Protein 2A65 (pdb70)

Secondary structure (DSSP, 8-state):
----S-HHHHHHHHHHHHSSHIIIIIHHHHHHHTTTHHHHHHHHHHIIIIIHHHHHHHHHHHHHHHTTT--SHHHHHHHHS-SHHHHHHHTHHHHHHHHHHHHHHHHHHHHHHHHHHHHHT---------HHHHHHHHHHHHHHHHT--SSSS-B----HHHHHHHHHHHHHHHHHHTT-IIIIIIHHHHHHHHHHHHHHHHHHHHHTT-EETTEEHHHHHHHHHS--TTSTT-HHHHHHHHHHHHHHHTTTSSHHHHHHTTS-TTS--HHHHHHHHHHHHIIIIIIIHHHHHHHHHHHH-HHHHHHHHHH-SSIIIIIIHHHHHTTSTTHHHHHHHHHHHHHHHHHHHHHHHHHHHHHHHHHTS---HHHHHHHHHHHHHHHHHHHHHBTTHHHHHHHIIIIIIHHHHHHHHHIIIIIIS-HHHHHHHHHTT-SSPPPTHHHHIIIIIHHHHHHHHHHHHHHHTHHHHHHSS-TTHHHHHHHHHHHHHHHHHHHHHHHHHHHHHHHT-

InterPro domains:
  IPR000175 Sodium:neurotransmitter symporter [PF00209] (5-121)
  IPR000175 Sodium:neurotransmitter symporter [PF00209] (173-489)
  IPR000175 Sodium:neurotransmitter symporter [PR00176] (13-34)
  IPR000175 Sodium:neurotransmitter symporter [PR00176] (42-61)
  IPR000175 Sodium:neurotransmitter symporter [PR00176] (334-353)
  IPR000175 Sodium:neurotransmitter symporter [PR00176] (409-429)
  IPR000175 Sodium:neurotransmitter symporter [PS50267] (4-503)
  IPR000175 Sodium:neurotransmitter symporter [PTHR42948] (2-469)
  IPR037272 Sodium:neurotransmitter symporter superfamily [SSF161070] (5-502)

Sequence (509 aa):
REHWATRLGLILAMAGNAVGLGNFLRFPVQAAENGGGAFMIPYIIAFLLVGIPLMWIEWAMGRYGGAQGHGTTPAIFYLLWRNRFAKILGVFGLWIPLVVAIYYVYIESWTLGFAIKFLVGLVPEPPPTDPDSILRPFKEFLYSYIGVPKGDEPILKPSLFAYIVFLITMFINVSILIRGISKGIERFAKIAMPTLFILAVFLVIRVFLLETPNGTAADGLNFLWTPDFEKLKDPGVWIAAVGQIFFTLSLGFGAIITYASYVRKDQDIVLSGLTAATLNEKAEVILGGSISIPAAVAFFGVANAVAIAKAGAFNLGFITLPAIFSQTAGGTFLGFLWFFLLFFAGLTSSIAIMQPMIAFLEDELKLSRKHAVLWTAAIVFFSAHLVMFLNKSLDEMDFWAGTIGVVFFGLTELIIFFWIFGADKAWEEINRGGIIKVPRIYYYVMRYITPAFLAVLLVVWAREYIPKIMEETHWTVWITRFYIIGLFLFLTFLVFLAERRRNHESAGT

Organism: Aquifex aeolicus (strain VF5) (NCBI:txid224324)

Solvent-accessible surface area: 19704 Å² total

B-factor: mean 29.21, std 12.94, range [12.27, 79.64]

Structure (mmCIF, N/CA/C/O backbone):
data_2A65
#
_entry.id   2A65
#
_cell.length_a   87.860
_cell.length_b   86.310
_cell.length_c   81.020
_cell.angle_alpha   90.00
_cell.angle_beta   95.73
_cell.angle_gamma   90.00
#
_symmetry.space_group_name_H-M   'C 1 2 1'
#
loop_
_entity.id
_entity.type
_entity.pdbx_description
1 polymer 'Na(+):neurotransmitter symporter (Snf family)'
2 non-polymer 'octyl beta-D-glucopyranoside'
3 non-polymer 'SODIUM ION'
4 non-polymer 'CHLORIDE ION'
5 non-polymer LEUCINE
6 water water
#
loop_
_atom_site.group_PDB
_atom_site.id
_atom_site.type_symbol
_atom_site.label_atom_id
_atom_site.label_alt_id
_atom_site.label_comp_id
_atom_site.label_asym_id
_atom_site.label_entity_id
_atom_site.label_seq_id
_atom_site.pdbx_PDB_ins_code
_atom_site.Cartn_x
_atom_site.Cartn_y
_atom_site.Cartn_z
_atom_site.occupancy
_atom_site.B_iso_or_equiv
_atom_site.auth_seq_id
_atom_site.auth_comp_id
_atom_site.auth_asym_id
_atom_site.auth_atom_id
_atom_site.pdbx_PDB_model_num
ATOM 1 N N . ARG A 1 5 ? 31.803 57.476 22.631 1.00 33.98 5 ARG A N 1
ATOM 2 C CA . ARG A 1 5 ? 31.636 55.994 22.539 1.00 32.05 5 ARG A CA 1
ATOM 3 C C . ARG A 1 5 ? 31.718 55.534 21.088 1.00 31.40 5 ARG A C 1
ATOM 4 O O . ARG A 1 5 ? 31.312 56.259 20.180 1.00 31.98 5 ARG A O 1
ATOM 12 N N . GLU A 1 6 ? 32.253 54.336 20.865 1.00 29.37 6 GLU A N 1
ATOM 13 C CA . GLU A 1 6 ? 32.333 53.805 19.510 1.00 29.05 6 GLU A CA 1
ATOM 14 C C . GLU A 1 6 ? 30.919 53.554 19.003 1.00 27.44 6 GLU A C 1
ATOM 15 O O . GLU A 1 6 ? 29.992 53.358 19.786 1.00 26.22 6 GLU A O 1
ATOM 21 N N . HIS A 1 7 ? 30.760 53.560 17.686 1.00 27.69 7 HIS A N 1
ATOM 22 C CA . HIS A 1 7 ? 29.466 53.307 17.075 1.00 27.01 7 HIS A CA 1
ATOM 23 C C . HIS A 1 7 ? 29.665 52.529 15.790 1.00 25.63 7 HIS A C 1
ATOM 24 O O . HIS A 1 7 ? 30.720 52.611 15.168 1.00 26.30 7 HIS A O 1
ATOM 31 N N . TRP A 1 8 ? 28.659 51.749 15.409 1.00 24.65 8 TRP A N 1
ATOM 32 C CA . TRP A 1 8 ? 28.733 50.999 14.168 1.00 24.99 8 TRP A CA 1
ATOM 33 C C . TRP A 1 8 ? 28.740 52.049 13.068 1.00 27.07 8 TRP A C 1
ATOM 34 O O . TRP A 1 8 ? 27.948 52.990 13.104 1.00 28.45 8 TRP A O 1
ATOM 45 N N . ALA A 1 9 ? 29.631 51.887 12.099 1.00 27.68 9 ALA A N 1
ATOM 46 C CA . ALA A 1 9 ? 29.754 52.842 11.006 1.00 30.26 9 ALA A CA 1
ATOM 47 C C . ALA A 1 9 ? 28.583 52.800 10.035 1.00 30.83 9 ALA A C 1
ATOM 48 O O . ALA A 1 9 ? 28.024 53.840 9.680 1.00 32.37 9 ALA A O 1
ATOM 50 N N . THR A 1 10 ? 28.209 51.601 9.607 1.00 30.90 10 THR A N 1
ATOM 51 C CA . THR A 1 10 ? 27.122 51.454 8.653 1.00 30.58 10 THR A CA 1
ATOM 52 C C . THR A 1 10 ? 25.990 50.556 9.124 1.00 30.55 10 THR A C 1
ATOM 53 O O . THR A 1 10 ? 26.145 49.751 10.045 1.00 28.32 10 THR A O 1
ATOM 57 N N . ARG A 1 11 ? 24.851 50.695 8.460 1.00 29.22 11 ARG A N 1
ATOM 58 C CA . ARG A 1 11 ? 23.671 49.910 8.768 1.00 28.90 11 ARG A CA 1
ATOM 59 C C . ARG A 1 11 ? 23.913 48.446 8.419 1.00 27.74 11 ARG A C 1
ATOM 60 O O . ARG A 1 11 ? 23.561 47.546 9.185 1.00 26.53 11 ARG A O 1
ATOM 68 N N . LEU A 1 12 ? 24.505 48.218 7.249 1.00 26.89 12 LEU A N 1
ATOM 69 C CA . LEU A 1 12 ? 24.794 46.865 6.794 1.00 26.96 12 LEU A CA 1
ATOM 70 C C . LEU A 1 12 ? 25.802 46.224 7.738 1.00 25.13 12 LEU A C 1
ATOM 71 O O . LEU A 1 12 ? 25.674 45.055 8.090 1.00 25.38 12 LEU A O 1
ATOM 76 N N . GLY A 1 13 ? 26.804 47.002 8.138 1.00 24.09 13 GLY A N 1
ATOM 77 C CA . GLY A 1 13 ? 27.819 46.499 9.046 1.00 23.33 13 GLY A CA 1
ATOM 78 C C . GLY A 1 13 ? 27.207 46.054 10.358 1.00 22.79 13 GLY A C 1
ATOM 79 O O . GLY A 1 13 ? 27.568 45.008 10.896 1.00 23.09 13 GLY A O 1
ATOM 80 N N . LEU A 1 14 ? 26.284 46.858 10.880 1.00 22.31 14 LEU A N 1
ATOM 81 C CA . LEU A 1 14 ? 25.603 46.542 12.127 1.00 21.81 14 LEU A CA 1
ATOM 82 C C . LEU A 1 14 ? 24.833 45.238 11.993 1.00 22.35 14 LEU A C 1
ATOM 83 O O . LEU A 1 14 ? 24.939 44.355 12.842 1.00 21.05 14 LEU A O 1
ATOM 88 N N . ILE A 1 15 ? 24.053 45.127 10.922 1.00 20.98 15 ILE A N 1
ATOM 89 C CA . ILE A 1 15 ? 23.254 43.933 10.691 1.00 21.76 15 ILE A CA 1
ATOM 90 C C . ILE A 1 15 ? 24.109 42.681 10.540 1.00 20.59 15 ILE A C 1
ATOM 91 O O . ILE A 1 15 ? 23.801 41.645 11.129 1.00 21.24 15 ILE A O 1
ATOM 96 N N . LEU A 1 16 ? 25.175 42.775 9.753 1.00 19.08 16 LEU A N 1
ATOM 97 C CA . LEU A 1 16 ? 26.047 41.623 9.554 1.00 19.86 16 LEU A CA 1
ATOM 98 C C . LEU A 1 16 ? 26.828 41.264 10.821 1.00 19.25 16 LEU A C 1
ATOM 99 O O . LEU A 1 16 ? 27.109 40.088 11.059 1.00 19.48 16 LEU A O 1
ATOM 104 N N . ALA A 1 17 ? 27.177 42.264 11.631 1.00 19.02 17 ALA A N 1
ATOM 105 C CA . ALA A 1 17 ? 27.905 41.985 12.875 1.00 18.67 17 ALA A CA 1
ATOM 106 C C . ALA A 1 17 ? 26.967 41.279 13.847 1.00 18.30 17 ALA A C 1
ATOM 107 O O . ALA A 1 17 ? 27.358 40.336 14.534 1.00 19.22 17 ALA A O 1
ATOM 109 N N . MET A 1 18 ? 25.723 41.742 13.904 1.00 17.97 18 MET A N 1
ATOM 110 C CA . MET A 1 18 ? 24.728 41.133 14.777 1.00 18.12 18 MET A CA 1
ATOM 111 C C . MET A 1 18 ? 24.384 39.748 14.255 1.00 20.19 18 MET A C 1
ATOM 112 O O . MET A 1 18 ? 24.174 38.819 15.038 1.00 18.76 18 MET A O 1
ATOM 117 N N . ALA A 1 19 ? 24.321 39.613 12.930 1.00 17.96 19 ALA A N 1
ATOM 118 C CA . ALA A 1 19 ? 24.030 38.325 12.313 1.00 20.51 19 ALA A CA 1
ATOM 119 C C . ALA A 1 19 ? 25.181 37.362 12.601 1.00 19.41 19 ALA A C 1
ATOM 120 O O . ALA A 1 19 ? 24.956 36.176 12.797 1.00 21.12 19 ALA A O 1
ATOM 122 N N . GLY A 1 20 ? 26.406 37.890 12.630 1.00 20.30 20 GLY A N 1
ATOM 123 C CA . GLY A 1 20 ? 27.579 37.067 12.904 1.00 21.03 20 GLY A CA 1
ATOM 124 C C . GLY A 1 20 ? 27.628 36.679 14.368 1.00 19.65 20 GLY A C 1
ATOM 125 O O . GLY A 1 20 ? 28.164 35.634 14.739 1.00 20.39 20 GLY A O 1
ATOM 126 N N . ASN A 1 21 ? 27.073 37.546 15.208 1.00 18.86 21 ASN A N 1
ATOM 127 C CA . ASN A 1 21 ? 26.994 37.306 16.644 1.00 18.17 21 ASN A CA 1
ATOM 128 C C . ASN A 1 21 ? 26.127 36.052 16.792 1.00 18.09 21 ASN A C 1
ATOM 129 O O . ASN A 1 21 ? 26.499 35.084 17.461 1.00 17.92 21 ASN A O 1
ATOM 134 N N . ALA A 1 22 ? 24.979 36.066 16.120 1.00 16.41 22 ALA A N 1
ATOM 135 C CA . ALA A 1 22 ? 24.036 34.956 16.185 1.00 15.67 22 ALA A CA 1
ATOM 136 C C . ALA A 1 22 ? 24.421 33.695 15.415 1.00 16.51 22 ALA A C 1
ATOM 137 O O . ALA A 1 22 ? 24.397 32.595 15.974 1.00 15.32 22 ALA A O 1
ATOM 139 N N . VAL A 1 23 ? 24.759 33.841 14.137 1.00 16.67 23 VAL A N 1
ATOM 140 C CA . VAL A 1 23 ? 25.106 32.686 13.319 1.00 16.81 23 VAL A CA 1
ATOM 141 C C . VAL A 1 23 ? 26.466 32.121 13.698 1.00 16.63 23 VAL A C 1
ATOM 142 O O . VAL A 1 23 ? 27.505 32.705 13.397 1.00 17.80 23 VAL A O 1
ATOM 146 N N . GLY A 1 24 ? 26.452 30.972 14.357 1.00 16.43 24 GLY A N 1
ATOM 147 C CA . GLY A 1 24 ? 27.701 30.363 14.771 1.00 16.86 24 GLY A CA 1
ATOM 148 C C . GLY A 1 24 ? 27.616 28.855 14.849 1.00 15.43 24 GLY A C 1
ATOM 149 O O . GLY A 1 24 ? 26.876 28.217 14.099 1.00 15.53 24 GLY A O 1
ATOM 150 N N . LEU A 1 25 ? 28.382 28.279 15.769 1.00 16.20 25 LEU A N 1
ATOM 151 C CA . LEU A 1 25 ? 28.400 26.842 15.961 1.00 16.41 25 LEU A CA 1
ATOM 152 C C . LEU A 1 25 ? 27.019 26.329 16.367 1.00 18.36 25 LEU A C 1
ATOM 153 O O . LEU A 1 25 ? 26.705 25.155 16.184 1.00 19.36 25 LEU A O 1
ATOM 158 N N . GLY A 1 26 ? 26.196 27.209 16.925 1.00 18.57 26 GLY A N 1
ATOM 159 C CA . GLY A 1 26 ? 24.864 26.796 17.320 1.00 17.32 26 GLY A CA 1
ATOM 160 C C . GLY A 1 26 ? 24.009 26.391 16.129 1.00 17.73 26 GLY A C 1
ATOM 161 O O . GLY A 1 26 ? 23.193 25.479 16.225 1.00 17.63 26 GLY A O 1
ATOM 162 N N . ASN A 1 27 ? 24.209 27.064 15.001 1.00 17.62 27 ASN A N 1
ATOM 163 C CA . ASN A 1 27 ? 23.443 26.788 13.788 1.00 17.72 27 ASN A CA 1
ATOM 164 C C . ASN A 1 27 ? 23.849 25.509 13.069 1.00 18.41 27 ASN A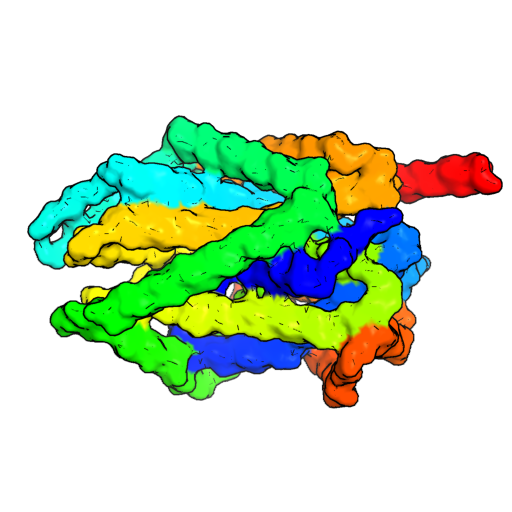 C 1
ATOM 165 O O . ASN A 1 27 ? 23.000 24.762 12.569 1.00 18.85 27 ASN A O 1
ATOM 170 N N . PHE A 1 28 ? 25.155 25.268 13.014 1.00 17.73 28 PHE A N 1
ATOM 171 C CA . PHE A 1 28 ? 25.692 24.133 12.282 1.00 17.10 28 PHE A CA 1
ATOM 172 C C . PHE A 1 28 ? 26.013 22.867 13.055 1.00 18.60 28 PHE A C 1
ATOM 173 O O . PHE A 1 28 ? 26.033 21.777 12.474 1.00 18.82 28 PHE A O 1
ATOM 181 N N . LEU A 1 29 ? 26.243 23.001 14.358 1.00 17.81 29 LEU A N 1
ATOM 182 C CA . LEU A 1 29 ? 26.558 21.850 15.195 1.00 18.68 29 LEU A CA 1
ATOM 183 C C . LEU A 1 29 ? 25.462 21.529 16.199 1.00 19.36 29 LEU A C 1
ATOM 184 O O . LEU A 1 29 ? 25.035 20.380 16.313 1.00 20.47 29 LEU A O 1
ATOM 189 N N . ARG A 1 30 ? 25.006 22.547 16.924 1.00 19.75 30 ARG A N 1
ATOM 190 C CA . ARG A 1 30 ? 23.990 22.346 17.956 1.00 18.72 30 ARG A CA 1
ATOM 191 C C . ARG A 1 30 ? 22.597 22.037 17.421 1.00 18.17 30 ARG A C 1
ATOM 192 O O . ARG A 1 30 ? 21.978 21.061 17.840 1.00 19.46 30 ARG A O 1
ATOM 200 N N . PHE A 1 31 ? 22.103 22.860 16.500 1.00 16.82 31 PHE A N 1
ATOM 201 C CA . PHE A 1 31 ? 20.766 22.656 15.957 1.00 17.83 31 PHE A CA 1
ATOM 202 C C . PHE A 1 31 ? 20.507 21.257 15.393 1.00 18.79 31 PHE A C 1
ATOM 203 O O . PHE A 1 31 ? 19.502 20.632 15.725 1.00 19.82 31 PHE A O 1
ATOM 211 N N . PRO A 1 32 ? 21.409 20.745 14.534 1.00 19.76 32 PRO A N 1
ATOM 212 C CA . PRO A 1 32 ? 21.199 19.407 13.963 1.00 21.90 32 PRO A CA 1
ATOM 213 C C . PRO A 1 32 ? 21.048 18.321 15.025 1.00 21.66 32 PRO A C 1
ATOM 214 O O . PRO A 1 32 ? 20.173 17.460 14.925 1.00 22.88 32 PRO A O 1
ATOM 218 N N . VAL A 1 33 ? 21.906 18.361 16.037 1.00 22.05 33 VAL A N 1
ATOM 219 C CA . VAL A 1 33 ? 21.852 17.369 17.103 1.00 23.26 33 VAL A CA 1
ATOM 220 C C . VAL A 1 33 ? 20.563 17.505 17.908 1.00 24.55 33 VAL A C 1
ATOM 221 O O . VAL A 1 33 ? 19.899 16.511 18.193 1.00 24.09 33 VAL A O 1
ATOM 225 N N . GLN A 1 34 ? 20.210 18.736 18.266 1.00 23.78 34 GLN A N 1
ATOM 226 C CA . GLN A 1 34 ? 18.991 18.977 19.034 1.00 24.85 34 GLN A CA 1
ATOM 227 C C . GLN A 1 34 ? 17.753 18.516 18.272 1.00 25.04 34 GLN A C 1
ATOM 228 O O . GLN A 1 34 ? 16.861 17.878 18.840 1.00 25.77 34 GLN A O 1
ATOM 234 N N . ALA A 1 35 ? 17.697 18.841 16.986 1.00 23.72 35 ALA A N 1
ATOM 235 C CA . ALA A 1 35 ? 16.561 18.452 16.162 1.00 26.60 35 ALA A CA 1
ATOM 236 C C . ALA A 1 35 ? 16.503 16.938 15.981 1.00 28.46 35 ALA A C 1
ATOM 237 O O . ALA A 1 35 ? 15.434 16.339 16.083 1.00 30.97 35 ALA A O 1
ATOM 239 N N . ALA A 1 36 ? 17.651 16.320 15.723 1.00 29.21 36 ALA A N 1
ATOM 240 C CA . ALA A 1 36 ? 17.703 14.870 15.522 1.00 31.87 36 ALA A CA 1
ATOM 241 C C . ALA A 1 36 ? 17.347 14.071 16.775 1.00 33.69 36 ALA A C 1
ATOM 242 O O . ALA A 1 36 ? 16.635 13.068 16.693 1.00 34.79 36 ALA A O 1
ATOM 244 N N . GLU A 1 37 ? 17.844 14.509 17.927 1.00 33.79 37 GLU A N 1
ATOM 245 C CA . GLU A 1 37 ? 17.575 13.826 19.191 1.00 36.90 37 GLU A CA 1
ATOM 246 C C . GLU A 1 37 ? 16.123 13.950 19.625 1.00 37.18 37 GLU A C 1
ATOM 247 O O . GLU A 1 37 ? 15.634 13.139 20.411 1.00 38.15 37 GLU A O 1
ATOM 253 N N . ASN A 1 38 ? 15.441 14.976 19.130 1.00 36.94 38 ASN A N 1
ATOM 254 C CA . ASN A 1 38 ? 14.059 15.219 19.521 1.00 37.42 38 ASN A CA 1
ATOM 255 C C . ASN A 1 38 ? 13.007 14.951 18.450 1.00 38.24 38 ASN A C 1
ATOM 256 O O . ASN A 1 38 ? 12.004 15.659 18.369 1.00 39.23 38 ASN A O 1
ATOM 261 N N . GLY A 1 39 ? 13.244 13.928 17.634 1.00 38.94 39 GLY A N 1
ATOM 262 C CA . GLY A 1 39 ? 12.294 13.558 16.597 1.00 39.09 39 GLY A CA 1
ATOM 263 C C . GLY A 1 39 ? 12.232 14.429 15.359 1.00 39.29 39 GLY A C 1
ATOM 264 O O . GLY A 1 39 ? 11.230 14.413 14.639 1.00 40.89 39 GLY A O 1
ATOM 265 N N . GLY A 1 40 ? 13.293 15.185 15.099 1.00 38.31 40 GLY A N 1
ATOM 266 C CA . GLY A 1 40 ? 13.317 16.043 13.928 1.00 37.55 40 GLY A CA 1
ATOM 267 C C . GLY A 1 40 ? 12.109 16.953 13.812 1.00 37.64 40 GLY A C 1
ATOM 268 O O . GLY A 1 40 ? 12.050 18.003 14.451 1.00 37.55 40 GLY A O 1
ATOM 269 N N . GLY A 1 41 ? 11.144 16.548 12.990 1.00 37.45 41 GLY A N 1
ATOM 270 C CA . GLY A 1 41 ? 9.942 17.340 12.798 1.00 36.74 41 GLY A CA 1
ATOM 271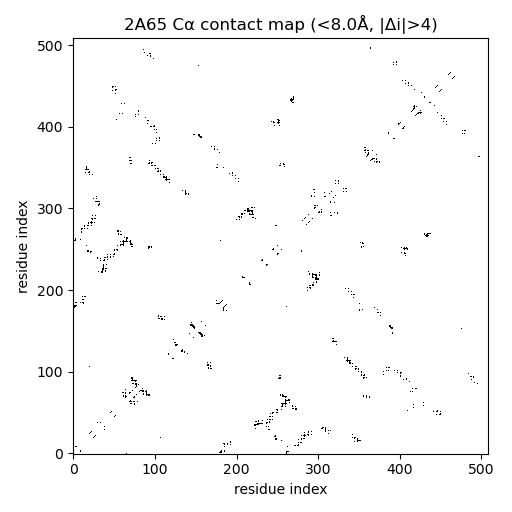 C C . GLY A 1 41 ? 9.176 17.648 14.071 1.00 36.01 41 GLY A C 1
ATOM 272 O O . GLY A 1 41 ? 8.525 18.690 14.166 1.00 37.31 41 GLY A O 1
ATOM 273 N N . ALA A 1 42 ? 9.243 16.746 15.046 1.00 34.91 42 ALA A N 1
ATOM 274 C CA . ALA A 1 42 ? 8.549 16.939 16.320 1.00 34.72 42 ALA A CA 1
ATOM 275 C C . ALA A 1 42 ? 9.198 18.056 17.132 1.00 34.19 42 ALA A C 1
ATOM 276 O O . ALA A 1 42 ? 8.594 18.609 18.050 1.00 34.48 42 ALA A O 1
ATOM 278 N N . PHE A 1 43 ? 10.436 18.380 16.782 1.00 32.21 43 PHE A N 1
ATOM 279 C CA . PHE A 1 43 ? 11.187 19.424 17.469 1.00 30.31 43 PHE A CA 1
ATOM 280 C C . PHE A 1 43 ? 10.869 20.790 16.878 1.00 30.08 43 PHE A C 1
ATOM 281 O O . PHE A 1 43 ? 10.845 21.797 17.583 1.00 29.06 43 PHE A O 1
ATOM 289 N N . MET A 1 44 ? 10.614 20.812 15.576 1.00 29.05 44 MET A N 1
ATOM 290 C CA . MET A 1 44 ? 10.352 22.054 14.870 1.00 29.96 44 MET A CA 1
ATOM 291 C C . MET A 1 44 ? 9.128 22.858 15.295 1.00 29.90 44 MET A C 1
ATOM 292 O O . MET A 1 44 ? 9.162 24.086 15.265 1.00 28.55 44 MET A O 1
ATOM 297 N N . ILE A 1 45 ? 8.047 22.193 15.690 1.00 30.09 45 ILE A N 1
ATOM 298 C CA . ILE A 1 45 ? 6.867 22.944 16.109 1.00 31.07 45 ILE A CA 1
ATOM 299 C C . ILE A 1 45 ? 7.203 23.769 17.350 1.00 28.72 45 ILE A C 1
ATOM 300 O O . ILE A 1 45 ? 7.020 24.987 17.360 1.00 29.82 45 ILE A O 1
ATOM 305 N N . PRO A 1 46 ? 7.696 23.118 18.416 1.00 27.28 46 PRO A N 1
ATOM 306 C CA . PRO A 1 46 ? 8.037 23.876 19.621 1.00 26.63 46 PRO A CA 1
ATOM 307 C C . PRO A 1 46 ? 9.110 24.924 19.305 1.00 26.13 46 PRO A C 1
ATOM 308 O O . PRO A 1 46 ? 9.100 26.025 19.853 1.00 24.87 46 PRO A O 1
ATOM 312 N N . TYR A 1 47 ? 10.031 24.566 18.413 1.00 24.09 47 TYR A N 1
ATOM 313 C CA . TYR A 1 47 ? 11.112 25.465 18.015 1.00 23.10 47 TYR A CA 1
ATOM 314 C C . TYR A 1 47 ? 10.558 26.749 17.401 1.00 22.69 47 TYR A C 1
ATOM 315 O O . TYR A 1 47 ? 10.964 27.854 17.764 1.00 21.97 47 TYR A O 1
ATOM 324 N N . ILE A 1 48 ? 9.633 26.597 16.458 1.00 23.35 48 ILE A N 1
ATOM 325 C CA . ILE A 1 48 ? 9.031 27.746 15.791 1.00 24.97 48 ILE A CA 1
ATOM 326 C C . ILE A 1 48 ? 8.223 28.584 16.773 1.00 23.54 48 ILE A C 1
ATOM 327 O O . ILE A 1 48 ? 8.261 29.812 16.723 1.00 23.52 48 ILE A O 1
ATOM 332 N N . ILE A 1 49 ? 7.493 27.921 17.664 1.00 24.23 49 ILE A N 1
ATOM 333 C CA . ILE A 1 49 ? 6.700 28.634 18.659 1.00 24.33 49 ILE A CA 1
ATOM 334 C C . ILE A 1 49 ? 7.613 29.398 19.618 1.00 23.72 49 ILE A C 1
ATOM 335 O O . ILE A 1 49 ? 7.319 30.533 19.997 1.00 23.63 49 ILE A O 1
ATOM 340 N N . ALA A 1 50 ? 8.722 28.779 20.011 1.00 22.98 50 ALA A N 1
ATOM 341 C CA . ALA A 1 50 ? 9.662 29.431 20.917 1.00 22.03 50 ALA A CA 1
ATOM 342 C C . ALA A 1 50 ? 10.271 30.649 20.228 1.00 21.35 50 ALA A C 1
ATOM 343 O O . ALA A 1 50 ? 10.520 31.680 20.860 1.00 21.49 50 ALA A O 1
ATOM 345 N N . PHE A 1 51 ? 10.510 30.535 18.927 1.00 20.98 51 PHE A N 1
ATOM 346 C CA . PHE A 1 51 ? 11.076 31.654 18.185 1.00 20.28 51 PHE A CA 1
ATOM 347 C C . PHE A 1 51 ? 10.120 32.849 18.239 1.00 21.72 51 PHE A C 1
ATOM 348 O O . PHE A 1 51 ? 10.538 33.983 18.477 1.00 20.62 51 PHE A O 1
ATOM 356 N N . LEU A 1 52 ? 8.834 32.581 18.029 1.00 22.57 52 LEU A N 1
ATOM 357 C CA . LEU A 1 52 ? 7.814 33.628 18.034 1.00 23.81 52 LEU A CA 1
ATOM 358 C C . LEU A 1 52 ? 7.474 34.189 19.413 1.00 24.61 52 LEU A C 1
ATOM 359 O O . LEU A 1 52 ? 7.260 35.392 19.559 1.00 25.22 52 LEU A O 1
ATOM 364 N N . LEU A 1 53 ? 7.420 33.326 20.421 1.00 24.33 53 LEU A N 1
ATOM 365 C CA . LEU A 1 53 ? 7.059 33.768 21.765 1.00 26.23 53 LEU A CA 1
ATOM 366 C C . LEU A 1 53 ? 8.214 34.133 22.688 1.00 26.31 53 LEU A C 1
ATOM 367 O O . LEU A 1 53 ? 8.005 34.782 23.716 1.00 27.41 53 LEU A O 1
ATOM 372 N N . VAL A 1 54 ? 9.429 33.722 22.335 1.00 25.05 54 VAL A N 1
ATOM 373 C CA . VAL A 1 54 ? 10.587 34.021 23.170 1.00 23.55 54 VAL A CA 1
ATOM 374 C C . VAL A 1 54 ? 11.718 34.695 22.409 1.00 22.29 54 VAL A C 1
ATOM 375 O O . VAL A 1 54 ? 12.196 35.754 22.806 1.00 22.51 54 VAL A O 1
ATOM 379 N N . GLY A 1 55 ? 12.144 34.070 21.316 1.00 20.45 55 GLY A N 1
ATOM 380 C CA . GLY A 1 55 ? 13.242 34.601 20.527 1.00 21.29 55 GLY A CA 1
ATOM 381 C C . GLY A 1 55 ? 13.083 36.030 20.050 1.00 21.67 55 GLY A C 1
ATOM 382 O O . GLY A 1 55 ? 13.892 36.899 20.380 1.00 20.64 55 GLY A O 1
ATOM 383 N N . ILE A 1 56 ? 12.039 36.273 19.267 1.00 21.51 56 ILE A N 1
ATOM 384 C CA . ILE A 1 56 ? 11.787 37.602 18.728 1.00 22.59 56 ILE A CA 1
ATOM 385 C C . ILE A 1 56 ? 11.606 38.663 19.816 1.00 21.86 56 ILE A C 1
ATOM 386 O O . ILE A 1 56 ? 12.296 39.681 19.809 1.00 22.56 56 ILE A O 1
ATOM 391 N N . PRO A 1 57 ? 10.690 38.438 20.773 1.00 23.04 57 PRO A N 1
ATOM 392 C CA . PRO A 1 57 ? 10.503 39.444 21.825 1.00 23.41 57 PRO A CA 1
ATOM 393 C C . PRO A 1 57 ? 11.761 39.758 22.637 1.00 22.78 57 PRO A C 1
ATOM 394 O O . PRO A 1 57 ? 12.062 40.926 22.891 1.00 22.73 57 PRO A O 1
ATOM 398 N N . LEU A 1 58 ? 12.509 38.732 23.033 1.00 21.10 58 LEU A N 1
ATOM 399 C CA . LEU A 1 58 ? 13.727 38.979 23.797 1.00 20.71 58 LEU A CA 1
ATOM 400 C C . LEU A 1 58 ? 14.795 39.672 22.961 1.00 19.23 58 LEU A C 1
ATOM 401 O O . LEU A 1 58 ? 15.573 40.459 23.487 1.00 20.89 58 LEU A O 1
ATOM 406 N N . MET A 1 59 ? 14.848 39.381 21.663 1.00 19.51 59 MET A N 1
ATOM 407 C CA . MET A 1 59 ? 15.835 40.038 20.811 1.00 19.42 59 MET A CA 1
ATOM 408 C C . MET A 1 59 ? 15.578 41.546 20.838 1.00 19.08 59 MET A C 1
ATOM 409 O O . MET A 1 59 ? 16.500 42.338 21.036 1.00 18.57 59 MET A O 1
ATOM 414 N N . TRP A 1 60 ? 14.322 41.947 20.651 1.00 19.43 60 TRP A N 1
ATOM 415 C CA . TRP A 1 60 ? 14.005 43.371 20.676 1.00 18.38 60 TRP A CA 1
ATOM 416 C C . TRP A 1 60 ? 14.323 43.989 22.029 1.00 18.53 60 TRP A C 1
ATOM 417 O O . TRP A 1 60 ? 14.868 45.088 22.105 1.00 18.94 60 TRP A O 1
ATOM 428 N N . ILE A 1 61 ? 13.983 43.282 23.099 1.00 17.88 61 ILE A N 1
ATOM 429 C CA . ILE A 1 61 ? 14.256 43.780 24.437 1.00 18.86 61 ILE A CA 1
ATOM 430 C C . ILE A 1 61 ? 15.755 43.979 24.653 1.00 18.83 61 ILE A C 1
ATOM 431 O O . ILE A 1 61 ? 16.175 44.991 25.207 1.00 18.17 61 ILE A O 1
ATOM 436 N N . GLU A 1 62 ? 16.573 43.032 24.200 1.00 18.48 62 GLU A N 1
ATOM 437 C CA . GLU A 1 62 ? 18.013 43.180 24.393 1.00 17.96 62 GLU A CA 1
ATOM 438 C C . GLU A 1 62 ? 18.599 44.314 23.563 1.00 17.04 62 GLU A C 1
ATOM 439 O O . GLU A 1 62 ? 19.490 45.031 24.024 1.00 17.06 62 GLU A O 1
ATOM 445 N N . TRP A 1 63 ? 18.098 44.488 22.344 1.00 16.37 63 TRP A N 1
ATOM 446 C CA . TRP A 1 63 ? 18.584 45.575 21.503 1.00 17.97 63 TRP A CA 1
ATOM 447 C C . TRP A 1 63 ? 18.220 46.899 22.167 1.00 18.05 63 TRP A C 1
ATOM 448 O O . TRP A 1 63 ? 19.016 47.842 22.191 1.00 17.25 63 TRP A O 1
ATOM 459 N N . ALA A 1 64 ? 17.000 46.966 22.693 1.00 18.65 64 ALA A N 1
ATOM 460 C CA . ALA A 1 64 ? 16.521 48.178 23.353 1.00 20.49 64 ALA A CA 1
ATOM 461 C C . ALA A 1 64 ? 17.337 48.506 24.598 1.00 20.92 64 ALA A C 1
ATOM 462 O O . ALA A 1 64 ? 17.737 49.653 24.807 1.00 22.58 64 ALA A O 1
ATOM 464 N N . MET A 1 65 ? 17.581 47.499 25.426 1.00 20.39 65 MET A N 1
ATOM 465 C CA . MET A 1 65 ? 18.354 47.709 26.640 1.00 21.01 65 MET A CA 1
ATOM 466 C C . MET A 1 65 ? 19.771 48.165 26.313 1.00 20.28 65 MET A C 1
ATOM 467 O O . MET A 1 65 ? 20.309 49.051 26.968 1.00 19.97 65 MET A O 1
ATOM 472 N N . GLY A 1 66 ? 20.371 47.564 25.288 1.00 18.99 66 GLY A N 1
ATOM 473 C CA . GLY A 1 66 ? 21.720 47.941 24.910 1.00 19.03 66 GLY A CA 1
ATOM 474 C C . GLY A 1 66 ? 21.826 49.359 24.379 1.00 19.40 66 GLY A C 1
ATOM 475 O O . GLY A 1 66 ? 22.718 50.118 24.772 1.00 19.05 66 GLY A O 1
ATOM 476 N N . ARG A 1 67 ? 20.920 49.727 23.482 1.00 18.49 67 ARG A N 1
ATOM 477 C CA . ARG A 1 67 ? 20.948 51.066 22.912 1.00 21.15 67 ARG A CA 1
ATOM 478 C C . ARG A 1 67 ? 20.707 52.104 24.007 1.00 20.88 67 ARG A C 1
ATOM 479 O O . ARG A 1 67 ? 21.336 53.163 24.020 1.00 22.22 67 ARG A O 1
ATOM 487 N N . TYR A 1 68 ? 19.800 51.785 24.924 1.00 22.21 68 TYR A N 1
ATOM 488 C CA . TYR A 1 68 ? 19.470 52.663 26.044 1.00 23.65 68 TYR A CA 1
ATOM 489 C C . TYR A 1 68 ? 20.700 52.889 26.928 1.00 24.19 68 TYR A C 1
ATOM 490 O O . TYR A 1 68 ? 21.020 54.021 27.293 1.00 25.39 68 TYR A O 1
ATOM 499 N N . GLY A 1 69 ? 21.387 51.806 27.275 1.00 21.55 69 GLY A N 1
ATOM 500 C CA . GLY A 1 69 ? 22.571 51.931 28.103 1.00 22.07 69 GLY A CA 1
ATOM 501 C C . GLY A 1 69 ? 23.703 52.646 27.389 1.00 20.93 69 GLY A C 1
ATOM 502 O O . GLY A 1 69 ? 24.391 53.481 27.978 1.00 21.50 69 GLY A O 1
ATOM 503 N N . GLY A 1 70 ? 23.895 52.321 26.113 1.00 21.54 70 GLY A N 1
ATOM 504 C CA . GLY A 1 70 ? 24.957 52.933 25.333 1.00 22.68 70 GLY A CA 1
ATOM 505 C C . GLY A 1 70 ? 24.862 54.443 25.266 1.00 25.35 70 GLY A C 1
ATOM 506 O O . GLY A 1 70 ? 25.877 55.142 25.282 1.00 24.26 70 GLY A O 1
ATOM 507 N N . ALA A 1 71 ? 23.635 54.948 25.187 1.00 26.19 71 ALA A N 1
ATOM 508 C CA . ALA A 1 71 ? 23.404 56.384 25.118 1.00 28.73 71 ALA A CA 1
ATOM 509 C C . ALA A 1 71 ? 23.936 57.053 26.386 1.00 30.25 71 ALA A C 1
ATOM 510 O O . ALA A 1 71 ? 24.211 58.254 26.394 1.00 30.61 71 ALA A O 1
ATOM 512 N N . GLN A 1 72 ? 24.082 56.273 27.454 1.00 29.57 72 GLN A N 1
ATOM 513 C CA . GLN A 1 72 ? 24.603 56.799 28.710 1.00 30.43 72 GLN A CA 1
ATOM 514 C C . GLN A 1 72 ? 26.029 56.331 28.981 1.00 29.84 72 GLN A C 1
ATOM 515 O O . GLN A 1 72 ? 26.552 56.527 30.076 1.00 30.41 72 GLN A O 1
ATOM 521 N N . GLY A 1 73 ? 26.652 55.713 27.982 1.00 28.05 73 GLY A N 1
ATOM 522 C CA . GLY A 1 73 ? 28.021 55.243 28.132 1.00 27.87 73 GLY A CA 1
ATOM 523 C C . GLY A 1 73 ? 28.191 53.892 28.805 1.00 26.66 73 GLY A C 1
ATOM 524 O O . GLY A 1 73 ? 29.266 53.588 29.323 1.00 27.57 73 GLY A O 1
ATOM 525 N N . HIS A 1 74 ? 27.148 53.069 28.790 1.00 26.10 74 HIS A N 1
ATOM 526 C CA . HIS A 1 74 ? 27.214 51.754 29.421 1.00 27.53 74 HIS A CA 1
ATOM 527 C C . HIS A 1 74 ? 26.732 50.655 28.482 1.00 27.74 74 HIS A C 1
ATOM 528 O O . HIS A 1 74 ? 25.635 50.736 27.934 1.00 29.25 74 HIS A O 1
ATOM 535 N N . GLY A 1 75 ? 27.554 49.625 28.302 1.00 25.21 75 GLY A N 1
ATOM 536 C CA . GLY A 1 75 ? 27.173 48.543 27.415 1.00 23.25 75 GLY A CA 1
ATOM 537 C C . GLY A 1 75 ? 26.956 47.190 28.067 1.00 21.38 75 GLY A C 1
ATOM 538 O O . GLY A 1 75 ? 26.578 46.237 27.393 1.00 21.35 75 GLY A O 1
ATOM 539 N N . THR A 1 76 ? 27.181 47.090 29.373 1.00 20.36 76 THR A N 1
ATOM 540 C CA . THR A 1 76 ? 26.994 45.816 30.050 1.00 20.68 76 THR A CA 1
ATOM 541 C C . THR A 1 76 ? 25.935 45.883 31.141 1.00 20.35 76 THR A C 1
ATOM 542 O O . THR A 1 76 ? 25.664 46.949 31.699 1.00 19.84 76 THR A O 1
ATOM 546 N N . THR A 1 77 ? 25.353 44.731 31.452 1.00 19.86 77 THR A N 1
ATOM 547 C CA . THR A 1 77 ? 24.269 44.649 32.423 1.00 20.47 77 THR A CA 1
ATOM 548 C C . THR A 1 77 ? 24.474 45.110 33.873 1.00 21.10 77 THR A C 1
ATOM 549 O O . THR A 1 77 ? 23.514 45.554 34.503 1.00 23.23 77 THR A O 1
ATOM 553 N N . PRO A 1 78 ? 25.694 45.009 34.435 1.00 21.43 78 PRO A N 1
ATOM 554 C CA . PRO A 1 78 ? 25.763 45.491 35.823 1.00 22.32 78 PRO A CA 1
ATOM 555 C C . PRO A 1 78 ? 25.312 46.955 35.899 1.00 23.90 78 PRO A C 1
ATOM 556 O O . PRO A 1 78 ? 24.591 47.354 36.819 1.00 25.62 78 PRO A O 1
ATOM 560 N N . ALA A 1 79 ? 25.732 47.746 34.920 1.00 22.66 79 ALA A N 1
ATOM 561 C CA . ALA A 1 79 ? 25.365 49.157 34.877 1.00 23.62 79 ALA A CA 1
ATOM 562 C C . ALA A 1 79 ? 23.977 49.374 34.275 1.00 24.14 79 ALA A C 1
ATOM 563 O O . ALA A 1 79 ? 23.195 50.188 34.776 1.00 23.56 79 ALA A O 1
ATOM 565 N N . ILE A 1 80 ? 23.658 48.647 33.209 1.00 21.70 80 ILE A N 1
ATOM 566 C CA . ILE A 1 80 ? 22.358 48.819 32.572 1.00 22.49 80 ILE A CA 1
ATOM 567 C C . ILE A 1 80 ? 21.188 48.412 33.470 1.00 22.10 80 ILE A C 1
ATOM 568 O O . ILE A 1 80 ? 20.163 49.097 33.500 1.00 22.60 80 ILE A O 1
ATOM 573 N N . PHE A 1 81 ? 21.331 47.313 34.207 1.00 21.92 81 PHE A N 1
ATOM 574 C CA . PHE A 1 81 ? 20.262 46.886 35.102 1.00 22.66 81 PHE A CA 1
ATOM 575 C C . PHE A 1 81 ? 20.049 47.961 36.167 1.00 25.26 81 PHE A C 1
ATOM 576 O O . PHE A 1 81 ? 18.919 48.226 36.579 1.00 25.98 81 PHE A O 1
ATOM 584 N N . TYR A 1 82 ? 21.143 48.580 36.599 1.00 24.64 82 TYR A N 1
ATOM 585 C CA . TYR A 1 82 ? 21.078 49.618 37.620 1.00 27.33 82 TYR A CA 1
ATOM 586 C C . TYR A 1 82 ? 20.381 50.869 37.094 1.00 28.25 82 TYR A C 1
ATOM 587 O O . TYR A 1 82 ? 19.702 51.572 37.847 1.00 29.67 82 TYR A O 1
ATOM 596 N N . LEU A 1 83 ? 20.560 51.153 35.807 1.00 27.11 83 LEU A N 1
ATOM 597 C CA . LEU A 1 83 ? 19.930 52.316 35.192 1.00 28.63 83 LEU A CA 1
ATOM 598 C C . LEU A 1 83 ? 18.426 52.085 35.112 1.00 29.11 83 LEU A C 1
ATOM 599 O O . LEU A 1 83 ? 17.631 53.021 35.235 1.00 30.70 83 LEU A O 1
ATOM 604 N N . LEU A 1 84 ? 18.043 50.828 34.911 1.00 27.93 84 LEU A N 1
ATOM 605 C CA . LEU A 1 84 ? 16.639 50.447 34.798 1.00 28.71 84 LEU A CA 1
ATOM 606 C C . LEU A 1 84 ? 15.986 50.254 36.158 1.00 30.31 84 LEU A C 1
ATOM 607 O O . LEU A 1 84 ? 14.779 50.447 36.313 1.00 31.45 84 LEU A O 1
ATOM 612 N N . TRP A 1 85 ? 16.793 49.872 37.140 1.00 30.60 85 TRP A N 1
ATOM 613 C CA . TRP A 1 85 ? 16.306 49.633 38.490 1.00 31.74 85 TRP A CA 1
ATOM 614 C C . TRP A 1 85 ? 17.386 50.043 39.485 1.00 33.69 85 TRP A C 1
ATOM 615 O O . TRP A 1 85 ? 18.335 49.297 39.742 1.00 31.42 85 TRP A O 1
ATOM 626 N N . ARG A 1 86 ? 17.231 51.248 40.029 1.00 34.91 86 ARG A N 1
ATOM 627 C CA . ARG A 1 86 ? 18.179 51.816 40.981 1.00 37.72 86 ARG A CA 1
ATOM 628 C C . ARG A 1 86 ? 18.179 51.076 42.309 1.00 38.47 86 ARG A C 1
ATOM 629 O O . ARG A 1 86 ? 17.735 51.605 43.329 1.00 38.89 86 ARG A O 1
ATOM 637 N N . ASN A 1 87 ? 18.685 49.851 42.284 1.00 37.03 87 ASN A N 1
ATOM 638 C CA . ASN A 1 87 ? 18.760 49.017 43.472 1.00 36.54 87 ASN A CA 1
ATOM 639 C C . ASN A 1 87 ? 20.073 48.250 43.392 1.00 37.00 87 ASN A C 1
ATOM 640 O O . ASN A 1 87 ? 20.429 47.730 42.338 1.00 34.64 87 ASN A O 1
ATOM 645 N N . ARG A 1 88 ? 20.797 48.192 44.503 1.00 37.46 88 ARG A N 1
ATOM 646 C CA . ARG A 1 88 ? 22.078 47.498 44.535 1.00 37.40 88 ARG A CA 1
ATOM 647 C C . ARG A 1 88 ? 21.953 46.060 44.036 1.00 36.62 88 ARG A C 1
ATOM 648 O O . ARG A 1 88 ? 22.901 45.502 43.477 1.00 35.54 88 ARG A O 1
ATOM 656 N N . PHE A 1 89 ? 20.781 45.466 44.232 1.00 33.67 89 PHE A N 1
ATOM 657 C CA . PHE A 1 89 ? 20.552 44.096 43.801 1.00 34.11 89 PHE A CA 1
ATOM 658 C C . PHE A 1 89 ? 20.582 44.006 42.276 1.00 32.02 89 PHE A C 1
ATOM 659 O O . PHE A 1 89 ? 20.873 42.950 41.713 1.00 30.58 89 PHE A O 1
ATOM 667 N N . ALA A 1 90 ? 20.287 45.117 41.608 1.00 29.54 90 ALA A N 1
ATOM 668 C CA . ALA A 1 90 ? 20.294 45.141 40.149 1.00 29.03 90 ALA A CA 1
ATOM 669 C C . ALA A 1 90 ? 21.715 44.933 39.633 1.00 28.32 90 ALA A C 1
ATOM 670 O O . ALA A 1 90 ? 21.926 44.247 38.631 1.00 26.72 90 ALA A O 1
ATOM 672 N N . LYS A 1 91 ? 22.685 45.525 40.324 1.00 27.70 91 LYS A N 1
ATOM 673 C CA . LYS A 1 91 ? 24.084 45.406 39.932 1.00 29.11 91 LYS A CA 1
ATOM 674 C C . LYS A 1 91 ? 24.568 43.971 40.067 1.00 28.25 91 LYS A C 1
ATOM 675 O O . LYS A 1 91 ? 25.323 43.485 39.227 1.00 27.53 91 LYS A O 1
ATOM 681 N N . ILE A 1 92 ? 24.132 43.295 41.126 1.00 27.47 92 ILE A N 1
ATOM 682 C CA . ILE A 1 92 ? 24.535 41.913 41.354 1.00 27.53 92 ILE A CA 1
ATOM 683 C C . ILE A 1 92 ? 23.925 40.994 40.302 1.00 26.00 92 ILE A C 1
ATOM 684 O O . ILE A 1 92 ? 24.617 40.146 39.741 1.00 24.98 92 ILE A O 1
ATOM 689 N N . LEU A 1 93 ? 22.632 41.156 40.032 1.00 24.4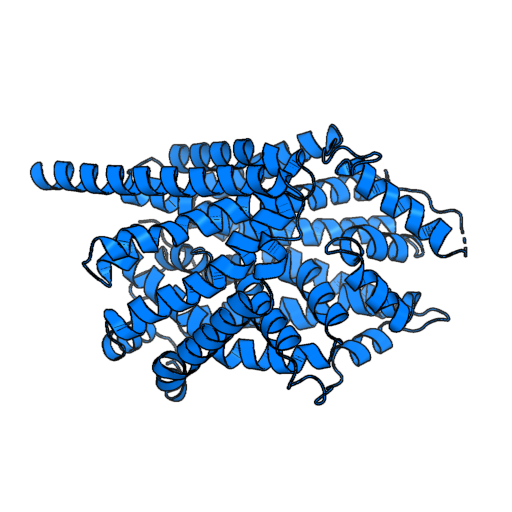4 93 LEU A N 1
ATOM 690 C CA . LEU A 1 93 ? 21.980 40.332 39.017 1.00 23.98 93 LEU A CA 1
ATOM 691 C C . LEU A 1 93 ? 22.652 40.621 37.684 1.00 22.80 93 LEU A C 1
ATOM 692 O O . LEU A 1 93 ? 22.786 39.737 36.835 1.00 21.90 93 LEU A O 1
ATOM 697 N N . GLY A 1 94 ? 23.075 41.872 37.517 1.00 21.41 94 GLY A N 1
ATOM 698 C CA . GLY A 1 94 ? 23.733 42.289 36.293 1.00 21.33 94 GLY A CA 1
ATOM 699 C C . GLY A 1 94 ? 25.043 41.569 36.035 1.00 20.60 94 GLY A C 1
ATOM 700 O O . GLY A 1 94 ? 25.485 41.481 34.893 1.00 19.93 94 GLY A O 1
ATOM 701 N N . VAL A 1 95 ? 25.674 41.065 37.092 1.00 20.60 95 VAL A N 1
ATOM 702 C CA . VAL A 1 95 ? 26.942 40.349 36.947 1.00 20.40 95 VAL A CA 1
ATOM 703 C C . VAL A 1 95 ? 26.809 39.138 36.022 1.00 20.26 95 VAL A C 1
ATOM 704 O O . VAL A 1 95 ? 27.770 38.738 35.364 1.00 19.90 95 VAL A O 1
ATOM 708 N N . PHE A 1 96 ? 25.619 38.553 35.963 1.00 21.62 96 PHE A N 1
ATOM 709 C CA . PHE A 1 96 ? 25.404 37.402 35.096 1.00 22.50 96 PHE A CA 1
ATOM 710 C C . PHE A 1 96 ? 25.606 37.771 33.628 1.00 22.55 96 PHE A C 1
ATOM 711 O O . PHE A 1 96 ? 25.913 36.912 32.803 1.00 21.20 96 PHE A O 1
ATOM 719 N N . GLY A 1 97 ? 25.454 39.058 33.321 1.00 21.51 97 GLY A N 1
ATOM 720 C CA . GLY A 1 97 ? 25.629 39.542 31.962 1.00 21.86 97 GLY A CA 1
ATOM 721 C C . GLY A 1 97 ? 27.088 39.621 31.560 1.00 20.68 97 GLY A C 1
ATOM 722 O O . GLY A 1 97 ? 27.414 39.933 30.411 1.00 22.21 97 GLY A O 1
ATOM 723 N N . LEU A 1 98 ? 27.968 39.371 32.525 1.00 19.68 98 LEU A N 1
ATOM 724 C CA . LEU A 1 98 ? 29.405 39.349 32.286 1.00 20.46 98 LEU A CA 1
ATOM 725 C C . LEU A 1 98 ? 29.868 37.910 32.487 1.00 18.90 98 LEU A C 1
ATOM 726 O O . LEU A 1 98 ? 30.708 37.404 31.744 1.00 18.98 98 LEU A O 1
ATOM 731 N N . TRP A 1 99 ? 29.301 37.257 33.498 1.00 17.84 99 TRP A N 1
ATOM 732 C CA . TRP A 1 99 ? 29.660 35.881 33.836 1.00 16.90 99 TRP A CA 1
ATOM 733 C C . TRP A 1 99 ? 29.257 34.872 32.763 1.00 16.74 99 TRP A C 1
ATOM 734 O O . TRP A 1 99 ? 30.069 34.042 32.350 1.00 16.00 99 TRP A O 1
ATOM 745 N N . ILE A 1 100 ? 28.013 34.941 32.301 1.00 16.38 100 ILE A N 1
ATOM 746 C CA . ILE A 1 100 ? 27.562 33.999 31.283 1.00 16.90 100 ILE A CA 1
ATOM 747 C C . ILE A 1 100 ? 28.420 34.064 30.019 1.00 15.91 100 ILE A C 1
ATOM 748 O O . ILE A 1 100 ? 28.942 33.042 29.579 1.00 15.79 100 ILE A O 1
ATOM 753 N N . PRO A 1 101 ? 28.592 35.260 29.422 1.00 16.76 101 PRO A N 1
ATOM 754 C CA . PRO A 1 101 ? 29.421 35.308 28.212 1.00 17.48 101 PRO A CA 1
ATOM 755 C C . PRO A 1 101 ? 30.871 34.876 28.443 1.00 17.52 101 PRO A C 1
ATOM 756 O O . PRO A 1 101 ? 31.466 34.235 27.582 1.00 18.45 101 PRO A O 1
ATOM 760 N N . LEU A 1 102 ? 31.432 35.208 29.604 1.00 18.22 102 LEU A N 1
ATOM 761 C CA . LEU A 1 102 ? 32.806 34.816 29.904 1.00 19.81 102 LEU A CA 1
ATOM 762 C C . LEU A 1 102 ? 32.917 33.296 30.006 1.00 18.42 102 LEU A C 1
ATOM 763 O O . LEU A 1 102 ? 33.815 32.691 29.419 1.00 17.26 102 LEU A O 1
ATOM 768 N N . VAL A 1 103 ? 32.009 32.672 30.755 1.00 16.47 103 VAL A N 1
ATOM 769 C CA . VAL A 1 103 ? 32.047 31.222 30.904 1.00 16.17 103 VAL A CA 1
ATOM 770 C C . VAL A 1 103 ? 31.811 30.531 29.565 1.00 15.74 103 VAL A C 1
ATOM 771 O O . VAL A 1 103 ? 32.482 29.552 29.235 1.00 15.96 103 VAL A O 1
ATOM 775 N N . VAL A 1 104 ? 30.867 31.036 28.783 1.00 14.91 104 VAL A N 1
ATOM 776 C CA . VAL A 1 104 ? 30.616 30.413 27.496 1.00 14.60 104 VAL A CA 1
ATOM 777 C C . VAL A 1 104 ? 31.827 30.605 26.593 1.00 14.56 104 VAL A C 1
ATOM 778 O O . VAL A 1 104 ? 32.212 29.686 25.870 1.00 15.08 104 VAL A O 1
ATOM 782 N N . ALA A 1 105 ? 32.452 31.778 26.651 1.00 15.50 105 ALA A N 1
ATOM 783 C CA . ALA A 1 105 ? 33.627 32.022 25.820 1.00 16.88 105 ALA A CA 1
ATOM 784 C C . ALA A 1 105 ? 34.725 31.005 26.125 1.00 17.84 105 ALA A C 1
ATOM 785 O O . ALA A 1 105 ? 35.419 30.524 25.222 1.00 18.57 105 ALA A O 1
ATOM 787 N N . ILE A 1 106 ? 34.875 30.675 27.403 1.00 16.03 106 ILE A N 1
ATOM 788 C CA . ILE A 1 106 ? 35.908 29.739 27.830 1.00 18.74 106 ILE A CA 1
ATOM 789 C C . ILE A 1 106 ? 35.870 28.386 27.114 1.00 21.50 106 ILE A C 1
ATOM 790 O O . ILE A 1 106 ? 36.926 27.818 26.817 1.00 26.35 106 ILE A O 1
ATOM 795 N N . TYR A 1 107 ? 34.683 27.859 26.824 1.00 17.42 107 TYR A N 1
ATOM 796 C CA . TYR A 1 107 ? 34.624 26.587 26.118 1.00 16.78 107 TYR A CA 1
ATOM 797 C C . TYR A 1 107 ? 34.308 26.768 24.641 1.00 15.95 107 TYR A C 1
ATOM 798 O O . TYR A 1 107 ? 34.732 25.966 23.818 1.00 17.34 107 TYR A O 1
ATOM 807 N N . TYR A 1 108 ? 33.579 27.832 24.302 1.00 15.41 108 TYR A N 1
ATOM 808 C CA . TYR A 1 108 ? 33.213 28.079 22.910 1.00 14.29 108 TYR A CA 1
ATOM 809 C C . TYR A 1 108 ? 34.452 28.369 22.055 1.00 14.82 108 TYR A C 1
ATOM 810 O O . TYR A 1 108 ? 34.565 27.884 20.926 1.00 15.01 108 TYR A O 1
ATOM 819 N N . VAL A 1 109 ? 35.386 29.153 22.583 1.00 14.32 109 VAL A N 1
ATOM 820 C CA . VAL A 1 109 ? 36.589 29.446 21.812 1.00 15.49 109 VAL A CA 1
ATOM 821 C C . VAL A 1 109 ? 37.415 28.176 21.631 1.00 14.78 109 VAL A C 1
ATOM 822 O O . VAL A 1 109 ? 38.062 27.996 20.598 1.00 14.31 109 VAL A O 1
ATOM 826 N N . TYR A 1 110 ? 37.406 27.290 22.621 1.00 14.48 110 TYR A N 1
ATOM 827 C CA . TYR A 1 110 ? 38.170 26.051 22.462 1.00 12.38 110 TYR A CA 1
ATOM 828 C C . TYR A 1 110 ? 37.546 25.189 21.362 1.00 14.40 110 TYR A C 1
ATOM 829 O O . TYR A 1 110 ? 38.260 24.653 20.512 1.00 14.70 110 TYR A O 1
ATOM 838 N N . ILE A 1 111 ? 36.221 25.051 21.356 1.00 12.27 111 ILE A N 1
ATOM 839 C CA . ILE A 1 111 ? 35.587 24.255 20.310 1.00 13.62 111 ILE A CA 1
ATOM 840 C C . ILE A 1 111 ? 35.856 24.927 18.959 1.00 15.22 111 ILE A C 1
ATOM 841 O O . ILE A 1 111 ? 36.123 24.257 17.965 1.00 15.11 111 ILE A O 1
ATOM 846 N N . GLU A 1 112 ? 35.803 26.256 18.931 1.00 13.74 112 GLU A N 1
ATOM 847 C CA . GLU A 1 112 ? 36.094 26.992 17.705 1.00 15.01 112 GLU A CA 1
ATOM 848 C C . GLU A 1 112 ? 37.517 26.644 17.234 1.00 16.07 112 GLU A C 1
ATOM 849 O O . GLU A 1 112 ? 37.756 26.455 16.031 1.00 16.84 112 GLU A O 1
ATOM 855 N N . SER A 1 113 ? 38.461 26.548 18.170 1.00 15.18 113 SER A N 1
ATOM 856 C CA . SER A 1 113 ? 39.833 26.215 17.781 1.00 16.04 113 SER A CA 1
ATOM 857 C C . SER A 1 113 ? 39.903 24.827 17.141 1.00 15.42 113 SER A C 1
ATOM 858 O O . SER A 1 113 ? 40.719 24.611 16.249 1.00 16.31 113 SER A O 1
ATOM 861 N N . TRP A 1 114 ? 39.044 23.895 17.559 1.00 13.91 114 TRP A N 1
ATOM 862 C CA . TRP A 1 114 ? 39.059 22.563 16.949 1.00 14.10 114 TRP A CA 1
ATOM 863 C C . TRP A 1 114 ? 38.711 22.674 15.466 1.00 14.44 114 TRP A C 1
ATOM 864 O O . TRP A 1 114 ? 39.286 21.973 14.632 1.00 14.77 114 TRP A O 1
ATOM 875 N N . THR A 1 115 ? 37.750 23.533 15.132 1.00 13.52 115 THR A N 1
ATOM 876 C CA . THR A 1 115 ? 37.362 23.668 13.733 1.00 15.57 115 THR A CA 1
ATOM 877 C C . THR A 1 115 ? 38.516 24.230 12.909 1.00 14.65 115 THR A C 1
ATOM 878 O O . THR A 1 115 ? 38.682 23.859 11.747 1.00 16.50 115 THR A O 1
ATOM 882 N N . LEU A 1 116 ? 39.325 25.105 13.502 1.00 14.99 116 LEU A N 1
ATOM 883 C CA . LEU A 1 116 ? 40.469 25.646 12.770 1.00 15.68 116 LEU A CA 1
ATOM 884 C C . LEU A 1 116 ? 41.507 24.538 12.605 1.00 15.62 116 LEU A C 1
ATOM 885 O O . LEU A 1 116 ? 42.081 24.367 11.528 1.00 15.97 116 LEU A O 1
ATOM 890 N N . GLY A 1 117 ? 41.739 23.781 13.675 1.00 15.09 117 GLY A N 1
ATOM 891 C CA . GLY A 1 117 ? 42.701 22.692 13.612 1.00 15.76 117 GLY A CA 1
ATOM 892 C C . GLY A 1 117 ? 42.307 21.659 12.569 1.00 17.40 117 GLY A C 1
ATOM 893 O O . GLY A 1 117 ? 43.148 21.187 11.791 1.00 17.34 117 GLY A O 1
ATOM 894 N N . PHE A 1 118 ? 41.029 21.293 12.553 1.00 14.18 118 PHE A N 1
ATOM 895 C CA . PHE A 1 118 ? 40.536 20.329 11.575 1.00 14.95 118 PHE A CA 1
ATOM 896 C C . PHE A 1 118 ? 40.619 20.907 10.162 1.00 14.65 118 PHE A C 1
ATOM 897 O O . PHE A 1 118 ? 40.989 20.205 9.219 1.00 15.01 118 PHE A O 1
ATOM 905 N N . ALA A 1 119 ? 40.266 22.180 10.009 1.00 15.90 119 ALA A N 1
ATOM 906 C CA . ALA A 1 119 ? 40.322 22.810 8.696 1.00 17.29 119 ALA A CA 1
ATOM 907 C C . ALA A 1 119 ? 41.753 22.704 8.166 1.00 18.68 119 ALA A C 1
ATOM 908 O O . ALA A 1 119 ? 41.972 22.325 7.011 1.00 18.07 119 ALA A O 1
ATOM 910 N N . ILE A 1 120 ? 42.725 23.036 9.011 1.00 18.27 120 ILE A N 1
ATOM 911 C CA . ILE A 1 120 ? 44.127 22.960 8.607 1.00 17.99 120 ILE A CA 1
ATOM 912 C C . ILE A 1 120 ? 44.519 21.537 8.202 1.00 18.42 120 ILE A C 1
ATOM 913 O O . ILE A 1 120 ? 45.068 21.324 7.123 1.00 19.07 120 ILE A O 1
ATOM 918 N N . LYS A 1 121 ? 44.231 20.557 9.056 1.00 16.79 121 LYS A N 1
ATOM 919 C CA . LYS A 1 121 ? 44.591 19.179 8.736 1.00 18.77 121 LYS A CA 1
ATOM 920 C C . LYS A 1 121 ? 43.889 18.653 7.489 1.00 18.19 121 LYS A C 1
ATOM 921 O O . LYS A 1 121 ? 44.489 17.917 6.700 1.00 18.09 121 LYS A O 1
ATOM 927 N N . PHE A 1 122 ? 42.624 19.021 7.298 1.00 17.32 122 PHE A N 1
ATOM 928 C CA . PHE A 1 122 ? 41.912 18.544 6.1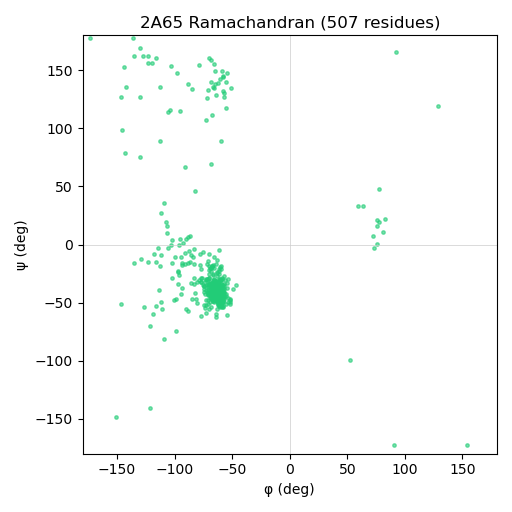17 1.00 19.01 122 PHE A CA 1
ATOM 929 C C . PHE A 1 122 ? 42.429 19.216 4.856 1.00 19.10 122 PHE A C 1
ATOM 930 O O . PHE A 1 122 ? 42.517 18.583 3.803 1.00 20.58 122 PHE A O 1
ATOM 938 N N . LEU A 1 123 ? 42.774 20.493 4.965 1.00 19.27 123 LEU A N 1
ATOM 939 C CA . LEU A 1 123 ? 43.303 21.226 3.823 1.00 20.08 123 LEU A CA 1
ATOM 940 C C . LEU A 1 123 ? 44.587 20.564 3.327 1.00 21.53 123 LEU A C 1
ATOM 941 O O . LEU A 1 123 ? 44.763 20.347 2.124 1.00 21.81 123 LEU A O 1
ATOM 946 N N . VAL A 1 124 ? 45.473 20.237 4.262 1.00 21.33 124 VAL A N 1
ATOM 947 C CA . VAL A 1 124 ? 46.760 19.627 3.936 1.00 23.01 124 VAL A CA 1
ATOM 948 C C . VAL A 1 124 ? 46.702 18.115 3.730 1.00 23.99 124 VAL A C 1
ATOM 949 O O . VAL A 1 124 ? 47.709 17.484 3.390 1.00 24.50 124 VAL A O 1
ATOM 953 N N . GLY A 1 125 ? 45.526 17.529 3.939 1.00 22.35 125 GLY A N 1
ATOM 954 C CA . GLY A 1 125 ? 45.366 16.101 3.732 1.00 23.87 125 GLY A CA 1
ATOM 955 C C . GLY A 1 125 ? 45.907 15.190 4.818 1.00 24.84 125 GLY A C 1
ATOM 956 O O . GLY A 1 125 ? 46.141 14.004 4.576 1.00 25.54 125 GLY A O 1
ATOM 957 N N . LEU A 1 126 ? 46.112 15.734 6.012 1.00 24.73 126 LEU A N 1
ATOM 958 C CA . LEU A 1 126 ? 46.606 14.941 7.128 1.00 25.36 126 LEU A CA 1
ATOM 959 C C . LEU A 1 126 ? 45.370 14.417 7.849 1.00 27.49 126 LEU A C 1
ATOM 960 O O . LEU A 1 126 ? 45.081 14.798 8.984 1.00 29.12 126 LEU A O 1
ATOM 965 N N . VAL A 1 127 ? 44.640 13.549 7.162 1.00 28.86 127 VAL A N 1
ATOM 966 C CA . VAL A 1 127 ? 43.413 12.983 7.696 1.00 32.84 127 VAL A CA 1
ATOM 967 C C . VAL A 1 127 ? 43.431 11.464 7.630 1.00 35.57 127 VAL A C 1
ATOM 968 O O . VAL A 1 127 ? 44.218 10.874 6.888 1.00 33.76 127 VAL A O 1
ATOM 972 N N . PRO A 1 128 ? 42.553 10.809 8.404 1.00 39.14 128 PRO A N 1
ATOM 973 C CA . PRO A 1 128 ? 42.495 9.347 8.411 1.00 42.80 128 PRO A CA 1
ATOM 974 C C . PRO A 1 128 ? 42.202 8.764 7.037 1.00 46.38 128 PRO A C 1
ATOM 975 O O . PRO A 1 128 ? 41.522 9.382 6.215 1.00 46.00 128 PRO A O 1
ATOM 979 N N . GLU A 1 129 ? 42.734 7.573 6.793 1.00 50.90 129 GLU A N 1
ATOM 980 C CA . GLU A 1 129 ? 42.540 6.895 5.524 1.00 55.55 129 GLU A CA 1
ATOM 981 C C . GLU A 1 129 ? 41.690 5.651 5.746 1.00 57.80 129 GLU A C 1
ATOM 982 O O . GLU A 1 129 ? 42.214 4.567 6.002 1.00 58.82 129 GLU A O 1
ATOM 988 N N . PRO A 1 130 ? 40.359 5.796 5.669 1.00 59.91 130 PRO A N 1
ATOM 989 C CA . PRO A 1 130 ? 39.448 4.666 5.864 1.00 61.74 130 PRO A CA 1
ATOM 990 C C . PRO A 1 130 ? 39.671 3.591 4.806 1.00 63.46 130 PRO A C 1
ATOM 991 O O . PRO A 1 130 ? 39.883 3.899 3.634 1.00 63.72 130 PRO A O 1
ATOM 995 N N . PRO A 1 131 ? 39.634 2.312 5.208 1.00 65.15 131 PRO A N 1
ATOM 996 C CA . PRO A 1 131 ? 39.836 1.217 4.256 1.00 66.46 131 PRO A CA 1
ATOM 997 C C . PRO A 1 131 ? 38.673 1.131 3.271 1.00 67.41 131 PRO A C 1
ATOM 998 O O . PRO A 1 131 ? 37.553 0.790 3.648 1.00 67.97 131 PRO A O 1
ATOM 1002 N N . PRO A 1 132 ? 38.927 1.458 1.993 1.00 68.41 132 PRO A N 1
ATOM 1003 C CA . PRO A 1 132 ? 37.914 1.426 0.932 1.00 69.10 132 PRO A CA 1
ATOM 1004 C C . PRO A 1 132 ? 37.289 0.047 0.727 1.00 69.35 132 PRO A C 1
ATOM 1005 O O . PRO A 1 132 ? 37.017 -0.677 1.683 1.00 69.72 132 PRO A O 1
ATOM 1009 N N . THR A 1 135 ? 33.540 -1.470 2.986 1.00 62.04 135 THR A N 1
ATOM 1010 C CA . THR A 1 135 ? 32.161 -1.005 3.056 1.00 62.37 135 THR A CA 1
ATOM 1011 C C . THR A 1 135 ? 31.654 -1.000 4.494 1.00 61.62 135 THR A C 1
ATOM 1012 O O . THR A 1 135 ? 30.639 -0.375 4.801 1.00 62.14 135 THR A O 1
ATOM 1016 N N . ASP A 1 136 ? 32.367 -1.702 5.370 1.00 60.97 136 ASP A N 1
ATOM 1017 C CA . ASP A 1 136 ? 32.002 -1.778 6.781 1.00 59.66 136 ASP A CA 1
ATOM 1018 C C . ASP A 1 136 ? 31.886 -0.370 7.360 1.00 58.47 136 ASP A C 1
ATOM 1019 O O . ASP A 1 136 ? 32.862 0.377 7.394 1.00 58.28 136 ASP A O 1
ATOM 1024 N N . PRO A 1 137 ? 30.682 0.008 7.824 1.00 56.89 137 PRO A N 1
ATOM 1025 C CA . PRO A 1 137 ? 30.436 1.333 8.402 1.00 55.40 137 PRO A CA 1
ATOM 1026 C C . PRO A 1 137 ? 31.366 1.716 9.553 1.00 54.12 137 PRO A C 1
ATOM 1027 O O . PRO A 1 137 ? 31.699 2.890 9.723 1.00 54.11 137 PRO A O 1
ATOM 1031 N N . ASP A 1 138 ? 31.783 0.731 10.342 1.00 52.25 138 ASP A N 1
ATOM 1032 C CA . ASP A 1 138 ? 32.677 0.995 11.464 1.00 50.27 138 ASP A CA 1
ATOM 1033 C C . ASP A 1 138 ? 34.128 1.174 11.027 1.00 48.08 138 ASP A C 1
ATOM 1034 O O . ASP A 1 138 ? 34.885 1.908 11.662 1.00 46.29 138 ASP A O 1
ATOM 1039 N N . SER A 1 139 ? 34.513 0.505 9.945 1.00 45.35 139 SER A N 1
ATOM 1040 C CA . SER A 1 139 ? 35.877 0.607 9.437 1.00 43.95 139 SER A CA 1
ATOM 1041 C C . SER A 1 139 ? 36.120 1.995 8.854 1.00 41.43 139 SER A C 1
ATOM 1042 O O . SER A 1 139 ? 37.264 2.434 8.721 1.00 40.86 139 SER A O 1
ATOM 1045 N N . ILE A 1 140 ? 35.034 2.682 8.512 1.00 38.89 140 ILE A N 1
ATOM 1046 C CA . ILE A 1 140 ? 35.120 4.023 7.944 1.00 37.27 140 ILE A CA 1
ATOM 1047 C C . ILE A 1 140 ? 34.994 5.100 9.019 1.00 34.92 140 ILE A C 1
ATOM 1048 O O . ILE A 1 140 ? 35.725 6.088 9.004 1.00 34.97 140 ILE A O 1
ATOM 1053 N N . LEU A 1 141 ? 34.065 4.899 9.949 1.00 31.99 141 LEU A N 1
ATOM 1054 C CA . LEU A 1 141 ? 33.835 5.852 11.032 1.00 31.65 141 LEU A CA 1
ATOM 1055 C C . LEU A 1 141 ? 34.907 5.816 12.113 1.00 29.40 141 LEU A C 1
ATOM 1056 O O . LEU A 1 141 ? 35.293 6.856 12.645 1.00 26.97 141 LEU A O 1
ATOM 1061 N N . ARG A 1 142 ? 35.387 4.620 12.436 1.00 28.34 142 ARG A N 1
ATOM 1062 C CA . ARG A 1 142 ? 36.392 4.473 13.482 1.00 28.60 142 ARG A CA 1
ATOM 1063 C C . ARG A 1 142 ? 37.612 5.371 13.306 1.00 26.01 142 ARG A C 1
ATOM 1064 O O . ARG A 1 142 ? 38.051 6.005 14.261 1.00 23.47 142 ARG A O 1
ATOM 1072 N N . PRO A 1 143 ? 38.183 5.434 12.088 1.00 26.06 143 PRO A N 1
ATOM 1073 C CA . PRO A 1 143 ? 39.357 6.287 11.875 1.00 25.31 143 PRO A CA 1
ATOM 1074 C C . PRO A 1 143 ? 39.082 7.757 12.193 1.00 22.52 143 PRO A C 1
ATOM 1075 O O . PRO A 1 143 ? 39.956 8.471 12.678 1.00 22.07 143 PRO A O 1
ATOM 1079 N N . PHE A 1 144 ? 37.867 8.209 11.905 1.00 21.87 144 PHE A N 1
ATOM 1080 C CA . PHE A 1 144 ? 37.511 9.594 12.173 1.00 20.56 144 PHE A CA 1
ATOM 1081 C C . PHE A 1 144 ? 37.242 9.821 13.651 1.00 19.57 144 PHE A C 1
ATOM 1082 O O . PHE A 1 144 ? 37.521 10.895 14.182 1.00 18.68 144 PHE A O 1
ATOM 1090 N N . LYS A 1 145 ? 36.712 8.807 14.324 1.00 19.90 145 LYS A N 1
ATOM 1091 C CA . LYS A 1 145 ? 36.477 8.941 15.753 1.00 21.41 145 LYS A CA 1
ATOM 1092 C C . LYS A 1 145 ? 37.842 9.022 16.432 1.00 21.32 145 LYS A C 1
ATOM 1093 O O . LYS A 1 145 ? 38.064 9.857 17.305 1.00 19.97 145 LYS A O 1
ATOM 1099 N N . GLU A 1 146 ? 38.768 8.161 16.016 1.00 20.96 146 GLU A N 1
ATOM 1100 C CA . GLU A 1 146 ? 40.105 8.169 16.605 1.00 22.40 146 GLU A CA 1
ATOM 1101 C C . GLU A 1 146 ? 40.789 9.509 16.351 1.00 19.52 146 GLU A C 1
ATOM 1102 O O . GLU A 1 146 ? 41.528 10.012 17.198 1.00 19.43 146 GLU A O 1
ATOM 1108 N N . PHE A 1 147 ? 40.534 10.084 15.180 1.00 18.52 147 PHE A N 1
ATOM 1109 C CA . PHE A 1 147 ? 41.118 11.368 14.802 1.00 18.22 147 PHE A CA 1
ATOM 1110 C C . PHE A 1 147 ? 40.680 12.451 15.794 1.00 17.78 147 PHE A C 1
ATOM 1111 O O . PHE A 1 147 ? 41.503 13.207 16.315 1.00 16.70 147 PHE A O 1
ATOM 1119 N N . LEU A 1 148 ? 39.378 12.533 16.045 1.00 16.64 148 LEU A N 1
ATOM 1120 C CA . LEU A 1 148 ? 38.869 13.526 16.989 1.00 18.91 148 LEU A CA 1
ATOM 1121 C C . LEU A 1 148 ? 39.380 13.245 18.403 1.00 18.33 148 LEU A C 1
ATOM 1122 O O . LEU A 1 148 ? 39.843 14.155 19.099 1.00 18.08 148 LEU A O 1
ATOM 1127 N N . TYR A 1 149 ? 39.294 11.986 18.823 1.00 18.70 149 TYR A N 1
ATOM 1128 C CA . TYR A 1 149 ? 39.722 11.598 20.167 1.00 19.98 149 TYR A CA 1
ATOM 1129 C C . TYR A 1 149 ? 41.194 11.883 20.450 1.00 21.14 149 TYR A C 1
ATOM 1130 O O . TYR A 1 149 ? 41.552 12.236 21.575 1.00 21.06 149 TYR A O 1
ATOM 1139 N N . SER A 1 150 ? 42.046 11.735 19.438 1.00 20.99 150 SER A N 1
ATOM 1140 C CA . SER A 1 150 ? 43.471 12.007 19.614 1.00 21.65 150 SER A CA 1
ATOM 1141 C C . SER A 1 150 ? 43.731 13.508 19.621 1.00 21.29 150 SER A C 1
ATOM 1142 O O . SER A 1 150 ? 44.684 13.980 20.243 1.00 21.02 150 SER A O 1
ATOM 1145 N N . TYR A 1 151 ? 42.881 14.260 18.930 1.00 17.53 151 TYR A N 1
ATOM 1146 C CA . TYR A 1 151 ? 43.044 15.704 18.859 1.00 17.31 151 TYR A CA 1
ATOM 1147 C C . TYR A 1 151 ? 42.771 16.338 20.218 1.00 17.08 151 TYR A C 1
ATOM 1148 O O . TYR A 1 151 ? 43.600 17.084 20.738 1.00 17.24 151 TYR A O 1
ATOM 1157 N N . ILE A 1 152 ? 41.605 16.044 20.788 1.00 17.83 152 ILE A N 1
ATOM 1158 C CA . ILE A 1 152 ? 41.247 16.621 22.080 1.00 18.85 152 ILE A CA 1
ATOM 1159 C C . ILE A 1 152 ? 41.772 15.801 23.252 1.00 19.58 152 ILE A C 1
ATOM 1160 O O . ILE A 1 152 ? 41.809 16.278 24.388 1.00 19.64 152 ILE A O 1
ATOM 1165 N N . GLY A 1 153 ? 42.191 14.570 22.975 1.00 19.38 153 GLY A N 1
ATOM 1166 C CA . GLY A 1 153 ? 42.731 13.721 24.024 1.00 20.06 153 GLY A CA 1
ATOM 1167 C C . GLY A 1 153 ? 41.731 13.074 24.966 1.00 20.55 153 GLY A C 1
ATOM 1168 O O . GLY A 1 153 ? 41.907 13.115 26.184 1.00 21.34 153 GLY A O 1
ATOM 1169 N N . VAL A 1 154 ? 40.686 12.470 24.413 1.00 18.98 154 VAL A N 1
ATOM 1170 C CA . VAL A 1 154 ? 39.673 11.788 25.218 1.00 19.96 154 VAL A CA 1
ATOM 1171 C C . VAL A 1 154 ? 40.340 10.734 26.112 1.00 21.84 154 VAL A C 1
ATOM 1172 O O . VAL A 1 154 ? 41.261 10.034 25.680 1.00 20.92 154 VAL A O 1
ATOM 1176 N N . PRO A 1 155 ? 39.881 10.608 27.370 1.00 22.63 155 PRO A N 1
ATOM 1177 C CA . PRO A 1 155 ? 40.446 9.636 28.314 1.00 24.38 155 PRO A CA 1
ATOM 1178 C C . PRO A 1 155 ? 40.376 8.198 27.822 1.00 26.69 155 PRO A C 1
ATOM 1179 O O . PRO A 1 155 ? 39.330 7.734 27.366 1.00 24.79 155 PRO A O 1
ATOM 1183 N N . LYS A 1 156 ? 41.495 7.492 27.933 1.00 28.73 156 LYS A N 1
ATOM 1184 C CA . LYS A 1 156 ? 41.557 6.101 27.512 1.00 32.89 156 LYS A CA 1
ATOM 1185 C C . LYS A 1 156 ? 41.424 5.186 28.728 1.00 34.81 156 LYS A C 1
ATOM 1186 O O . LYS A 1 156 ? 41.244 3.976 28.588 1.00 35.15 156 LYS A O 1
ATOM 1192 N N . GLY A 1 157 ? 41.496 5.776 29.919 1.00 36.47 157 GLY A N 1
ATOM 1193 C CA . GLY A 1 157 ? 41.388 4.998 31.142 1.00 39.17 157 GLY A CA 1
ATOM 1194 C C . GLY A 1 157 ? 40.251 5.411 32.063 1.00 40.87 157 GLY A C 1
ATOM 1195 O O . GLY A 1 157 ? 39.156 5.744 31.607 1.00 42.30 157 GLY A O 1
ATOM 1196 N N . ASP A 1 158 ? 40.516 5.392 33.367 1.00 41.87 158 ASP A N 1
ATOM 1197 C CA . ASP A 1 158 ? 39.513 5.750 34.366 1.00 42.90 158 ASP A CA 1
ATOM 1198 C C . ASP A 1 158 ? 39.611 7.199 34.825 1.00 41.36 158 ASP A C 1
ATOM 1199 O O . ASP A 1 158 ? 38.618 7.784 35.264 1.00 43.05 158 ASP A O 1
ATOM 1204 N N . GLU A 1 159 ? 40.808 7.770 34.738 1.00 38.24 159 GLU A N 1
ATOM 1205 C CA . GLU A 1 159 ? 41.021 9.151 35.151 1.00 35.51 159 GLU A CA 1
ATOM 1206 C C . GLU A 1 159 ? 40.258 10.095 34.221 1.00 32.14 159 GLU A C 1
ATOM 1207 O O . GLU A 1 159 ? 40.268 9.928 33.002 1.00 30.67 159 GLU A O 1
ATOM 1213 N N . PRO A 1 160 ? 39.579 11.097 34.793 1.00 28.89 160 PRO A N 1
ATOM 1214 C CA . PRO A 1 160 ? 38.802 12.071 34.018 1.00 26.34 160 PRO A CA 1
ATOM 1215 C C . PRO A 1 160 ? 39.689 13.173 33.457 1.00 25.23 160 PRO A C 1
ATOM 1216 O O . PRO A 1 160 ? 39.352 14.353 33.539 1.00 26.23 160 PRO A O 1
ATOM 1220 N N . ILE A 1 161 ? 40.818 12.779 32.881 1.00 23.43 161 ILE A N 1
ATOM 1221 C CA . ILE A 1 161 ? 41.778 13.728 32.342 1.00 25.02 161 ILE A CA 1
ATOM 1222 C C . ILE A 1 161 ? 41.921 13.689 30.827 1.00 24.68 161 ILE A C 1
ATOM 1223 O O . ILE A 1 161 ? 42.016 12.619 30.232 1.00 25.86 161 ILE A O 1
ATOM 1228 N N . LEU A 1 162 ? 41.951 14.871 30.218 1.00 22.19 162 LEU A N 1
ATOM 1229 C CA . LEU A 1 162 ? 42.110 14.996 28.775 1.00 22.19 162 LEU A CA 1
ATOM 1230 C C . LEU A 1 162 ? 43.576 15.274 28.463 1.00 22.85 162 LEU A C 1
ATOM 1231 O O . LEU A 1 162 ? 44.279 15.916 29.247 1.00 20.86 162 LEU A O 1
ATOM 1236 N N . LYS A 1 163 ? 44.034 14.786 27.315 1.00 25.62 163 LYS A N 1
ATOM 1237 C CA . LYS A 1 163 ? 45.417 14.975 26.896 1.00 27.13 163 LYS A CA 1
ATOM 1238 C C . LYS A 1 163 ? 45.411 15.499 25.461 1.00 27.29 163 LYS A C 1
ATOM 1239 O O . LYS A 1 163 ? 45.694 14.757 24.524 1.00 26.92 163 LYS A O 1
ATOM 1245 N N . PRO A 1 164 ? 45.080 16.787 25.276 1.00 27.67 164 PRO A N 1
ATOM 1246 C CA . PRO A 1 164 ? 45.035 17.408 23.948 1.00 26.92 164 PRO A CA 1
ATOM 1247 C C . PRO A 1 164 ? 46.379 17.302 23.241 1.00 24.77 164 PRO A C 1
ATOM 1248 O O . PRO A 1 164 ? 47.432 17.378 23.879 1.00 22.75 164 PRO A O 1
ATOM 1252 N N . SER A 1 165 ? 46.340 17.141 21.924 1.00 22.61 165 SER A N 1
ATOM 1253 C CA . SER A 1 165 ? 47.567 17.051 21.149 1.00 21.72 165 SER A CA 1
ATOM 1254 C C . SER A 1 165 ? 48.264 18.407 21.175 1.00 20.88 165 SER A C 1
ATOM 1255 O O . SER A 1 165 ? 47.636 19.441 21.439 1.00 18.33 165 SER A O 1
ATOM 1258 N N . LEU A 1 166 ? 49.565 18.404 20.908 1.00 20.53 166 LEU A N 1
ATOM 1259 C CA . LEU A 1 166 ? 50.327 19.644 20.885 1.00 20.17 166 LEU A CA 1
ATOM 1260 C C . LEU A 1 166 ? 49.752 20.556 19.805 1.00 18.92 166 LEU A C 1
ATOM 1261 O O . LEU A 1 166 ? 49.644 21.767 19.989 1.00 18.93 166 LEU A O 1
ATOM 1266 N N . PHE A 1 167 ? 49.388 19.962 18.675 1.00 18.90 167 PHE A N 1
ATOM 1267 C CA . PHE A 1 167 ? 48.812 20.721 17.580 1.00 19.10 167 PHE A CA 1
ATOM 1268 C C . PHE A 1 167 ? 47.536 21.428 18.056 1.00 18.36 167 PHE A C 1
ATOM 1269 O O . PHE A 1 167 ? 47.347 22.610 17.795 1.00 19.80 167 PHE A O 1
ATOM 1277 N N . ALA A 1 168 ? 46.667 20.701 18.751 1.00 17.51 168 ALA A N 1
ATOM 1278 C CA . ALA A 1 168 ? 45.422 21.290 19.256 1.00 17.26 168 ALA A CA 1
ATOM 1279 C C . ALA A 1 168 ? 45.693 22.478 20.173 1.00 18.21 168 ALA A C 1
ATOM 1280 O O . ALA A 1 168 ? 45.002 23.497 20.110 1.00 15.93 168 ALA A O 1
ATOM 1282 N N . TYR A 1 169 ? 46.700 22.343 21.031 1.00 17.16 169 TYR A N 1
ATOM 1283 C CA . TYR A 1 169 ? 47.043 23.407 21.967 1.00 18.31 169 TYR A CA 1
ATOM 1284 C C . TYR A 1 169 ? 47.542 24.644 21.233 1.00 19.10 169 TYR A C 1
ATOM 1285 O O . TYR A 1 169 ? 47.124 25.764 21.527 1.00 19.62 169 TYR A O 1
ATOM 1294 N N . ILE A 1 170 ? 48.440 24.437 20.277 1.00 18.14 170 ILE A N 1
ATOM 1295 C CA . ILE A 1 170 ? 48.977 25.537 19.489 1.00 19.87 170 ILE A CA 1
ATOM 1296 C C . ILE A 1 170 ? 47.855 26.207 18.690 1.00 18.89 170 ILE A C 1
ATOM 1297 O O . ILE A 1 170 ? 47.810 27.429 18.582 1.00 19.69 170 ILE A O 1
ATOM 1302 N N . VAL A 1 171 ? 46.943 25.408 18.139 1.00 17.21 171 VAL A N 1
ATOM 1303 C CA . VAL A 1 171 ? 45.841 25.974 17.372 1.00 17.52 171 VAL A CA 1
ATOM 1304 C C . VAL A 1 171 ? 44.916 26.811 18.265 1.00 16.60 171 VAL A C 1
ATOM 1305 O O . VAL A 1 171 ? 44.326 27.790 17.809 1.00 16.38 171 VAL A O 1
ATOM 1309 N N . PHE A 1 172 ? 44.794 26.440 19.534 1.00 17.15 172 PHE A N 1
ATOM 1310 C CA . PHE A 1 172 ? 43.960 27.225 20.448 1.00 17.10 172 PHE A CA 1
ATOM 1311 C C . PHE A 1 172 ? 44.630 28.587 20.636 1.00 18.72 172 PHE A C 1
ATOM 1312 O O . PHE A 1 172 ? 43.963 29.625 20.646 1.00 16.50 172 PHE A O 1
ATOM 1320 N N . LEU A 1 173 ? 45.954 28.579 20.776 1.00 19.07 173 LEU A N 1
ATOM 1321 C CA . LEU A 1 173 ? 46.715 29.818 20.917 1.00 20.82 173 LEU A CA 1
ATOM 1322 C C . LEU A 1 173 ? 46.483 30.695 19.685 1.00 19.75 173 LEU A C 1
ATOM 1323 O O . LEU A 1 173 ? 46.200 31.886 19.799 1.00 18.95 173 LEU A O 1
ATOM 1328 N N . ILE A 1 174 ? 46.605 30.100 18.503 1.00 18.27 174 ILE A N 1
ATOM 1329 C CA . ILE A 1 174 ? 46.389 30.846 17.268 1.00 18.15 174 ILE A CA 1
ATOM 1330 C C . ILE A 1 174 ? 44.964 31.398 17.221 1.00 17.66 174 ILE A C 1
ATOM 1331 O O . ILE A 1 174 ? 44.744 32.535 16.822 1.00 17.06 174 ILE A O 1
ATOM 1336 N N . THR A 1 175 ? 43.998 30.588 17.638 1.00 17.69 175 THR A N 1
ATOM 1337 C CA . THR A 1 175 ? 42.606 31.012 17.637 1.00 16.82 175 THR A CA 1
ATOM 1338 C C . THR A 1 175 ? 42.405 32.216 18.555 1.00 16.48 175 THR A C 1
ATOM 1339 O O . THR A 1 175 ? 41.696 33.161 18.203 1.00 16.28 175 THR A O 1
ATOM 1343 N N . MET A 1 176 ? 43.021 32.190 19.732 1.00 16.91 176 MET A N 1
ATOM 1344 C CA . MET A 1 176 ? 42.895 33.320 20.647 1.00 18.50 176 MET A CA 1
ATOM 1345 C C . MET A 1 176 ? 43.527 34.556 20.003 1.00 18.53 176 MET A C 1
ATOM 1346 O O . MET A 1 176 ? 42.986 35.659 20.088 1.00 19.45 176 MET A O 1
ATOM 1351 N N . PHE A 1 177 ? 44.666 34.368 19.346 1.00 17.72 177 PHE A N 1
ATOM 1352 C CA . PHE A 1 177 ? 45.338 35.481 18.686 1.00 19.76 177 PHE A CA 1
ATOM 1353 C C . PHE A 1 177 ? 44.458 36.106 17.602 1.00 18.48 177 PHE A C 1
ATOM 1354 O O . PHE A 1 177 ? 44.416 37.330 17.451 1.00 18.75 177 PHE A O 1
ATOM 1362 N N . ILE A 1 178 ? 43.765 35.267 16.837 1.00 17.03 178 ILE A N 1
ATOM 1363 C CA . ILE A 1 178 ? 42.895 35.767 15.779 1.00 17.16 178 ILE A CA 1
ATOM 1364 C C . ILE A 1 178 ? 41.733 36.550 16.385 1.00 17.82 178 ILE A C 1
ATOM 1365 O O . ILE A 1 178 ? 41.380 37.622 15.892 1.00 17.65 178 ILE A O 1
ATOM 1370 N N . ASN A 1 179 ? 41.140 36.023 17.455 1.00 16.75 179 ASN A N 1
ATOM 1371 C CA . ASN A 1 179 ? 40.042 36.731 18.114 1.00 16.27 179 ASN A CA 1
ATOM 1372 C C . ASN A 1 179 ? 40.549 38.090 18.608 1.00 17.36 179 ASN A C 1
ATOM 1373 O O . ASN A 1 179 ? 39.886 39.117 18.443 1.00 16.00 179 ASN A O 1
ATOM 1378 N N . VAL A 1 180 ? 41.734 38.095 19.209 1.00 16.17 180 VAL A N 1
ATOM 1379 C CA . VAL A 1 180 ? 42.312 39.331 19.712 1.00 18.63 180 VAL A CA 1
ATOM 1380 C C . VAL A 1 180 ? 42.577 40.329 18.583 1.00 19.71 180 VAL A C 1
ATOM 1381 O O . VAL A 1 180 ? 42.276 41.516 18.716 1.00 20.44 180 VAL A O 1
ATOM 1385 N N . SER A 1 181 ? 43.116 39.841 17.469 1.00 20.50 181 SER A N 1
ATOM 1386 C CA . SER A 1 181 ? 43.442 40.711 16.342 1.00 21.13 181 SER A CA 1
ATOM 1387 C C . SER A 1 181 ? 42.227 41.485 15.834 1.00 20.99 181 SER A C 1
ATOM 1388 O O . SER A 1 181 ? 42.352 42.624 15.384 1.00 21.47 181 SER A O 1
ATOM 1391 N N . ILE A 1 182 ? 41.053 40.869 15.905 1.00 19.05 182 ILE A N 1
ATOM 1392 C CA . ILE A 1 182 ? 39.832 41.533 15.464 1.00 18.54 182 ILE A CA 1
ATOM 1393 C C . ILE A 1 182 ? 39.324 42.485 16.547 1.00 19.73 182 ILE A C 1
ATOM 1394 O O . ILE A 1 182 ? 39.058 43.655 16.288 1.00 19.64 182 ILE A O 1
ATOM 1399 N N . LEU A 1 183 ? 39.209 41.980 17.771 1.00 17.70 183 LEU A N 1
ATOM 1400 C CA . LEU A 1 183 ? 38.708 42.783 18.881 1.00 17.54 183 LEU A CA 1
ATOM 1401 C C . LEU A 1 183 ? 39.532 44.019 19.223 1.00 18.44 183 LEU A C 1
ATOM 1402 O O . LEU A 1 183 ? 38.983 45.060 19.596 1.00 17.94 183 LEU A O 1
ATOM 1407 N N . ILE A 1 184 ? 40.845 43.903 19.103 1.00 19.31 184 ILE A N 1
ATOM 1408 C CA . ILE A 1 184 ? 41.730 45.006 19.443 1.00 21.26 184 ILE A CA 1
ATOM 1409 C C . ILE A 1 184 ? 41.567 46.192 18.490 1.00 23.72 184 ILE A C 1
ATOM 1410 O O . ILE A 1 184 ? 41.966 47.315 18.812 1.00 23.46 184 ILE A O 1
ATOM 1415 N N . ARG A 1 185 ? 40.969 45.947 17.326 1.00 22.96 185 ARG A N 1
ATOM 1416 C CA . ARG A 1 185 ? 40.738 47.014 16.354 1.00 24.11 185 ARG A CA 1
ATOM 1417 C C . ARG A 1 185 ? 39.426 47.735 16.666 1.00 22.94 185 ARG A C 1
ATOM 1418 O O . ARG A 1 185 ? 39.109 48.756 16.054 1.00 24.31 185 ARG A O 1
ATOM 1426 N N . GLY A 1 186 ? 38.654 47.190 17.603 1.00 21.10 186 GLY A N 1
ATOM 1427 C CA . GLY A 1 186 ? 37.409 47.830 17.989 1.00 20.78 186 GLY A CA 1
ATOM 1428 C C . GLY A 1 186 ? 36.152 47.440 17.237 1.00 21.29 186 GLY A C 1
ATOM 1429 O O . GLY A 1 186 ? 36.152 46.532 16.411 1.00 22.29 186 GLY A O 1
ATOM 1430 N N . ILE A 1 187 ? 35.075 48.160 17.523 1.00 21.91 187 ILE A N 1
ATOM 1431 C CA . ILE A 1 187 ? 33.776 47.905 16.917 1.00 23.17 187 ILE A CA 1
ATOM 1432 C C . ILE A 1 187 ? 33.689 48.113 15.403 1.00 24.95 187 ILE A C 1
ATOM 1433 O O . ILE A 1 187 ? 33.426 47.164 14.663 1.00 25.62 187 ILE A O 1
ATOM 1438 N N . SER A 1 188 ? 33.909 49.339 14.937 1.00 27.08 188 SER A N 1
ATOM 1439 C CA . SER A 1 188 ? 33.796 49.620 13.506 1.00 29.17 188 SER A CA 1
ATOM 1440 C C . SER A 1 188 ? 34.919 49.070 12.638 1.00 29.05 188 SER A C 1
ATOM 1441 O O . SER A 1 188 ? 34.657 48.447 11.611 1.00 30.82 188 SER A O 1
ATOM 1444 N N . LYS A 1 189 ? 36.166 49.290 13.043 1.00 28.64 189 LYS A N 1
ATOM 1445 C CA . LYS A 1 189 ? 37.304 48.815 12.261 1.00 27.91 189 LYS A CA 1
ATOM 1446 C C . LYS A 1 189 ? 37.677 47.363 12.538 1.00 26.37 189 LYS A C 1
ATOM 1447 O O . LYS A 1 189 ? 38.485 46.773 11.817 1.00 26.88 189 LYS A O 1
ATOM 1453 N N . GLY A 1 190 ? 37.086 46.786 13.578 1.00 24.04 190 GLY A N 1
ATOM 1454 C CA . GLY A 1 190 ? 37.393 45.408 13.913 1.00 22.24 190 GLY A CA 1
ATOM 1455 C C . GLY A 1 190 ? 36.248 44.457 13.628 1.00 20.55 190 GLY A C 1
ATOM 1456 O O . GLY A 1 190 ? 36.221 43.796 12.589 1.00 21.17 190 GLY A O 1
ATOM 1457 N N . ILE A 1 191 ? 35.292 44.403 14.551 1.00 20.55 191 ILE A N 1
ATOM 1458 C CA . ILE A 1 191 ? 34.139 43.518 14.421 1.00 19.26 191 ILE A CA 1
ATOM 1459 C C . ILE A 1 191 ? 33.319 43.775 13.157 1.00 20.79 191 ILE A C 1
ATOM 1460 O O . ILE A 1 191 ? 33.014 42.846 12.404 1.00 19.64 191 ILE A O 1
ATOM 1465 N N . GLU A 1 192 ? 32.967 45.033 12.922 1.00 20.47 192 GLU A N 1
ATOM 1466 C CA . GLU A 1 192 ? 32.160 45.382 11.755 1.00 22.35 192 GLU A CA 1
ATOM 1467 C C . GLU A 1 192 ? 32.863 45.043 10.441 1.00 21.97 192 GLU A C 1
ATOM 1468 O O . GLU A 1 192 ? 32.294 44.372 9.579 1.00 22.41 192 GLU A O 1
ATOM 1474 N N . ARG A 1 193 ? 34.097 45.505 10.285 1.00 24.05 193 ARG A N 1
ATOM 1475 C CA . ARG A 1 193 ? 34.849 45.229 9.069 1.00 25.40 193 ARG A CA 1
ATOM 1476 C C . ARG A 1 193 ? 34.980 43.732 8.817 1.00 24.48 193 ARG A C 1
ATOM 1477 O O . ARG A 1 193 ? 34.836 43.273 7.686 1.00 23.98 193 ARG A O 1
ATOM 1485 N N . PHE A 1 194 ? 35.245 42.966 9.870 1.00 22.96 194 PHE A N 1
ATOM 1486 C CA . PHE A 1 194 ? 35.381 41.527 9.709 1.00 22.17 194 PHE A CA 1
ATOM 1487 C C . PHE A 1 194 ? 34.059 40.873 9.316 1.00 20.78 194 PHE A C 1
ATOM 1488 O O . PHE A 1 194 ? 34.036 39.977 8.477 1.00 20.42 194 PHE A O 1
ATOM 1496 N N . ALA A 1 195 ? 32.959 41.317 9.922 1.00 20.94 195 ALA A N 1
ATOM 1497 C CA . ALA A 1 195 ? 31.649 40.748 9.616 1.00 21.96 195 ALA A CA 1
ATOM 1498 C C . ALA A 1 195 ? 31.273 40.930 8.144 1.00 23.06 195 ALA A C 1
ATOM 1499 O O . ALA A 1 195 ? 30.627 40.068 7.552 1.00 21.56 195 ALA A O 1
ATOM 1501 N N . LYS A 1 196 ? 31.675 42.049 7.552 1.00 25.44 196 LYS A N 1
ATOM 1502 C CA . LYS A 1 196 ? 31.354 42.302 6.153 1.00 27.99 196 LYS A CA 1
ATOM 1503 C C . LYS A 1 196 ? 32.081 41.333 5.229 1.00 29.01 196 LYS A C 1
ATOM 1504 O O . LYS A 1 196 ? 31.694 41.150 4.074 1.00 30.68 196 LYS A O 1
ATOM 1510 N N . ILE A 1 197 ? 33.130 40.706 5.748 1.00 28.90 197 ILE A N 1
ATOM 1511 C CA . ILE A 1 197 ? 33.914 39.748 4.979 1.00 29.55 197 ILE A CA 1
ATOM 1512 C C . ILE A 1 197 ? 33.501 38.314 5.307 1.00 28.10 197 ILE A C 1
ATOM 1513 O O . ILE A 1 197 ? 33.291 37.487 4.416 1.00 26.87 197 ILE A O 1
ATOM 1518 N N . ALA A 1 198 ? 33.379 38.030 6.598 1.00 25.20 198 ALA A N 1
ATOM 1519 C CA . ALA A 1 198 ? 33.033 36.694 7.061 1.00 25.24 198 ALA A CA 1
ATOM 1520 C C . ALA A 1 198 ? 31.627 36.210 6.736 1.00 24.10 198 ALA A C 1
ATOM 1521 O O . ALA A 1 198 ? 31.446 35.052 6.364 1.00 24.96 198 ALA A O 1
ATOM 1523 N N . MET A 1 199 ? 30.628 37.073 6.874 1.00 24.61 199 MET A N 1
ATOM 1524 C CA . MET A 1 199 ? 29.263 36.636 6.614 1.00 24.74 199 MET A CA 1
ATOM 1525 C C . MET A 1 199 ? 29.008 36.220 5.170 1.00 24.79 199 MET A C 1
ATOM 1526 O O . MET A 1 199 ? 28.379 35.194 4.927 1.00 24.43 199 MET A O 1
ATOM 1531 N N . PRO A 1 200 ? 29.479 37.012 4.191 1.00 25.08 200 PRO A N 1
ATOM 1532 C CA . PRO A 1 200 ? 29.253 36.616 2.796 1.00 26.75 200 PRO A CA 1
ATOM 1533 C C . PRO A 1 200 ? 29.994 35.311 2.513 1.00 26.79 200 PRO A C 1
ATOM 1534 O O . PRO A 1 200 ? 29.503 34.442 1.794 1.00 26.20 200 PRO A O 1
ATOM 1538 N N . THR A 1 201 ? 31.183 35.180 3.094 1.00 26.02 201 THR A N 1
ATOM 1539 C CA . THR A 1 201 ? 31.994 33.976 2.923 1.00 26.79 201 THR A CA 1
ATOM 1540 C C . THR A 1 201 ? 31.254 32.769 3.496 1.00 26.67 201 THR A C 1
ATOM 1541 O O . THR A 1 201 ? 31.137 31.729 2.846 1.00 26.05 201 THR A O 1
ATOM 1545 N N . LEU A 1 202 ? 30.755 32.923 4.718 1.00 25.74 202 LEU A N 1
ATOM 1546 C CA . LEU A 1 202 ? 30.022 31.864 5.403 1.00 25.44 202 LEU A CA 1
ATOM 1547 C C . LEU A 1 202 ? 28.797 31.441 4.588 1.00 25.11 202 LEU A C 1
ATOM 1548 O O . LEU A 1 202 ? 28.524 30.251 4.431 1.00 23.12 202 LEU A O 1
ATOM 1553 N N . PHE A 1 203 ? 28.063 32.420 4.067 1.00 23.10 203 PHE A N 1
ATOM 1554 C CA . PHE A 1 203 ? 26.873 32.137 3.271 1.00 25.48 203 PHE A CA 1
ATOM 1555 C C . PHE A 1 203 ? 27.225 31.297 2.044 1.00 25.60 203 PHE A C 1
ATOM 1556 O O . PHE A 1 203 ? 26.590 30.275 1.773 1.00 23.78 203 PHE A O 1
ATOM 1564 N N . ILE A 1 204 ? 28.245 31.728 1.311 1.00 24.44 204 ILE A N 1
ATOM 1565 C CA . ILE A 1 204 ? 28.675 31.021 0.108 1.00 26.52 204 ILE A CA 1
ATOM 1566 C C . ILE A 1 204 ? 29.143 29.600 0.398 1.00 25.93 204 ILE A C 1
ATOM 1567 O O . ILE A 1 204 ? 28.800 28.665 -0.332 1.00 25.86 204 ILE A O 1
ATOM 1572 N N . LEU A 1 205 ? 29.928 29.435 1.457 1.00 23.81 205 LEU A N 1
ATOM 1573 C CA . LEU A 1 205 ? 30.418 28.113 1.831 1.00 23.40 205 LEU A CA 1
ATOM 1574 C C . LEU A 1 205 ? 29.246 27.212 2.215 1.00 21.35 205 LEU A C 1
ATOM 1575 O O . LEU A 1 205 ? 29.178 26.055 1.801 1.00 20.81 205 LEU A O 1
ATOM 1580 N N . ALA A 1 206 ? 28.320 27.752 3.002 1.00 19.56 206 ALA A N 1
ATOM 1581 C CA . ALA A 1 206 ? 27.159 26.987 3.443 1.00 19.85 206 ALA A CA 1
ATOM 1582 C C . ALA A 1 206 ? 26.277 26.561 2.271 1.00 19.55 206 ALA A C 1
ATOM 1583 O O . ALA A 1 206 ? 25.828 25.419 2.207 1.00 20.37 206 ALA A O 1
ATOM 1585 N N . VAL A 1 207 ? 26.023 27.478 1.346 1.00 20.64 207 VAL A N 1
ATOM 1586 C CA . VAL A 1 207 ? 25.188 27.147 0.196 1.00 21.65 207 VAL A CA 1
ATOM 1587 C C . VAL A 1 207 ? 25.858 26.050 -0.631 1.00 21.59 207 VAL A C 1
ATOM 1588 O O . VAL A 1 207 ? 25.215 25.076 -1.022 1.00 21.96 207 VAL A O 1
ATOM 1592 N N . PHE A 1 208 ? 27.155 26.196 -0.874 1.00 21.26 208 PHE A N 1
ATOM 1593 C CA . PHE A 1 208 ? 27.894 25.199 -1.640 1.00 22.72 208 PHE A CA 1
ATOM 1594 C C . PHE A 1 208 ? 27.796 23.820 -0.988 1.00 21.52 208 PHE A C 1
ATOM 1595 O O . PHE A 1 208 ? 27.577 22.814 -1.662 1.00 21.14 208 PHE A O 1
ATOM 1603 N N . LEU A 1 209 ? 27.964 23.775 0.330 1.00 21.34 209 LEU A N 1
ATOM 1604 C CA . LEU A 1 209 ? 27.889 22.511 1.047 1.00 20.56 209 LEU A CA 1
ATOM 1605 C C . LEU A 1 209 ? 26.499 21.895 0.964 1.00 20.43 209 LEU A C 1
ATOM 1606 O O . LEU A 1 209 ? 26.362 20.685 0.823 1.00 20.75 209 LEU A O 1
ATOM 1611 N N . VAL A 1 210 ? 25.463 22.721 1.059 1.00 20.90 210 VAL A N 1
ATOM 1612 C CA . VAL A 1 210 ? 24.106 22.199 0.964 1.00 21.34 210 VAL A CA 1
ATOM 1613 C C . VAL A 1 210 ? 23.910 21.550 -0.404 1.00 22.74 210 VAL A C 1
ATOM 1614 O O . VAL A 1 210 ? 23.348 20.461 -0.509 1.00 23.40 210 VAL A O 1
ATOM 1618 N N . ILE A 1 211 ? 24.389 22.220 -1.444 1.00 22.81 211 ILE A N 1
ATOM 1619 C CA . ILE A 1 211 ? 24.270 21.709 -2.809 1.00 25.10 211 ILE A CA 1
ATOM 1620 C C . ILE A 1 211 ? 24.987 20.365 -2.953 1.00 24.52 211 ILE A C 1
ATOM 1621 O O . ILE A 1 211 ? 24.434 19.413 -3.509 1.00 24.95 211 ILE A O 1
ATOM 1626 N N . ARG A 1 212 ? 26.208 20.278 -2.439 1.00 23.07 212 ARG A N 1
ATOM 1627 C CA . ARG A 1 212 ? 26.954 19.029 -2.528 1.00 23.29 212 ARG A CA 1
ATOM 1628 C C . ARG A 1 212 ? 26.236 17.917 -1.768 1.00 22.36 212 ARG A C 1
ATOM 1629 O O . ARG A 1 212 ? 26.139 16.789 -2.247 1.00 23.47 212 ARG A O 1
ATOM 1637 N N . VAL A 1 213 ? 25.736 18.234 -0.578 1.00 21.46 213 VAL A N 1
ATOM 1638 C CA . VAL A 1 213 ? 25.031 17.245 0.232 1.00 20.65 213 VAL A CA 1
ATOM 1639 C C . VAL A 1 213 ? 23.772 16.743 -0.469 1.00 23.08 213 VAL A C 1
ATOM 1640 O O . VAL A 1 213 ? 23.441 15.557 -0.397 1.00 23.53 213 VAL A O 1
ATOM 1644 N N . PHE A 1 214 ? 23.077 17.649 -1.146 1.00 23.36 214 PHE A N 1
ATOM 1645 C CA . PHE A 1 214 ? 21.848 17.302 -1.853 1.00 27.95 214 PHE A CA 1
ATOM 1646 C C . PHE A 1 214 ? 22.074 16.343 -3.017 1.00 28.70 214 PHE A C 1
ATOM 1647 O O . PHE A 1 214 ? 21.119 15.801 -3.571 1.00 30.00 214 PHE A O 1
ATOM 1655 N N . LEU A 1 215 ? 23.334 16.129 -3.384 1.00 28.78 215 LEU A N 1
ATOM 1656 C CA . LEU A 1 215 ? 23.662 15.214 -4.474 1.00 29.85 215 LEU A CA 1
ATOM 1657 C C . LEU A 1 215 ? 23.898 13.801 -3.951 1.00 30.56 215 LEU A C 1
ATOM 1658 O O . LEU A 1 215 ? 24.049 12.858 -4.729 1.00 30.94 215 LEU A O 1
ATOM 1663 N N . LEU A 1 216 ? 23.925 13.657 -2.629 1.00 30.05 216 LEU A N 1
ATOM 1664 C CA . LEU A 1 216 ? 24.162 12.364 -2.001 1.00 29.76 216 LEU A CA 1
ATOM 1665 C C . LEU A 1 216 ? 23.012 11.371 -2.111 1.00 30.24 216 LEU A C 1
ATOM 1666 O O . LEU A 1 216 ? 21.874 11.663 -1.750 1.00 30.10 216 LEU A O 1
ATOM 1671 N N . GLU A 1 217 ? 23.334 10.186 -2.616 1.00 30.50 217 GLU A N 1
ATOM 1672 C CA . GLU A 1 217 ? 22.367 9.107 -2.766 1.00 31.79 217 GLU A CA 1
ATOM 1673 C C . GLU A 1 217 ? 23.111 7.800 -2.548 1.00 31.51 217 GLU A C 1
ATOM 1674 O O . GLU A 1 217 ? 24.137 7.547 -3.175 1.00 31.53 217 GLU A O 1
ATOM 1680 N N . THR A 1 218 ? 22.596 6.981 -1.640 1.00 30.49 218 THR A N 1
ATOM 1681 C CA . THR A 1 218 ? 23.216 5.704 -1.326 1.00 30.53 218 THR A CA 1
ATOM 1682 C C . THR A 1 218 ? 22.122 4.650 -1.243 1.00 29.93 218 THR A C 1
ATOM 1683 O O . THR A 1 218 ? 20.938 4.960 -1.388 1.00 29.23 218 THR A O 1
ATOM 1687 N N . PRO A 1 219 ? 22.504 3.385 -1.013 1.00 30.87 219 PRO A N 1
ATOM 1688 C CA . PRO A 1 219 ? 21.497 2.325 -0.914 1.00 31.30 219 PRO A CA 1
ATOM 1689 C C . PRO A 1 219 ? 20.578 2.532 0.289 1.00 31.98 219 PRO A C 1
ATOM 1690 O O . PRO A 1 219 ? 19.502 1.941 0.366 1.00 32.85 219 PRO A O 1
ATOM 1694 N N . ASN A 1 220 ? 21.007 3.373 1.226 1.00 31.01 220 ASN A N 1
ATOM 1695 C CA . ASN A 1 220 ? 20.227 3.633 2.431 1.00 31.99 220 ASN A CA 1
ATOM 1696 C C . ASN A 1 220 ? 19.330 4.859 2.348 1.00 30.05 220 ASN A C 1
ATOM 1697 O O . ASN A 1 220 ? 18.487 5.068 3.217 1.00 31.57 220 ASN A O 1
ATOM 1702 N N . GLY A 1 221 ? 19.509 5.674 1.317 1.00 29.48 221 GLY A N 1
ATOM 1703 C CA . GLY A 1 221 ? 18.672 6.851 1.194 1.00 29.15 221 GLY A CA 1
ATOM 1704 C C . GLY A 1 221 ? 19.277 8.004 0.422 1.00 27.78 221 GLY A C 1
ATOM 1705 O O . GLY A 1 221 ? 20.340 7.885 -0.183 1.00 27.11 221 GLY A O 1
ATOM 1706 N N . THR A 1 222 ? 18.573 9.130 0.444 1.00 26.94 222 THR A N 1
ATOM 1707 C CA . THR A 1 222 ? 19.007 10.334 -0.244 1.00 27.35 222 THR A CA 1
ATOM 1708 C C . THR A 1 222 ? 18.925 11.485 0.743 1.00 26.56 222 THR A C 1
ATOM 1709 O O . THR A 1 222 ? 18.349 11.345 1.819 1.00 25.86 222 THR A O 1
ATOM 1713 N N . ALA A 1 223 ? 19.498 12.623 0.372 1.00 26.93 223 ALA A N 1
ATOM 1714 C CA . ALA A 1 223 ? 19.465 13.796 1.230 1.00 27.57 223 ALA A CA 1
ATOM 1715 C C . ALA A 1 223 ? 18.013 14.209 1.470 1.00 28.79 223 ALA A C 1
ATOM 1716 O O . ALA A 1 223 ? 17.678 14.752 2.522 1.00 27.30 223 ALA A O 1
ATOM 1718 N N . ALA A 1 224 ? 17.151 13.938 0.493 1.00 30.21 224 ALA A N 1
ATOM 1719 C CA . ALA A 1 224 ? 15.737 14.286 0.608 1.00 31.30 224 ALA A CA 1
ATOM 1720 C C . ALA A 1 224 ? 15.084 13.604 1.805 1.00 31.10 224 ALA A C 1
ATOM 1721 O O . ALA A 1 224 ? 14.235 14.195 2.471 1.00 32.43 224 ALA A O 1
ATOM 1723 N N . ASP A 1 225 ? 15.471 12.359 2.076 1.00 30.95 225 ASP A N 1
ATOM 1724 C CA . ASP A 1 225 ? 14.916 11.630 3.212 1.00 30.89 225 ASP A CA 1
ATOM 1725 C C . ASP A 1 225 ? 15.245 12.367 4.505 1.00 30.73 225 ASP A C 1
ATOM 1726 O O . ASP A 1 225 ? 14.501 12.287 5.486 1.00 29.90 225 ASP A O 1
ATOM 1731 N N . GLY A 1 226 ? 16.372 13.076 4.501 1.00 29.49 226 GLY A N 1
ATOM 1732 C CA . GLY A 1 226 ? 16.779 13.833 5.671 1.00 28.38 226 GLY A CA 1
ATOM 1733 C C . GLY A 1 226 ? 15.875 15.032 5.886 1.00 28.95 226 GLY A C 1
ATOM 1734 O O . GLY A 1 226 ? 15.467 15.319 7.013 1.00 28.91 226 GLY A O 1
ATOM 1735 N N . LEU A 1 227 ? 15.560 15.736 4.805 1.00 30.61 227 LEU A N 1
ATOM 1736 C CA . LEU A 1 227 ? 14.688 16.902 4.886 1.00 33.04 227 LEU A CA 1
ATOM 1737 C C . LEU A 1 227 ? 13.290 16.496 5.339 1.00 34.16 227 LEU A C 1
ATOM 1738 O O . LEU A 1 227 ? 12.658 17.200 6.123 1.00 34.65 227 LEU A O 1
ATOM 1743 N N . ASN A 1 228 ? 12.804 15.361 4.846 1.00 35.13 228 ASN A N 1
ATOM 1744 C CA . ASN A 1 228 ? 11.477 14.898 5.238 1.00 35.76 228 ASN A CA 1
ATOM 1745 C C . ASN A 1 228 ? 11.453 14.589 6.728 1.00 34.92 228 ASN A C 1
ATOM 1746 O O . ASN A 1 228 ? 10.473 14.871 7.415 1.00 34.37 228 ASN A O 1
ATOM 1751 N N . PHE A 1 229 ? 12.540 14.011 7.227 1.00 33.22 229 PHE A N 1
ATOM 1752 C CA . PHE A 1 229 ? 12.639 13.679 8.642 1.00 32.88 229 PHE A CA 1
ATOM 1753 C C . PHE A 1 229 ? 12.588 14.944 9.496 1.00 33.07 229 PHE A C 1
ATOM 1754 O O . PHE A 1 229 ? 11.934 14.978 10.536 1.00 32.68 229 PHE A O 1
ATOM 1762 N N . LEU A 1 230 ? 13.276 15.985 9.044 1.00 32.83 230 LEU A N 1
ATOM 1763 C CA . LEU A 1 230 ? 13.338 17.240 9.781 1.00 33.62 230 LEU A CA 1
ATOM 1764 C C . LEU A 1 230 ? 12.093 18.115 9.676 1.00 34.78 230 LEU A C 1
ATOM 1765 O O . LEU A 1 230 ? 11.749 18.823 10.623 1.00 33.61 230 LEU A O 1
ATOM 1770 N N . TRP A 1 231 ? 11.410 18.064 8.536 1.00 36.42 231 TRP A N 1
ATOM 1771 C CA . TRP A 1 231 ? 10.240 18.909 8.342 1.00 37.84 231 TRP A CA 1
ATOM 1772 C C . TRP A 1 231 ? 8.870 18.244 8.364 1.00 39.11 231 TRP A C 1
ATOM 1773 O O . TRP A 1 231 ? 7.902 18.814 7.864 1.00 39.71 231 TRP A O 1
ATOM 1784 N N . THR A 1 232 ? 8.781 17.050 8.939 1.00 40.76 232 THR A N 1
ATOM 1785 C CA . THR A 1 232 ? 7.501 16.353 9.027 1.00 42.58 232 THR A CA 1
ATOM 1786 C C . THR A 1 232 ? 6.994 16.424 10.465 1.00 44.52 232 THR A C 1
ATOM 1787 O O . THR A 1 232 ? 7.603 15.867 11.377 1.00 44.74 232 THR A O 1
ATOM 1791 N N . PRO A 1 233 ? 5.869 17.122 10.682 1.00 46.98 233 PRO A N 1
ATOM 1792 C CA . PRO A 1 233 ? 5.247 17.295 12.000 1.00 49.11 233 PRO A CA 1
ATOM 1793 C C . PRO A 1 233 ? 4.936 16.000 12.751 1.00 51.28 233 PRO A C 1
ATOM 1794 O O . PRO A 1 233 ? 4.624 14.975 12.147 1.00 51.57 233 PRO A O 1
ATOM 1798 N N . ASP A 1 234 ? 5.026 16.068 14.076 1.00 53.92 234 ASP A N 1
ATOM 1799 C CA . ASP A 1 234 ? 4.740 14.933 14.950 1.00 56.55 234 ASP A CA 1
ATOM 1800 C C . ASP A 1 234 ? 4.057 15.507 16.189 1.00 57.89 234 ASP A C 1
ATOM 1801 O O . ASP A 1 234 ? 4.678 15.683 17.237 1.00 58.77 234 ASP A O 1
ATOM 1806 N N . PHE A 1 235 ? 2.768 15.796 16.050 1.00 59.06 235 PHE A N 1
ATOM 1807 C CA . PHE A 1 235 ? 1.971 16.387 17.117 1.00 60.35 235 PHE A CA 1
ATOM 1808 C C . PHE A 1 235 ? 1.843 15.562 18.394 1.00 61.22 235 PHE A C 1
ATOM 1809 O O . PHE A 1 235 ? 1.273 16.032 19.379 1.00 61.31 235 PHE A O 1
ATOM 1817 N N . GLU A 1 236 ? 2.374 14.343 18.390 1.00 61.90 236 GLU A N 1
ATOM 1818 C CA . GLU A 1 236 ? 2.287 13.490 19.570 1.00 62.38 236 GLU A CA 1
ATOM 1819 C C . GLU A 1 236 ? 3.420 13.735 20.563 1.00 62.34 236 GLU A C 1
ATOM 1820 O O . GLU A 1 236 ? 3.561 13.011 21.548 1.00 62.38 236 GLU A O 1
ATOM 1826 N N . LYS A 1 237 ? 4.223 14.763 20.304 1.00 61.94 237 LYS A N 1
ATOM 1827 C CA . LYS A 1 237 ? 5.335 15.100 21.185 1.00 61.39 237 LYS A CA 1
ATOM 1828 C C . LYS A 1 237 ? 5.157 16.492 21.782 1.00 60.50 237 LYS A C 1
ATOM 1829 O O . LYS A 1 237 ? 5.906 16.897 22.670 1.00 60.06 237 LYS A O 1
ATOM 1835 N N . LEU A 1 238 ? 4.156 17.218 21.293 1.00 59.89 238 LEU A N 1
ATOM 1836 C CA . LEU A 1 238 ? 3.875 18.566 21.774 1.00 59.52 238 LEU A CA 1
ATOM 1837 C C . LEU A 1 238 ? 3.574 18.587 23.269 1.00 59.03 238 LEU A C 1
ATOM 1838 O O . LEU A 1 238 ? 3.649 19.636 23.910 1.00 58.66 238 LEU A O 1
ATOM 1843 N N . LYS A 1 239 ? 3.232 17.428 23.820 1.00 58.41 239 LYS A N 1
ATOM 1844 C CA . LYS A 1 239 ? 2.919 17.324 25.240 1.00 58.03 239 LYS A CA 1
ATOM 1845 C C . LYS A 1 239 ? 4.131 16.896 26.058 1.00 56.89 239 LYS A C 1
ATOM 1846 O O . LYS A 1 239 ? 4.025 16.675 27.263 1.00 57.45 239 LYS A O 1
ATOM 1852 N N . ASP A 1 240 ? 5.282 16.786 25.402 1.00 55.23 240 ASP A N 1
ATOM 1853 C CA . ASP A 1 240 ? 6.510 16.377 26.077 1.00 53.14 240 ASP A CA 1
ATOM 1854 C C . ASP A 1 240 ? 7.336 17.589 26.499 1.00 51.17 240 ASP A C 1
ATOM 1855 O O . ASP A 1 240 ? 7.824 18.343 25.658 1.00 50.71 240 ASP A O 1
ATOM 1860 N N . PRO A 1 241 ? 7.503 17.789 27.816 1.00 49.07 241 PRO A N 1
ATOM 1861 C CA . PRO A 1 241 ? 8.274 18.912 28.360 1.00 46.33 241 PRO A CA 1
ATOM 1862 C C . PRO A 1 241 ? 9.713 18.938 27.849 1.00 44.21 241 PRO A C 1
ATOM 1863 O O . PRO A 1 241 ? 10.268 20.005 27.584 1.00 43.10 241 PRO A O 1
ATOM 1867 N N . GLY A 1 242 ? 10.307 17.755 27.718 1.00 41.27 242 GLY A N 1
ATOM 1868 C CA . GLY A 1 242 ? 11.677 17.650 27.249 1.00 39.61 242 GLY A CA 1
ATOM 1869 C C . GLY A 1 242 ? 11.917 18.315 25.909 1.00 37.53 242 GLY A C 1
ATOM 1870 O O . GLY A 1 242 ? 12.930 18.991 25.717 1.00 36.92 242 GLY A O 1
ATOM 1871 N N . VAL A 1 243 ? 10.992 18.125 24.973 1.00 36.59 243 VAL A N 1
ATOM 1872 C CA . VAL A 1 243 ? 11.131 18.723 23.653 1.00 35.09 243 VAL A CA 1
ATOM 1873 C C . VAL A 1 243 ? 11.040 20.244 23.755 1.00 34.28 243 VAL A C 1
ATOM 1874 O O . VAL A 1 243 ? 11.778 20.965 23.080 1.00 32.03 243 VAL A O 1
ATOM 1878 N N . TRP A 1 244 ? 10.135 20.730 24.600 1.00 32.90 244 TRP A N 1
ATOM 1879 C CA . TRP A 1 244 ? 9.973 22.166 24.786 1.00 31.49 244 TRP A CA 1
ATOM 1880 C C . TRP A 1 244 ? 11.200 22.787 25.427 1.00 29.90 244 TRP A C 1
ATOM 1881 O O . TRP A 1 244 ? 11.606 23.889 25.067 1.00 29.16 244 TRP A O 1
ATOM 1892 N N . ILE A 1 245 ? 11.788 22.082 26.385 1.00 28.95 245 ILE A N 1
ATOM 1893 C CA . ILE A 1 245 ? 12.978 22.580 27.053 1.00 29.17 245 ILE A CA 1
ATOM 1894 C C . ILE A 1 245 ? 14.122 22.645 26.042 1.00 27.99 245 ILE A C 1
ATOM 1895 O O . ILE A 1 245 ? 14.897 23.601 26.027 1.00 26.30 245 ILE A O 1
ATOM 1900 N N . ALA A 1 246 ? 14.211 21.627 25.190 1.00 26.95 246 ALA A N 1
ATOM 1901 C CA . ALA A 1 246 ? 15.253 21.574 24.170 1.00 26.36 246 ALA A CA 1
ATOM 1902 C C . ALA A 1 246 ? 15.071 22.692 23.144 1.00 24.97 246 ALA A C 1
ATOM 1903 O O . ALA A 1 246 ? 16.032 23.371 22.773 1.00 24.03 246 ALA A O 1
ATOM 1905 N N . ALA A 1 247 ? 13.836 22.877 22.692 1.00 24.52 247 ALA A N 1
ATOM 1906 C CA . ALA A 1 247 ? 13.514 23.905 21.704 1.00 24.74 247 ALA A CA 1
ATOM 1907 C C . ALA A 1 247 ? 13.832 25.308 22.216 1.00 24.44 247 ALA A C 1
ATOM 1908 O O . ALA A 1 247 ? 14.486 26.095 21.531 1.00 22.05 247 ALA A O 1
ATOM 1910 N N . VAL A 1 248 ? 13.369 25.620 23.422 1.00 23.99 248 VAL A N 1
ATOM 1911 C CA . VAL A 1 248 ? 13.621 26.931 24.006 1.00 23.29 248 VAL A CA 1
ATOM 1912 C C . VAL A 1 248 ? 15.115 27.135 24.236 1.00 22.46 248 VAL A C 1
ATOM 1913 O O . VAL A 1 248 ? 15.651 28.215 23.981 1.00 21.15 248 VAL A O 1
ATOM 1917 N N . GLY A 1 249 ? 15.788 26.092 24.714 1.00 21.59 249 GLY A N 1
ATOM 1918 C CA . GLY A 1 249 ? 17.214 26.193 24.955 1.00 20.30 249 GLY A CA 1
ATOM 1919 C C . GLY A 1 249 ? 17.965 26.516 23.678 1.00 18.76 249 GLY A C 1
ATOM 1920 O O . GLY A 1 249 ? 18.890 27.330 23.684 1.00 18.10 249 GLY A O 1
ATOM 1921 N N . GLN A 1 250 ? 17.566 25.882 22.581 1.00 18.57 250 GLN A N 1
ATOM 1922 C CA . GLN A 1 250 ? 18.216 26.114 21.295 1.00 18.10 250 GLN A CA 1
ATOM 1923 C C . GLN A 1 250 ? 17.952 27.531 20.805 1.00 17.73 250 GLN A C 1
ATOM 1924 O O . GLN A 1 250 ? 18.851 28.185 20.276 1.00 16.41 250 GLN A O 1
ATOM 1930 N N . ILE A 1 251 ? 16.724 28.012 20.983 1.00 16.57 251 ILE A N 1
ATOM 1931 C CA . ILE A 1 251 ? 16.391 29.368 20.561 1.00 18.22 251 ILE A CA 1
ATOM 1932 C C . ILE A 1 251 ? 17.260 30.391 21.296 1.00 16.25 251 ILE A C 1
ATOM 1933 O O . ILE A 1 251 ? 17.769 31.329 20.689 1.00 16.46 251 ILE A O 1
ATOM 1938 N N . PHE A 1 252 ? 17.444 30.214 22.603 1.00 15.65 252 PHE A N 1
ATOM 1939 C CA . PHE A 1 252 ? 18.287 31.132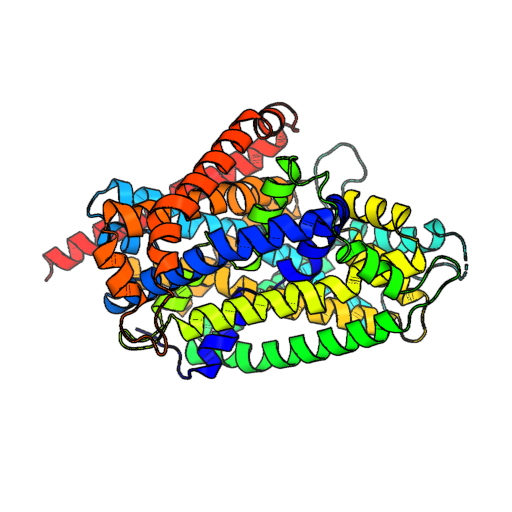 23.362 1.00 17.48 252 PHE A CA 1
ATOM 1940 C C . PHE A 1 252 ? 19.717 31.082 22.838 1.00 16.37 252 PHE A C 1
ATOM 1941 O O . PHE A 1 252 ? 20.329 32.105 22.518 1.00 16.19 252 PHE A O 1
ATOM 1949 N N . PHE A 1 253 ? 20.248 29.871 22.748 1.00 17.32 253 PHE A N 1
ATOM 1950 C CA . PHE A 1 253 ? 21.618 29.701 22.303 1.00 17.45 253 PHE A CA 1
ATOM 1951 C C . PHE A 1 253 ? 21.874 30.247 20.908 1.00 15.03 253 PHE A C 1
ATOM 1952 O O . PHE A 1 253 ? 22.805 31.017 20.700 1.00 15.99 253 PHE A O 1
ATOM 1960 N N . THR A 1 254 ? 21.039 29.858 19.953 1.00 16.18 254 THR A N 1
ATOM 1961 C CA . THR A 1 254 ? 21.263 30.288 18.580 1.00 17.20 254 THR A CA 1
ATOM 1962 C C . THR A 1 254 ? 21.086 31.781 18.330 1.00 17.18 254 THR A C 1
ATOM 1963 O O . THR A 1 254 ? 21.751 32.344 17.460 1.00 14.60 254 THR A O 1
ATOM 1967 N N . LEU A 1 255 ? 20.212 32.434 19.089 1.00 15.46 255 LEU A N 1
ATOM 1968 C CA . LEU A 1 255 ? 20.014 33.870 18.899 1.00 16.74 255 LEU A CA 1
ATOM 1969 C C . LEU A 1 255 ? 20.910 34.715 19.807 1.00 15.16 255 LEU A C 1
ATOM 1970 O O . LEU A 1 255 ? 20.852 35.946 19.775 1.00 16.97 255 LEU A O 1
ATOM 1975 N N . SER A 1 256 ? 21.748 34.047 20.601 1.00 17.12 256 SER A N 1
ATOM 1976 C CA . SER A 1 256 ? 22.664 34.714 21.526 1.00 17.60 256 SER A CA 1
ATOM 1977 C C . SER A 1 256 ? 21.892 35.485 22.590 1.00 18.47 256 SER A C 1
ATOM 1978 O O . SER A 1 256 ? 22.350 36.523 23.061 1.00 21.39 256 SER A O 1
ATOM 1981 N N . LEU A 1 257 ? 20.731 34.968 22.970 1.00 19.01 257 LEU A N 1
ATOM 1982 C CA . LEU A 1 257 ? 19.898 35.625 23.971 1.00 20.22 257 LEU A CA 1
ATOM 1983 C C . LEU A 1 257 ? 20.264 35.181 25.377 1.00 20.72 257 LEU A C 1
ATOM 1984 O O . LEU A 1 257 ? 20.505 33.995 25.625 1.00 19.58 257 LEU A O 1
ATOM 1989 N N . GLY A 1 258 ? 20.302 36.143 26.294 1.00 20.61 258 GLY A N 1
ATOM 1990 C CA . GLY A 1 258 ? 20.636 35.839 27.674 1.00 22.51 258 GLY A CA 1
ATOM 1991 C C . GLY A 1 258 ? 22.127 35.710 27.927 1.00 23.09 258 GLY A C 1
ATOM 1992 O O . GLY A 1 258 ? 22.532 35.269 29.001 1.00 22.48 258 GLY A O 1
ATOM 1993 N N . PHE A 1 259 ? 22.936 36.096 26.940 1.00 22.01 259 PHE A N 1
ATOM 1994 C CA . PHE A 1 259 ? 24.398 36.028 27.030 1.00 24.18 259 PHE A CA 1
ATOM 1995 C C . PHE A 1 259 ? 25.004 37.417 27.217 1.00 26.84 259 PHE A C 1
ATOM 1996 O O . PHE A 1 259 ? 26.222 37.556 27.348 1.00 27.70 259 PHE A O 1
ATOM 2004 N N . GLY A 1 260 ? 24.155 38.442 27.203 1.00 26.08 260 GLY A N 1
ATOM 2005 C CA . GLY A 1 260 ? 24.630 39.807 27.351 1.00 26.17 260 GLY A CA 1
ATOM 2006 C C . GLY A 1 260 ? 25.346 40.313 26.106 1.00 24.96 260 GLY A C 1
ATOM 2007 O O . GLY A 1 260 ? 25.748 41.472 26.046 1.00 24.10 260 GLY A O 1
ATOM 2008 N N . ALA A 1 261 ? 25.492 39.448 25.106 1.00 23.41 261 ALA A N 1
ATOM 2009 C CA . ALA A 1 261 ? 26.186 39.796 23.872 1.00 21.74 261 ALA A CA 1
ATOM 2010 C C . ALA A 1 261 ? 25.393 40.719 22.950 1.00 19.86 261 ALA A C 1
ATOM 2011 O O . ALA A 1 261 ? 25.955 41.647 22.370 1.00 18.77 261 ALA A O 1
ATOM 2013 N N . ILE A 1 262 ? 24.100 40.456 22.799 1.00 19.02 262 ILE A N 1
ATOM 2014 C CA . ILE A 1 262 ? 23.268 41.300 21.944 1.00 18.45 262 ILE A CA 1
ATOM 2015 C C . ILE A 1 262 ? 23.185 42.681 22.578 1.00 18.98 262 ILE A C 1
ATOM 2016 O O . ILE A 1 262 ? 23.261 43.703 21.890 1.00 18.25 262 ILE A O 1
ATOM 2021 N N . ILE A 1 263 ? 23.042 42.703 23.900 1.00 17.35 263 ILE A N 1
ATOM 2022 C CA . ILE A 1 263 ? 22.961 43.954 24.637 1.00 18.16 263 ILE A CA 1
ATOM 2023 C C . ILE A 1 263 ? 24.218 44.784 24.410 1.00 17.35 263 ILE A C 1
ATOM 2024 O O . ILE A 1 263 ? 24.135 45.960 24.067 1.00 17.71 263 ILE A O 1
ATOM 2029 N N . THR A 1 264 ? 25.390 44.179 24.573 1.00 15.58 264 THR A N 1
ATOM 2030 C CA . THR A 1 264 ? 26.618 44.945 24.379 1.00 16.23 264 THR A CA 1
ATOM 2031 C C . THR A 1 264 ? 26.775 45.461 22.950 1.00 16.73 264 THR A C 1
ATOM 2032 O O . THR A 1 264 ? 27.156 46.613 22.740 1.00 17.50 264 THR A O 1
ATOM 2036 N N . TYR A 1 265 ? 26.491 44.619 21.961 1.00 16.28 265 TYR A N 1
ATOM 2037 C CA . TYR A 1 265 ? 26.604 45.063 20.578 1.00 15.76 265 TYR A CA 1
ATOM 2038 C C . TYR A 1 265 ? 25.649 46.229 20.328 1.00 15.78 265 TYR A C 1
ATOM 2039 O O . TYR A 1 265 ? 25.997 47.198 19.659 1.00 16.91 265 TYR A O 1
ATOM 2048 N N . ALA A 1 266 ? 24.446 46.128 20.875 1.00 16.19 266 ALA A N 1
ATOM 2049 C CA . ALA A 1 266 ? 23.443 47.175 20.689 1.00 16.16 266 ALA A CA 1
ATOM 2050 C C . ALA A 1 266 ? 23.829 48.477 21.380 1.00 17.94 266 ALA A C 1
ATOM 2051 O O . ALA A 1 266 ? 23.298 49.546 21.048 1.00 18.73 266 ALA A O 1
ATOM 2053 N N . SER A 1 267 ? 24.747 48.401 22.344 1.00 17.57 267 SER A N 1
ATOM 2054 C CA . SER A 1 267 ? 25.165 49.603 23.061 1.00 18.76 267 SER A CA 1
ATOM 2055 C C . SER A 1 267 ? 25.988 50.524 22.162 1.00 19.40 267 SER A C 1
ATOM 2056 O O . SER A 1 267 ? 26.293 51.657 22.542 1.00 20.56 267 SER A O 1
ATOM 2059 N N . TYR A 1 268 ? 26.339 50.037 20.972 1.00 18.26 268 TYR A N 1
ATOM 2060 C CA . TYR A 1 268 ? 27.115 50.821 20.017 1.00 18.08 268 TYR A CA 1
ATOM 2061 C C . TYR A 1 268 ? 26.243 51.380 18.906 1.00 19.75 268 TYR A C 1
ATOM 2062 O O . TYR A 1 268 ? 26.738 52.005 17.971 1.00 21.11 268 TYR A O 1
ATOM 2071 N N . VAL A 1 269 ? 24.942 51.140 19.017 1.00 20.09 269 VAL A N 1
ATOM 2072 C CA . VAL A 1 269 ? 23.987 51.649 18.042 1.00 22.08 269 VAL A CA 1
ATOM 2073 C C . VAL A 1 269 ? 23.649 53.065 18.497 1.00 24.02 269 VAL A C 1
ATOM 2074 O O . VAL A 1 269 ? 23.388 53.286 19.675 1.00 23.86 269 VAL A O 1
ATOM 2078 N N . ARG A 1 270 ? 23.657 54.025 17.578 1.00 26.82 270 ARG A N 1
ATOM 2079 C CA . ARG A 1 270 ? 23.341 55.401 17.951 1.00 29.38 270 ARG A CA 1
ATOM 2080 C C . ARG A 1 270 ? 21.952 55.502 18.574 1.00 29.47 270 ARG A C 1
ATOM 2081 O O . ARG A 1 270 ? 21.023 54.800 18.178 1.00 28.49 270 ARG A O 1
ATOM 2089 N N . LYS A 1 271 ? 21.827 56.382 19.561 1.00 30.57 271 LYS A N 1
ATOM 2090 C CA . LYS A 1 271 ? 20.580 56.574 20.291 1.00 32.77 271 LYS A CA 1
ATOM 2091 C C . LYS A 1 271 ? 19.333 56.706 19.422 1.00 33.41 271 LYS A C 1
ATOM 2092 O O . LYS A 1 271 ? 18.261 56.241 19.798 1.00 34.04 271 LYS A O 1
ATOM 2098 N N . ASP A 1 272 ? 19.488 57.330 18.260 1.00 34.66 272 ASP A N 1
ATOM 2099 C CA . ASP A 1 272 ? 18.384 57.568 17.331 1.00 35.96 272 ASP A CA 1
ATOM 2100 C C . ASP A 1 272 ? 18.119 56.450 16.326 1.00 34.82 272 ASP A C 1
ATOM 2101 O O . ASP A 1 272 ? 17.053 56.401 15.707 1.00 33.74 272 ASP A O 1
ATOM 2106 N N . GLN A 1 273 ? 19.087 55.555 16.174 1.00 31.63 273 GLN A N 1
ATOM 2107 C CA . GLN A 1 273 ? 19.003 54.464 15.210 1.00 30.48 273 GLN A CA 1
ATOM 2108 C C . GLN A 1 273 ? 17.965 53.380 15.485 1.00 28.16 273 GLN A C 1
ATOM 2109 O O . GLN A 1 273 ? 17.782 52.944 16.620 1.00 28.40 273 GLN A O 1
ATOM 2115 N N . ASP A 1 274 ? 17.309 52.934 14.419 1.00 24.89 274 ASP A N 1
ATOM 2116 C CA . ASP A 1 274 ? 16.297 51.886 14.508 1.00 24.90 274 ASP A CA 1
ATOM 2117 C C . ASP A 1 274 ? 16.878 50.591 15.054 1.00 23.57 274 ASP A C 1
ATOM 2118 O O . ASP A 1 274 ? 18.011 50.230 14.736 1.00 22.86 274 ASP A O 1
ATOM 2123 N N . ILE A 1 275 ? 16.091 49.897 15.869 1.00 22.74 275 ILE A N 1
ATOM 2124 C CA . ILE A 1 275 ? 16.496 48.606 16.398 1.00 21.46 275 ILE A CA 1
ATOM 2125 C C . ILE A 1 275 ? 15.380 47.588 16.153 1.00 20.90 275 ILE A C 1
ATOM 2126 O O . ILE A 1 275 ? 15.591 46.388 16.295 1.00 21.89 275 ILE A O 1
ATOM 2131 N N . VAL A 1 276 ? 14.193 48.059 15.773 1.00 20.40 276 VAL A N 1
ATOM 2132 C CA . VAL A 1 276 ? 13.085 47.140 15.520 1.00 20.05 276 VAL A CA 1
ATOM 2133 C C . VAL A 1 276 ? 13.321 46.329 14.248 1.00 21.61 276 VAL A C 1
ATOM 2134 O O . VAL A 1 276 ? 13.311 45.099 14.279 1.00 20.83 276 VAL A O 1
ATOM 2138 N N . LEU A 1 277 ? 13.543 47.014 13.130 1.00 20.72 277 LEU A N 1
ATOM 2139 C CA . LEU A 1 277 ? 13.771 46.321 11.870 1.00 22.27 277 LEU A CA 1
ATOM 2140 C C . LEU A 1 277 ? 15.129 45.626 11.870 1.00 21.36 277 LEU A C 1
ATOM 2141 O O . LEU A 1 277 ? 15.255 44.498 11.399 1.00 21.98 277 LEU A O 1
ATOM 2146 N N . SER A 1 278 ? 16.137 46.305 12.405 1.00 22.10 278 SER A N 1
ATOM 2147 C CA . SER A 1 278 ? 17.480 45.746 12.469 1.00 23.40 278 SER A CA 1
ATOM 2148 C C . SER A 1 278 ? 17.514 44.477 13.306 1.00 21.97 278 SER A C 1
ATOM 2149 O O . SER A 1 278 ? 18.111 43.480 12.901 1.00 21.04 278 SER A O 1
ATOM 2152 N N . GLY A 1 279 ? 16.868 44.513 14.469 1.00 22.02 279 GLY A N 1
ATOM 2153 C CA . GLY A 1 279 ? 16.844 43.346 15.332 1.00 22.08 279 GLY A CA 1
ATOM 2154 C C . GLY A 1 279 ? 16.119 42.177 14.693 1.00 22.07 279 GLY A C 1
ATOM 2155 O O . GLY A 1 279 ? 16.580 41.036 14.745 1.00 20.27 279 GLY A O 1
ATOM 2156 N N . LEU A 1 280 ? 14.973 42.461 14.081 1.00 21.26 280 LEU A N 1
ATOM 2157 C CA . LEU A 1 280 ? 14.190 41.427 13.423 1.00 21.19 280 LEU A CA 1
ATOM 2158 C C . LEU A 1 280 ? 14.968 40.813 12.263 1.00 20.28 280 LEU A C 1
ATOM 2159 O O . LEU A 1 280 ? 14.901 39.606 12.030 1.00 22.36 280 LEU A O 1
ATOM 2164 N N . THR A 1 281 ? 15.714 41.646 11.542 1.00 20.78 281 THR A N 1
ATOM 2165 C CA . THR A 1 281 ? 16.488 41.175 10.401 1.00 21.49 281 THR A CA 1
ATOM 2166 C C . THR A 1 281 ? 17.614 40.252 10.855 1.00 21.11 281 THR A C 1
ATOM 2167 O O . THR A 1 281 ? 17.835 39.195 10.267 1.00 22.11 281 THR A O 1
ATOM 2171 N N . ALA A 1 282 ? 18.326 40.649 11.903 1.00 21.94 282 ALA A N 1
ATOM 2172 C CA . ALA A 1 282 ? 19.415 39.818 12.412 1.00 21.80 282 ALA A CA 1
ATOM 2173 C C . ALA A 1 282 ? 18.850 38.471 12.847 1.00 21.47 282 ALA A C 1
ATOM 2174 O O . ALA A 1 282 ? 19.425 37.422 12.559 1.00 21.15 282 ALA A O 1
ATOM 2176 N N . ALA A 1 283 ? 17.715 38.506 13.538 1.00 20.30 283 ALA A N 1
ATOM 2177 C CA . ALA A 1 283 ? 17.075 37.290 14.015 1.00 19.82 283 ALA A CA 1
ATOM 2178 C C . ALA A 1 283 ? 16.623 36.397 12.862 1.00 20.92 283 ALA A C 1
ATOM 2179 O O . ALA A 1 283 ? 16.781 35.178 12.914 1.00 18.79 283 ALA A O 1
ATOM 2181 N N . THR A 1 284 ? 16.053 37.008 11.828 1.00 20.73 284 THR A N 1
ATOM 2182 C CA . THR A 1 284 ? 15.579 36.257 10.670 1.00 22.68 284 THR A CA 1
ATOM 2183 C C . THR A 1 284 ? 16.736 35.652 9.896 1.00 20.36 284 THR A C 1
ATOM 2184 O O . THR A 1 284 ? 16.646 34.525 9.422 1.00 20.36 284 THR A O 1
ATOM 2188 N N . LEU A 1 285 ? 17.819 36.405 9.755 1.00 20.44 285 LEU A N 1
ATOM 2189 C CA . LEU A 1 285 ? 18.989 35.900 9.052 1.00 20.56 285 LEU A CA 1
ATOM 2190 C C . LEU A 1 285 ? 19.533 34.687 9.799 1.00 19.61 285 LEU A C 1
ATOM 2191 O O . LEU A 1 285 ? 19.941 33.701 9.189 1.00 19.88 285 LEU A O 1
ATOM 2196 N N . ASN A 1 286 ? 19.532 34.749 11.126 1.00 18.81 286 ASN A N 1
ATOM 2197 C CA . ASN A 1 286 ? 20.033 33.622 11.892 1.00 18.65 286 ASN A CA 1
ATOM 2198 C C . ASN A 1 286 ? 19.163 32.398 11.680 1.00 18.76 286 ASN A C 1
ATOM 2199 O O . ASN A 1 286 ? 19.667 31.292 11.497 1.00 17.99 286 ASN A O 1
ATOM 2204 N N . GLU A 1 287 ? 17.850 32.596 11.721 1.00 18.77 287 GLU A N 1
ATOM 2205 C CA . GLU A 1 287 ? 16.936 31.482 11.540 1.00 20.40 287 GLU A CA 1
ATOM 2206 C C . GLU A 1 287 ? 17.054 30.829 10.176 1.00 20.86 287 GLU A C 1
ATOM 2207 O O . GLU A 1 287 ? 16.951 29.606 10.063 1.00 22.58 287 GLU A O 1
ATOM 2213 N N . LYS A 1 288 ? 17.275 31.628 9.139 1.00 22.99 288 LYS A N 1
ATOM 2214 C CA . LYS A 1 288 ? 17.428 31.067 7.807 1.00 23.08 288 LYS A CA 1
ATOM 2215 C C . LYS A 1 288 ? 18.712 30.254 7.765 1.00 23.87 288 LYS A C 1
ATOM 2216 O O . LYS A 1 288 ? 18.745 29.160 7.205 1.00 24.00 288 LYS A O 1
ATOM 2222 N N . ALA A 1 289 ? 19.768 30.789 8.371 1.00 21.98 289 ALA A N 1
ATOM 2223 C CA . ALA A 1 289 ? 21.053 30.102 8.391 1.00 22.42 289 ALA A CA 1
ATOM 2224 C C . ALA A 1 289 ? 20.961 28.820 9.209 1.00 23.38 289 ALA A C 1
ATOM 2225 O O . ALA A 1 289 ? 21.639 27.835 8.922 1.00 24.84 289 ALA A O 1
ATOM 2227 N N . GLU A 1 290 ? 20.111 28.831 10.227 1.00 21.66 290 GLU A N 1
ATOM 2228 C CA . GLU A 1 290 ? 19.941 27.664 11.076 1.00 20.13 290 GLU A CA 1
ATOM 2229 C C . GLU A 1 290 ? 19.092 26.562 10.451 1.00 21.73 290 GLU A C 1
ATOM 2230 O O . GLU A 1 290 ? 19.568 25.454 10.231 1.00 20.20 290 GLU A O 1
ATOM 2236 N N . VAL A 1 291 ? 17.834 26.869 10.155 1.00 21.80 291 VAL A N 1
ATOM 2237 C CA . VAL A 1 291 ? 16.939 25.858 9.609 1.00 23.93 291 VAL A CA 1
ATOM 2238 C C . VAL A 1 291 ? 17.157 25.506 8.145 1.00 24.47 291 VAL A C 1
ATOM 2239 O O . VAL A 1 291 ? 16.995 24.352 7.759 1.00 26.60 291 VAL A O 1
ATOM 2243 N N . ILE A 1 292 ? 17.535 26.484 7.331 1.00 24.22 292 ILE A N 1
ATOM 2244 C CA . ILE A 1 292 ? 17.757 26.221 5.915 1.00 25.14 292 ILE A CA 1
ATOM 2245 C C . ILE A 1 292 ? 19.160 25.704 5.601 1.00 24.84 292 ILE A C 1
ATOM 2246 O O . ILE A 1 292 ? 19.317 24.729 4.865 1.00 26.33 292 ILE A O 1
ATOM 2251 N N . LEU A 1 293 ? 20.181 26.350 6.154 1.00 22.70 293 LEU A N 1
ATOM 2252 C CA . LEU A 1 293 ? 21.551 25.933 5.885 1.00 22.44 293 LEU A CA 1
ATOM 2253 C C . LEU A 1 293 ? 22.050 24.868 6.860 1.00 22.33 293 LEU A C 1
ATOM 2254 O O . LEU A 1 293 ? 22.455 23.781 6.443 1.00 23.46 293 LEU A O 1
ATOM 2259 N N . GLY A 1 294 ? 22.011 25.166 8.154 1.00 21.61 294 GLY A N 1
ATOM 2260 C CA . GLY A 1 294 ? 22.469 24.193 9.134 1.00 21.25 294 GLY A CA 1
ATOM 2261 C C . GLY A 1 294 ? 21.639 22.922 9.105 1.00 21.95 294 GLY A C 1
ATOM 2262 O O . GLY A 1 294 ? 22.166 21.812 9.207 1.00 20.86 294 GLY A O 1
ATOM 2263 N N . GLY A 1 295 ? 20.332 23.080 8.947 1.00 21.62 295 GLY A N 1
ATOM 2264 C CA . GLY A 1 295 ? 19.454 21.925 8.917 1.00 21.32 295 GLY A CA 1
ATOM 2265 C C . GLY A 1 295 ? 19.582 21.069 7.672 1.00 22.03 295 GLY A C 1
ATOM 2266 O O . GLY A 1 295 ? 19.233 19.888 7.698 1.00 23.90 295 GLY A O 1
ATOM 2267 N N . SER A 1 296 ? 20.100 21.645 6.591 1.00 22.25 296 SER A N 1
ATOM 2268 C CA . SER A 1 296 ? 20.229 20.913 5.330 1.00 22.45 296 SER A CA 1
ATOM 2269 C C . SER A 1 296 ? 21.587 20.269 5.053 1.00 22.61 296 SER A C 1
ATOM 2270 O O . SER A 1 296 ? 21.766 19.632 4.011 1.00 23.33 296 SER A O 1
ATOM 2273 N N . ILE A 1 297 ? 22.545 20.425 5.964 1.00 21.92 297 ILE A N 1
ATOM 2274 C CA . ILE A 1 297 ? 23.858 19.829 5.742 1.00 21.73 297 ILE A CA 1
ATOM 2275 C C . ILE A 1 297 ? 24.071 18.499 6.470 1.00 22.28 297 ILE A C 1
ATOM 2276 O O . ILE A 1 297 ? 24.039 17.435 5.854 1.00 22.77 297 ILE A O 1
ATOM 2281 N N . SER A 1 298 ? 24.262 18.562 7.782 1.00 22.01 298 SER A N 1
ATOM 2282 C CA . SER A 1 298 ? 24.530 17.379 8.596 1.00 23.01 298 SER A CA 1
ATOM 2283 C C . SER A 1 298 ? 23.471 16.282 8.611 1.00 22.91 298 SER A C 1
ATOM 2284 O O . SER A 1 298 ? 23.780 15.111 8.380 1.00 22.41 298 SER A O 1
ATOM 2287 N N . ILE A 1 299 ? 22.230 16.652 8.903 1.00 23.33 299 ILE A N 1
ATOM 2288 C CA . ILE A 1 299 ? 21.154 15.670 8.964 1.00 24.62 299 ILE A CA 1
ATOM 2289 C C . ILE A 1 299 ? 20.899 14.953 7.640 1.00 24.26 299 ILE A C 1
ATOM 2290 O O . ILE A 1 299 ? 20.851 13.724 7.603 1.00 25.03 299 ILE A O 1
ATOM 2295 N N . PRO A 1 300 ? 20.725 15.704 6.540 1.00 22.92 300 PRO A N 1
ATOM 2296 C CA . PRO A 1 300 ? 20.482 15.038 5.257 1.00 22.55 300 PRO A CA 1
ATOM 2297 C C . PRO A 1 300 ? 21.641 14.130 4.853 1.00 23.08 300 PRO A C 1
ATOM 2298 O O . PRO A 1 300 ? 21.429 13.054 4.299 1.00 21.95 300 PRO A O 1
ATOM 2302 N N . ALA A 1 301 ? 22.869 14.554 5.138 1.00 19.81 301 ALA A N 1
ATOM 2303 C CA . ALA A 1 301 ? 24.027 13.734 4.787 1.00 19.94 301 ALA A CA 1
ATOM 2304 C C . ALA A 1 301 ? 24.023 12.437 5.589 1.00 19.55 301 ALA A C 1
ATOM 2305 O O . ALA A 1 301 ? 24.223 11.352 5.038 1.00 19.33 301 ALA A O 1
ATOM 2307 N N . ALA A 1 302 ? 23.794 12.548 6.894 1.00 20.22 302 ALA A N 1
ATOM 2308 C CA . ALA A 1 302 ? 23.769 11.381 7.767 1.00 21.57 302 ALA A CA 1
ATOM 2309 C C . ALA A 1 302 ? 22.630 10.429 7.402 1.00 22.00 302 ALA A C 1
ATOM 2310 O O . ALA A 1 302 ? 22.815 9.214 7.346 1.00 22.91 302 ALA A O 1
ATOM 2312 N N . VAL A 1 303 ? 21.450 10.981 7.152 1.00 23.15 303 VAL A N 1
ATOM 2313 C CA . VAL A 1 303 ? 20.309 10.147 6.805 1.00 24.53 303 VAL A CA 1
ATOM 2314 C C . VAL A 1 303 ? 20.505 9.461 5.455 1.00 25.22 303 VAL A C 1
ATOM 2315 O O . VAL A 1 303 ? 20.129 8.299 5.283 1.00 25.75 303 VAL A O 1
ATOM 2319 N N . ALA A 1 304 ? 21.093 10.174 4.499 1.00 24.71 304 ALA A N 1
ATOM 2320 C CA . ALA A 1 304 ? 21.323 9.605 3.173 1.00 25.02 304 ALA A CA 1
ATOM 2321 C C . ALA A 1 304 ? 22.249 8.397 3.244 1.00 26.80 304 ALA A C 1
ATOM 2322 O O . ALA A 1 304 ? 22.006 7.379 2.594 1.00 26.86 304 ALA A O 1
ATOM 2324 N N . PHE A 1 305 ? 23.304 8.503 4.045 1.00 24.88 305 PHE A N 1
ATOM 2325 C CA . PHE A 1 305 ? 24.265 7.416 4.168 1.00 26.54 305 PHE A CA 1
ATOM 2326 C C . PHE A 1 305 ? 23.906 6.296 5.136 1.00 26.76 305 PHE A C 1
ATOM 2327 O O . PHE A 1 305 ? 24.237 5.137 4.886 1.00 26.85 305 PHE A O 1
ATOM 2335 N N . PHE A 1 306 ? 23.233 6.636 6.231 1.00 27.70 306 PHE A N 1
ATOM 2336 C CA . PHE A 1 306 ? 22.889 5.651 7.257 1.00 28.83 306 PHE A CA 1
ATOM 2337 C C . PHE A 1 306 ? 21.404 5.391 7.473 1.00 29.82 306 PHE A C 1
ATOM 2338 O O . PHE A 1 306 ? 21.036 4.407 8.114 1.00 31.15 306 PHE A O 1
ATOM 2346 N N . GLY A 1 307 ? 20.554 6.266 6.955 1.00 30.44 307 GLY A N 1
ATOM 2347 C CA . GLY A 1 307 ? 19.128 6.093 7.165 1.00 30.63 307 GLY A CA 1
ATOM 2348 C C . GLY A 1 307 ? 18.748 6.874 8.411 1.00 31.51 307 GLY A C 1
ATOM 2349 O O . GLY A 1 307 ? 19.623 7.257 9.188 1.00 29.79 307 GLY A O 1
ATOM 2350 N N . VAL A 1 308 ? 17.455 7.101 8.619 1.00 32.55 308 VAL A N 1
ATOM 2351 C CA . VAL A 1 308 ? 16.992 7.870 9.770 1.00 33.42 308 VAL A CA 1
ATOM 2352 C C . VAL A 1 308 ? 17.325 7.285 11.143 1.00 34.06 308 VAL A C 1
ATOM 2353 O O . VAL A 1 308 ? 17.896 7.975 11.992 1.00 33.82 308 VAL A O 1
ATOM 2357 N N . ALA A 1 309 ? 16.970 6.025 11.368 1.00 34.24 309 ALA A N 1
ATOM 2358 C CA . ALA A 1 309 ? 17.225 5.387 12.656 1.00 34.46 309 ALA A CA 1
ATOM 2359 C C . ALA A 1 309 ? 18.673 5.512 13.114 1.00 33.98 309 ALA A C 1
ATOM 2360 O O . ALA A 1 309 ? 18.935 5.861 14.267 1.00 32.90 309 ALA A O 1
ATOM 2362 N N . ASN A 1 310 ? 19.611 5.220 12.217 1.00 33.82 310 ASN A N 1
ATOM 2363 C CA . ASN A 1 310 ? 21.028 5.299 12.551 1.00 33.52 310 ASN A CA 1
ATOM 2364 C C . ASN A 1 310 ? 21.504 6.735 12.706 1.00 32.47 310 ASN A C 1
ATOM 2365 O O . ASN A 1 310 ? 22.376 7.017 13.526 1.00 31.48 310 ASN A O 1
ATOM 2370 N N . ALA A 1 311 ? 20.936 7.636 11.910 1.00 32.82 311 ALA A N 1
ATOM 2371 C CA . ALA A 1 311 ? 21.304 9.045 11.978 1.00 31.97 311 ALA A CA 1
ATOM 2372 C C . ALA A 1 311 ? 20.921 9.588 13.349 1.00 31.97 311 ALA A C 1
ATOM 2373 O O . ALA A 1 311 ? 21.702 10.291 13.992 1.00 32.34 311 ALA A O 1
ATOM 2375 N N . VAL A 1 312 ? 19.716 9.253 13.800 1.00 31.17 312 VAL A N 1
ATOM 2376 C CA . VAL A 1 312 ? 19.251 9.706 15.106 1.00 31.20 312 VAL A CA 1
ATOM 2377 C C . VAL A 1 312 ? 20.145 9.152 16.212 1.00 31.70 312 VAL A C 1
ATOM 2378 O O . VAL A 1 312 ? 20.483 9.861 17.162 1.00 31.48 312 VAL A O 1
ATOM 2382 N N . ALA A 1 313 ? 20.527 7.883 16.084 1.00 31.22 313 ALA A N 1
ATOM 2383 C CA . ALA A 1 313 ? 21.386 7.247 17.075 1.00 31.89 313 ALA A CA 1
ATOM 2384 C C . ALA A 1 313 ? 22.733 7.960 17.135 1.00 31.74 313 ALA A C 1
ATOM 2385 O O . ALA A 1 313 ? 23.337 8.081 18.200 1.00 31.03 313 ALA A O 1
ATOM 2387 N N . ILE A 1 314 ? 23.199 8.430 15.983 1.00 31.97 314 ILE A N 1
ATOM 2388 C CA . ILE A 1 314 ? 24.468 9.145 15.906 1.00 33.03 314 ILE A CA 1
ATOM 2389 C C . ILE A 1 314 ? 24.370 10.488 16.627 1.00 32.11 314 ILE A C 1
ATOM 2390 O O . ILE A 1 314 ? 25.282 10.880 17.352 1.00 34.80 314 ILE A O 1
ATOM 2395 N N . ALA A 1 315 ? 23.259 11.189 16.424 1.00 32.70 315 ALA A N 1
ATOM 2396 C CA . ALA A 1 315 ? 23.051 12.484 17.061 1.00 33.30 315 ALA A CA 1
ATOM 2397 C C . ALA A 1 315 ? 22.990 12.335 18.577 1.00 33.96 315 ALA A C 1
ATOM 2398 O O . ALA A 1 315 ? 23.520 13.168 19.313 1.00 34.01 315 ALA A O 1
ATOM 2400 N N . LYS A 1 316 ? 22.345 11.269 19.040 1.00 33.85 316 LYS A N 1
ATOM 2401 C CA . LYS A 1 316 ? 22.221 11.017 20.471 1.00 35.02 316 LYS A CA 1
ATOM 2402 C C . LYS A 1 316 ? 23.542 10.575 21.094 1.00 35.83 316 LYS A C 1
ATOM 2403 O O . LYS A 1 316 ? 23.706 10.616 22.314 1.00 36.36 316 LYS A O 1
ATOM 2409 N N . ALA A 1 317 ? 24.481 10.160 20.249 1.00 36.21 317 ALA A N 1
ATOM 2410 C CA . ALA A 1 317 ? 25.790 9.697 20.707 1.00 37.97 317 ALA A CA 1
ATOM 2411 C C . ALA A 1 317 ? 26.564 10.768 21.466 1.00 38.44 317 ALA A C 1
ATOM 2412 O O . ALA A 1 317 ? 27.168 10.494 22.504 1.00 40.66 317 ALA A O 1
ATOM 2414 N N . GLY A 1 318 ? 26.554 11.985 20.936 1.00 37.85 318 GLY A N 1
ATOM 2415 C CA . GLY A 1 318 ? 27.261 13.078 21.574 1.00 36.50 318 GLY A CA 1
ATOM 2416 C C . GLY A 1 318 ? 26.957 14.380 20.865 1.00 35.38 318 GLY A C 1
ATOM 2417 O O . GLY A 1 318 ? 26.243 14.397 19.866 1.00 36.63 318 GLY A O 1
ATOM 2418 N N . ALA A 1 319 ? 27.495 15.481 21.371 1.00 33.21 319 ALA A N 1
ATOM 2419 C CA . ALA A 1 319 ? 27.241 16.767 20.743 1.00 31.30 319 ALA A CA 1
ATOM 2420 C C . ALA A 1 319 ? 28.192 16.998 19.572 1.00 29.58 319 ALA A C 1
ATOM 2421 O O . ALA A 1 319 ? 27.934 17.843 18.717 1.00 29.84 319 ALA A O 1
ATOM 2423 N N . PHE A 1 320 ? 29.274 16.228 19.527 1.00 26.86 320 PHE A N 1
ATOM 2424 C CA . PHE A 1 320 ? 30.287 16.403 18.491 1.00 24.32 320 PHE A CA 1
ATOM 2425 C C . PHE A 1 320 ? 30.426 15.287 17.466 1.00 24.63 320 PHE A C 1
ATOM 2426 O O . PHE A 1 320 ? 31.135 15.447 16.471 1.00 24.08 320 PHE A O 1
ATOM 2434 N N . ASN A 1 321 ? 29.756 14.165 17.696 1.00 22.92 321 ASN A N 1
ATOM 2435 C CA . ASN A 1 321 ? 29.852 13.034 16.781 1.00 26.49 321 ASN A CA 1
ATOM 2436 C C . ASN A 1 321 ? 29.433 13.357 15.354 1.00 24.84 321 ASN A C 1
ATOM 2437 O O . ASN A 1 321 ? 30.139 13.031 14.400 1.00 25.22 321 ASN A O 1
ATOM 2442 N N . LEU A 1 322 ? 28.284 14.002 15.207 1.00 21.89 322 LEU A N 1
ATOM 2443 C CA . LEU A 1 322 ? 27.776 14.325 13.884 1.00 21.71 322 LEU A CA 1
ATOM 2444 C C . LEU A 1 322 ? 28.669 15.264 13.078 1.00 21.56 322 LEU A C 1
ATOM 2445 O O . LEU A 1 322 ? 28.990 14.986 11.920 1.00 22.02 322 LEU A O 1
ATOM 2450 N N . GLY A 1 323 ? 29.084 16.365 13.697 1.00 19.99 323 GLY A N 1
ATOM 2451 C CA . GLY A 1 323 ? 29.896 17.343 12.996 1.00 18.03 323 GLY A CA 1
ATOM 2452 C C . GLY A 1 323 ? 31.385 17.101 12.844 1.00 18.41 323 GLY A C 1
ATOM 2453 O O . GLY A 1 323 ? 31.971 17.513 11.847 1.00 18.70 323 GLY A O 1
ATOM 2454 N N . PHE A 1 324 ? 32.007 16.439 13.812 1.00 17.52 324 PHE A N 1
ATOM 2455 C CA . PHE A 1 324 ? 33.445 16.208 13.752 1.00 18.48 324 PHE A CA 1
ATOM 2456 C C . PHE A 1 324 ? 33.857 14.807 13.334 1.00 18.40 324 PHE A C 1
ATOM 2457 O O . PHE A 1 324 ? 35.011 14.582 12.972 1.00 20.77 324 PHE A O 1
ATOM 2465 N N . ILE A 1 325 ? 32.927 13.863 13.384 1.00 18.03 325 ILE A N 1
ATOM 2466 C CA . ILE A 1 325 ? 33.254 12.492 13.031 1.00 19.05 325 ILE A CA 1
ATOM 2467 C C . ILE A 1 325 ? 32.452 11.984 11.848 1.00 19.82 325 ILE A C 1
ATOM 2468 O O . ILE A 1 325 ? 33.012 11.618 10.813 1.00 19.26 325 ILE A O 1
ATOM 2473 N N . THR A 1 326 ? 31.135 11.976 12.002 1.00 19.17 326 THR A N 1
ATOM 2474 C CA . THR A 1 326 ? 30.260 11.459 10.963 1.00 19.59 326 THR A CA 1
ATOM 2475 C C . THR A 1 326 ? 30.297 12.193 9.630 1.00 19.74 326 THR A C 1
ATOM 2476 O O . THR A 1 326 ? 30.471 11.558 8.586 1.00 21.06 326 THR A O 1
ATOM 2480 N N . LEU A 1 327 ? 30.139 13.513 9.642 1.00 19.17 327 LEU A N 1
ATOM 2481 C CA . LEU A 1 327 ? 30.139 14.245 8.381 1.00 19.96 327 LEU A CA 1
ATOM 2482 C C . LEU A 1 327 ? 31.449 14.091 7.604 1.00 21.41 327 LEU A C 1
ATOM 2483 O O . LEU A 1 327 ? 31.426 13.805 6.406 1.00 20.03 327 LEU A O 1
ATOM 2488 N N . PRO A 1 328 ? 32.608 14.285 8.262 1.00 21.41 328 PRO A N 1
ATOM 2489 C CA . PRO A 1 328 ? 33.832 14.114 7.468 1.00 20.55 328 PRO A CA 1
ATOM 2490 C C . PRO A 1 328 ? 34.005 12.673 6.974 1.00 19.98 328 PRO A C 1
ATOM 2491 O O . PRO A 1 328 ? 34.565 12.445 5.902 1.00 19.29 328 PRO A O 1
ATOM 2495 N N . ALA A 1 329 ? 33.517 11.705 7.748 1.00 18.63 329 ALA A N 1
ATOM 2496 C CA . ALA A 1 329 ? 33.606 10.300 7.354 1.00 18.81 329 ALA A CA 1
ATOM 2497 C C . ALA A 1 329 ? 32.778 10.097 6.092 1.00 19.97 329 ALA A C 1
ATOM 2498 O O . ALA A 1 329 ? 33.217 9.437 5.148 1.00 20.03 329 ALA A O 1
ATOM 2500 N N . ILE A 1 330 ? 31.576 10.667 6.077 1.00 17.34 330 ILE A N 1
ATOM 2501 C CA . ILE A 1 330 ? 30.701 10.561 4.917 1.00 18.84 330 ILE A CA 1
ATOM 2502 C C . ILE A 1 330 ? 31.377 11.229 3.724 1.00 20.19 330 ILE A C 1
ATOM 2503 O O . ILE A 1 330 ? 31.449 10.653 2.638 1.00 21.73 330 ILE A O 1
ATOM 2508 N N . PHE A 1 331 ? 31.885 12.440 3.929 1.00 19.19 331 PHE A N 1
ATOM 2509 C CA . PHE A 1 331 ? 32.547 13.164 2.845 1.00 20.98 331 PHE A CA 1
ATOM 2510 C C . PHE A 1 331 ? 33.724 12.387 2.265 1.00 22.14 331 PHE A C 1
ATOM 2511 O O . PHE A 1 331 ? 33.984 12.458 1.063 1.00 21.94 331 PHE A O 1
ATOM 2519 N N . SER A 1 332 ? 34.428 11.647 3.117 1.00 21.07 332 SER A N 1
ATOM 2520 C CA . SER A 1 332 ? 35.593 10.873 2.684 1.00 22.95 332 SER A CA 1
ATOM 2521 C C . SER A 1 332 ? 35.253 9.823 1.634 1.00 24.76 332 SER A C 1
ATOM 2522 O O . SER A 1 332 ? 36.136 9.335 0.929 1.00 25.03 332 SER A O 1
ATOM 2525 N N . GLN A 1 333 ? 33.977 9.471 1.541 1.00 24.55 333 GLN A N 1
ATOM 2526 C CA . GLN A 1 333 ? 33.530 8.467 0.585 1.00 26.96 333 GLN A CA 1
ATOM 2527 C C . GLN A 1 333 ? 33.188 9.066 -0.776 1.00 27.41 333 GLN A C 1
ATOM 2528 O O . GLN A 1 333 ? 32.674 8.372 -1.654 1.00 29.30 333 GLN A O 1
ATOM 2534 N N . THR A 1 334 ? 33.469 10.354 -0.948 1.00 27.45 334 THR A N 1
ATOM 2535 C CA . THR A 1 334 ? 33.187 11.036 -2.207 1.00 28.21 334 THR A CA 1
ATOM 2536 C C . THR A 1 334 ? 34.451 11.670 -2.780 1.00 27.53 334 THR A C 1
ATOM 2537 O O . THR A 1 334 ? 35.398 11.964 -2.048 1.00 25.45 334 THR A O 1
ATOM 2541 N N . ALA A 1 335 ? 34.459 11.879 -4.093 1.00 26.83 335 ALA A N 1
ATOM 2542 C CA . ALA A 1 335 ? 35.602 12.489 -4.763 1.00 25.70 335 ALA A CA 1
ATOM 2543 C C . ALA A 1 335 ? 35.779 13.911 -4.257 1.00 22.54 335 ALA A C 1
ATOM 2544 O O . ALA A 1 335 ? 34.828 14.690 -4.253 1.00 24.81 335 ALA A O 1
ATOM 2546 N N . GLY A 1 336 ? 36.996 14.244 -3.832 1.00 21.88 336 GLY A N 1
ATOM 2547 C CA . GLY A 1 336 ? 37.269 15.575 -3.321 1.00 21.53 336 GLY A CA 1
ATOM 2548 C C . GLY A 1 336 ? 36.709 15.743 -1.918 1.00 20.72 336 GLY A C 1
ATOM 2549 O O . GLY A 1 336 ? 36.596 16.863 -1.422 1.00 20.81 336 GLY A O 1
ATOM 2550 N N . GLY A 1 337 ? 36.385 14.620 -1.282 1.00 21.38 337 GLY A N 1
ATOM 2551 C CA . GLY A 1 337 ? 35.806 14.633 0.056 1.00 21.83 337 GLY A CA 1
ATOM 2552 C C . GLY A 1 337 ? 36.628 15.260 1.165 1.00 22.80 337 GLY A C 1
ATOM 2553 O O . GLY A 1 337 ? 36.073 15.792 2.136 1.00 19.50 337 GLY A O 1
ATOM 2554 N N . THR A 1 338 ? 37.948 15.192 1.047 1.00 21.19 338 THR A N 1
ATOM 2555 C CA . THR A 1 338 ? 38.818 15.775 2.057 1.00 21.70 338 THR A CA 1
ATOM 2556 C C . THR A 1 338 ? 38.734 17.298 1.972 1.00 21.72 338 THR A C 1
ATOM 2557 O O . THR A 1 338 ? 38.720 17.996 2.995 1.00 21.06 338 THR A O 1
ATOM 2561 N N . PHE A 1 339 ? 38.665 17.817 0.751 1.00 19.60 339 PHE A N 1
ATOM 2562 C CA . PHE A 1 339 ? 38.555 19.253 0.558 1.00 18.76 339 PHE A CA 1
ATOM 2563 C C . PHE A 1 339 ? 37.165 19.708 1.018 1.00 19.23 339 PHE A C 1
ATOM 2564 O O . PHE A 1 339 ? 37.002 20.804 1.541 1.00 18.34 339 PHE A O 1
ATOM 2572 N N . LEU A 1 340 ? 36.158 18.864 0.808 1.00 18.44 340 LEU A N 1
ATOM 2573 C CA . LEU A 1 340 ? 34.806 19.205 1.239 1.00 19.70 340 LEU A CA 1
ATOM 2574 C C . LEU A 1 340 ? 34.822 19.290 2.772 1.00 18.05 340 LEU A C 1
ATOM 2575 O O . LEU A 1 340 ? 34.127 20.117 3.371 1.00 18.63 340 LEU A O 1
ATOM 2580 N N . GLY A 1 341 ? 35.621 18.428 3.395 1.00 16.83 341 GLY A N 1
ATOM 2581 C CA . GLY A 1 341 ? 35.749 18.440 4.845 1.00 17.43 341 GLY A CA 1
ATOM 2582 C C . GLY A 1 341 ? 36.397 19.744 5.267 1.00 17.75 341 GLY A C 1
ATOM 2583 O O . GLY A 1 341 ? 35.995 20.364 6.254 1.00 16.02 341 GLY A O 1
ATOM 2584 N N . PHE A 1 342 ? 37.415 20.163 4.518 1.00 14.95 342 PHE A N 1
ATOM 2585 C CA . PHE A 1 342 ? 38.094 21.421 4.794 1.00 14.99 342 PHE A CA 1
ATOM 2586 C C . PHE A 1 342 ? 37.079 22.562 4.743 1.00 16.25 342 PHE A C 1
ATOM 2587 O O . PHE A 1 342 ? 37.024 23.393 5.643 1.00 15.51 342 PHE A O 1
ATOM 2595 N N . LEU A 1 343 ? 36.278 22.597 3.683 1.00 14.36 343 LEU A N 1
ATOM 2596 C CA . LEU A 1 343 ? 35.277 23.647 3.528 1.00 15.15 343 LEU A CA 1
ATOM 2597 C C . LEU A 1 343 ? 34.294 23.681 4.693 1.00 15.49 343 LEU A C 1
ATOM 2598 O O . LEU A 1 343 ? 33.885 24.754 5.136 1.00 17.04 343 LEU A O 1
ATOM 2603 N N . TRP A 1 344 ? 33.904 22.500 5.164 1.00 15.44 344 TRP A N 1
ATOM 2604 C CA . TRP A 1 344 ? 32.984 22.374 6.293 1.00 15.50 344 TRP A CA 1
ATOM 2605 C C . TRP A 1 344 ? 33.611 22.957 7.560 1.00 16.32 344 TRP A C 1
ATOM 2606 O O . TRP A 1 344 ? 32.997 23.768 8.260 1.00 14.23 344 TRP A O 1
ATOM 2617 N N . PHE A 1 345 ? 34.841 22.561 7.857 1.00 14.52 345 PHE A N 1
ATOM 2618 C CA . PHE A 1 345 ? 35.484 23.091 9.050 1.00 14.87 345 PHE A CA 1
ATOM 2619 C C . PHE A 1 345 ? 35.847 24.565 8.926 1.00 16.46 345 PHE A C 1
ATOM 2620 O O . PHE A 1 345 ? 35.864 25.289 9.927 1.00 15.61 345 PHE A O 1
ATOM 2628 N N . PHE A 1 346 ? 36.101 25.030 7.704 1.00 16.53 346 PHE A N 1
ATOM 2629 C CA . PHE A 1 346 ? 36.410 26.442 7.520 1.00 18.60 346 PHE A CA 1
ATOM 2630 C C . PHE A 1 346 ? 35.114 27.212 7.795 1.00 16.98 346 PHE A C 1
ATOM 2631 O O . PHE A 1 346 ? 35.122 28.268 8.430 1.00 17.05 346 PHE A O 1
ATOM 2639 N N . LEU A 1 347 ? 34.000 26.669 7.310 1.00 16.23 347 LEU A N 1
ATOM 2640 C CA . LEU A 1 347 ? 32.691 27.275 7.536 1.00 16.65 347 LEU A CA 1
ATOM 2641 C C . LEU A 1 347 ? 32.456 27.371 9.044 1.00 15.19 347 LEU A C 1
ATOM 2642 O O . LEU A 1 347 ? 32.084 28.425 9.561 1.00 16.47 347 LEU A O 1
ATOM 2647 N N . LEU A 1 348 ? 32.681 26.268 9.750 1.00 15.07 348 LEU A N 1
ATOM 2648 C CA . LEU A 1 348 ? 32.480 26.263 11.199 1.00 14.75 348 LEU A CA 1
ATOM 2649 C C . LEU A 1 348 ? 33.395 27.265 11.888 1.00 15.36 348 LEU A C 1
ATOM 2650 O O . LEU A 1 348 ? 32.989 27.932 12.845 1.00 16.23 348 LEU A O 1
ATOM 2655 N N . PHE A 1 349 ? 34.632 27.379 11.415 1.00 15.52 349 PHE A N 1
ATOM 2656 C CA . PHE A 1 349 ? 35.556 28.317 12.032 1.00 15.44 349 PHE A CA 1
ATOM 2657 C C . PHE A 1 349 ? 35.080 29.763 11.900 1.00 16.67 349 PHE A C 1
ATOM 2658 O O . PHE A 1 349 ? 35.091 30.512 12.877 1.00 16.35 349 PHE A O 1
ATOM 2666 N N . PHE A 1 350 ? 34.674 30.167 10.699 1.00 16.00 350 PHE A N 1
ATOM 2667 C CA . PHE A 1 350 ? 34.189 31.533 10.515 1.00 17.68 350 PHE A CA 1
ATOM 2668 C C . PHE A 1 350 ? 32.900 31.756 11.294 1.00 17.83 350 PHE A C 1
ATOM 2669 O O . PHE A 1 350 ? 32.684 32.836 11.845 1.00 17.15 350 PHE A O 1
ATOM 2677 N N . ALA A 1 351 ? 32.051 30.733 11.353 1.00 16.09 351 ALA A N 1
ATOM 2678 C CA . ALA A 1 351 ? 30.804 30.840 12.106 1.00 16.99 351 ALA A CA 1
ATOM 2679 C C . ALA A 1 351 ? 31.145 31.024 13.585 1.00 16.41 351 ALA A C 1
ATOM 2680 O O . ALA A 1 351 ? 30.584 31.885 14.266 1.00 16.45 351 ALA A O 1
ATOM 2682 N N . GLY A 1 352 ? 32.078 30.218 14.079 1.00 15.21 352 GLY A N 1
ATOM 2683 C CA . GLY A 1 352 ? 32.462 30.339 15.473 1.00 14.32 352 GLY A CA 1
ATOM 2684 C C . GLY A 1 352 ? 33.165 31.651 15.779 1.00 15.88 352 GLY A C 1
ATOM 2685 O O . GLY A 1 352 ? 32.840 32.314 16.755 1.00 16.50 352 GLY A O 1
ATOM 2686 N N . LEU A 1 353 ? 34.115 32.043 14.935 1.00 14.78 353 LEU A N 1
ATOM 2687 C CA . LEU A 1 353 ? 34.880 33.270 15.153 1.00 14.53 353 LEU A CA 1
ATOM 2688 C C . LEU A 1 353 ? 34.011 34.525 15.268 1.00 16.41 353 LEU A C 1
ATOM 2689 O O . LEU A 1 353 ? 34.225 35.363 16.150 1.00 17.33 353 LEU A O 1
ATOM 2694 N N . THR A 1 354 ? 33.038 34.660 14.374 1.00 15.96 354 THR A N 1
ATOM 2695 C CA . THR A 1 354 ? 32.153 35.818 14.412 1.00 17.05 354 THR A CA 1
ATOM 2696 C C . THR A 1 354 ? 31.289 35.816 15.669 1.00 17.43 354 THR A C 1
ATOM 2697 O O . THR A 1 354 ? 30.765 36.857 16.070 1.00 18.67 354 THR A O 1
ATOM 2701 N N . SER A 1 355 ? 31.133 34.652 16.294 1.00 16.62 355 SER A N 1
ATOM 2702 C CA . SER A 1 355 ? 30.343 34.571 17.516 1.00 15.78 355 SER A CA 1
ATOM 2703 C C . SER A 1 355 ? 31.207 34.717 18.758 1.00 15.96 355 SER A C 1
ATOM 2704 O O . SER A 1 355 ? 30.787 35.329 19.735 1.00 16.03 355 SER A O 1
ATOM 2707 N N . SER A 1 356 ? 32.416 34.163 18.729 1.00 15.27 356 SER A N 1
ATOM 2708 C CA . SER A 1 356 ? 33.275 34.267 19.898 1.00 16.75 356 SER A CA 1
ATOM 2709 C C . SER A 1 356 ? 33.694 35.708 20.175 1.00 17.51 356 SER A C 1
ATOM 2710 O O . SER A 1 356 ? 33.801 36.108 21.336 1.00 17.39 356 SER A O 1
ATOM 2713 N N . ILE A 1 357 ? 33.915 36.505 19.135 1.00 17.29 357 ILE A N 1
ATOM 2714 C CA . ILE A 1 357 ? 34.295 37.890 19.387 1.00 18.11 357 ILE A CA 1
ATOM 2715 C C . ILE A 1 357 ? 33.116 38.604 20.065 1.00 19.02 357 ILE A C 1
ATOM 2716 O O . ILE A 1 357 ? 33.312 39.496 20.883 1.00 19.35 357 ILE A O 1
ATOM 2721 N N . ALA A 1 358 ? 31.897 38.172 19.755 1.00 17.88 358 ALA A N 1
ATOM 2722 C CA . ALA A 1 358 ? 30.701 38.769 20.350 1.00 18.44 358 ALA A CA 1
ATOM 2723 C C . ALA A 1 358 ? 30.537 38.432 21.837 1.00 19.85 358 ALA A C 1
ATOM 2724 O O . ALA A 1 358 ? 30.013 39.251 22.600 1.00 19.41 358 ALA A O 1
ATOM 2726 N N . ILE A 1 359 ? 30.947 37.236 22.260 1.00 18.42 359 ILE A N 1
ATOM 2727 C CA . ILE A 1 359 ? 30.810 36.913 23.677 1.00 19.68 359 ILE A CA 1
ATOM 2728 C C . ILE A 1 359 ? 31.993 37.358 24.517 1.00 18.41 359 ILE A C 1
ATOM 2729 O O . ILE A 1 359 ? 31.966 37.249 25.741 1.00 19.34 359 ILE A O 1
ATOM 2734 N N . MET A 1 360 ? 33.040 37.863 23.871 1.00 16.50 360 MET A N 1
ATOM 2735 C CA . MET A 1 360 ? 34.160 38.391 24.637 1.00 17.03 360 MET A CA 1
ATOM 2736 C C . MET A 1 360 ? 34.009 39.906 24.757 1.00 17.86 360 MET A C 1
ATOM 2737 O O . MET A 1 360 ? 34.531 40.518 25.688 1.00 17.07 360 MET A O 1
ATOM 2742 N N . GLN A 1 361 ? 33.264 40.514 23.833 1.00 17.66 361 GLN A N 1
ATOM 2743 C CA . GLN A 1 361 ? 33.080 41.962 23.882 1.00 16.60 361 GLN A CA 1
ATOM 2744 C C . GLN A 1 361 ? 32.397 42.477 25.160 1.00 16.38 361 GLN A C 1
ATOM 2745 O O . GLN A 1 361 ? 32.667 43.596 25.580 1.00 16.73 361 GLN A O 1
ATOM 2751 N N . PRO A 1 362 ? 31.508 41.680 25.795 1.00 15.91 362 PRO A N 1
ATOM 2752 C CA . PRO A 1 362 ? 30.886 42.208 27.019 1.00 17.07 362 PRO A CA 1
ATOM 2753 C C . PRO A 1 362 ? 31.915 42.508 28.112 1.00 18.10 362 PRO A C 1
ATOM 2754 O O . PRO A 1 362 ? 31.853 43.551 28.766 1.00 16.91 362 PRO A O 1
ATOM 2758 N N . MET A 1 363 ? 32.859 41.592 28.318 1.00 16.96 363 MET A N 1
ATOM 2759 C CA . MET A 1 363 ? 33.891 41.807 29.330 1.00 18.05 363 MET A CA 1
ATOM 2760 C C . MET A 1 363 ? 34.760 42.993 28.905 1.00 15.99 363 MET A C 1
ATOM 2761 O O . MET A 1 363 ? 35.169 43.812 29.733 1.00 17.04 363 MET A O 1
ATOM 2766 N N . ILE A 1 364 ? 35.044 43.088 27.610 1.00 14.78 364 ILE A N 1
ATOM 2767 C CA . ILE A 1 364 ? 35.850 44.190 27.100 1.00 17.02 364 ILE A CA 1
ATOM 2768 C C . ILE A 1 364 ? 35.128 45.517 27.354 1.00 17.22 364 ILE A C 1
ATOM 2769 O O . ILE A 1 364 ? 35.728 46.473 27.848 1.00 17.61 364 ILE A O 1
ATOM 2774 N N . ALA A 1 365 ? 33.839 45.560 27.027 1.00 17.05 365 ALA A N 1
ATOM 2775 C CA . ALA A 1 365 ? 33.035 46.767 27.219 1.00 16.88 365 ALA A CA 1
ATOM 2776 C C . ALA A 1 365 ? 32.945 47.142 28.694 1.00 18.84 365 ALA A C 1
ATOM 2777 O O . ALA A 1 365 ? 32.973 48.323 29.043 1.00 19.34 365 ALA A O 1
ATOM 2779 N N . PHE A 1 366 ? 32.834 46.143 29.564 1.00 17.32 366 PHE A N 1
ATOM 2780 C CA . PHE A 1 366 ? 32.761 46.432 30.993 1.00 18.32 366 PHE A CA 1
ATOM 2781 C C . PHE A 1 366 ? 34.060 47.081 31.461 1.00 19.18 366 PHE A C 1
ATOM 2782 O O . PHE A 1 366 ? 34.040 48.089 32.169 1.00 19.58 366 PHE A O 1
ATOM 2790 N N . LEU A 1 367 ? 35.191 46.496 31.077 1.00 18.42 367 LEU A N 1
ATOM 2791 C CA . LEU A 1 367 ? 36.479 47.039 31.490 1.00 18.48 367 LEU A CA 1
ATOM 2792 C C . LEU A 1 367 ? 36.685 48.449 30.943 1.00 19.77 367 LEU A C 1
ATOM 2793 O O . LEU A 1 367 ? 37.232 49.306 31.632 1.00 20.02 367 LEU A O 1
ATOM 2798 N N . GLU A 1 368 ? 36.239 48.688 29.710 1.00 18.69 368 GLU A N 1
ATOM 2799 C CA . GLU A 1 368 ? 36.375 50.010 29.099 1.00 19.80 368 GLU A CA 1
ATOM 2800 C C . GLU A 1 368 ? 35.417 51.024 29.724 1.00 20.15 368 GLU A C 1
ATOM 2801 O O . GLU A 1 368 ? 35.830 52.109 30.141 1.00 21.51 368 GLU A O 1
ATOM 2807 N N . ASP A 1 369 ? 34.139 50.659 29.775 1.00 20.87 369 ASP A N 1
ATOM 2808 C CA . ASP A 1 369 ? 33.084 51.528 30.294 1.00 21.81 369 ASP A CA 1
ATOM 2809 C C . ASP A 1 369 ? 33.113 51.803 31.790 1.00 22.57 369 ASP A C 1
ATOM 2810 O O . ASP A 1 369 ? 32.955 52.945 32.217 1.00 24.05 369 ASP A O 1
ATOM 2815 N N . GLU A 1 370 ? 33.292 50.755 32.588 1.00 22.20 370 GLU A N 1
ATOM 2816 C CA . GLU A 1 370 ? 33.252 50.908 34.038 1.00 22.80 370 GLU A CA 1
ATOM 2817 C C . GLU A 1 370 ? 34.587 51.059 34.756 1.00 22.71 370 GLU A C 1
ATOM 2818 O O . GLU A 1 370 ? 34.665 51.757 35.764 1.00 24.07 370 GLU A O 1
ATOM 2824 N N . LEU A 1 371 ? 35.633 50.406 34.265 1.00 22.27 371 LEU A N 1
ATOM 2825 C CA . LEU A 1 371 ? 36.936 50.531 34.905 1.00 23.56 371 LEU A CA 1
ATOM 2826 C C . LEU A 1 371 ? 37.853 51.454 34.117 1.00 24.48 371 LEU A C 1
ATOM 2827 O O . LEU A 1 371 ? 39.001 51.686 34.498 1.00 25.47 371 LEU A O 1
ATOM 2832 N N . LYS A 1 372 ? 37.330 51.970 33.008 1.00 24.51 372 LYS A N 1
ATOM 2833 C CA . LYS A 1 372 ? 38.049 52.918 32.167 1.00 25.18 372 LYS A CA 1
ATOM 2834 C C . LYS A 1 372 ? 39.371 52.453 31.569 1.00 24.97 372 LYS A C 1
ATOM 2835 O O . LYS A 1 372 ? 40.289 53.254 31.389 1.00 26.14 372 LYS A O 1
ATOM 2841 N N . LEU A 1 373 ? 39.481 51.167 31.261 1.00 23.03 373 LEU A N 1
ATOM 2842 C CA . LEU A 1 373 ? 40.702 50.662 30.650 1.00 21.76 373 LEU A CA 1
ATOM 2843 C C . LEU A 1 373 ? 40.674 51.015 29.173 1.00 21.27 373 LEU A C 1
ATOM 2844 O O . LEU A 1 373 ? 39.601 51.187 28.589 1.00 20.88 373 LEU A O 1
ATOM 2849 N N . SER A 1 374 ? 41.854 51.118 28.574 1.00 22.01 374 SER A N 1
ATOM 2850 C CA . SER A 1 374 ? 41.959 51.400 27.152 1.00 22.80 374 SER A CA 1
ATOM 2851 C C . SER A 1 374 ? 41.462 50.137 26.454 1.00 22.10 374 SER A C 1
ATOM 2852 O O . SER A 1 374 ? 41.435 49.065 27.059 1.00 22.50 374 SER A O 1
ATOM 2855 N N . ARG A 1 375 ? 41.075 50.251 25.191 1.00 20.72 375 ARG A N 1
ATOM 2856 C CA . ARG A 1 375 ? 40.603 49.082 24.459 1.00 20.76 375 ARG A CA 1
ATOM 2857 C C . ARG A 1 375 ? 41.689 48.006 24.419 1.00 21.44 375 ARG A C 1
ATOM 2858 O O . ARG A 1 375 ? 41.406 46.827 24.619 1.00 19.84 375 ARG A O 1
ATOM 2866 N N . LYS A 1 376 ? 42.929 48.420 24.169 1.00 20.04 376 LYS A N 1
ATOM 2867 C CA . LYS A 1 376 ? 44.051 47.487 24.108 1.00 21.23 376 LYS A CA 1
ATOM 2868 C C . LYS A 1 376 ? 44.167 46.668 25.389 1.00 20.74 376 LYS A C 1
ATOM 2869 O O . LYS A 1 376 ? 44.253 45.443 25.344 1.00 21.99 376 LYS A O 1
ATOM 2875 N N . HIS A 1 377 ? 44.172 47.351 26.527 1.00 20.04 377 HIS A N 1
ATOM 2876 C CA . HIS A 1 377 ? 44.282 46.670 27.811 1.00 19.72 377 HIS A CA 1
ATOM 2877 C C . HIS A 1 377 ? 43.059 45.817 28.118 1.00 19.95 377 HIS A C 1
ATOM 2878 O O . HIS A 1 377 ? 43.194 44.719 28.648 1.00 18.85 377 HIS A O 1
ATOM 2885 N N . ALA A 1 378 ? 41.872 46.318 27.782 1.00 18.30 378 ALA A N 1
ATOM 2886 C CA . ALA A 1 378 ? 40.639 45.577 28.037 1.00 18.36 378 ALA A CA 1
ATOM 2887 C C . ALA A 1 378 ? 40.619 44.277 27.242 1.00 18.16 378 ALA A C 1
ATOM 2888 O O . ALA A 1 378 ? 40.248 43.225 27.762 1.00 18.21 378 ALA A O 1
ATOM 2890 N N . VAL A 1 379 ? 41.007 44.354 25.975 1.00 19.54 379 VAL A N 1
ATOM 2891 C CA . VAL A 1 379 ? 41.026 43.174 25.124 1.00 18.59 379 VAL A CA 1
ATOM 2892 C C . VAL A 1 379 ? 42.074 42.174 25.599 1.00 18.55 379 VAL A C 1
ATOM 2893 O O . VAL A 1 379 ? 41.794 40.980 25.706 1.00 18.22 379 VAL A O 1
ATOM 2897 N N . LEU A 1 380 ? 43.277 42.658 25.900 1.00 18.77 380 LEU A N 1
ATOM 2898 C CA . LEU A 1 380 ? 44.336 41.752 26.332 1.00 18.79 380 LEU A CA 1
ATOM 2899 C C . LEU A 1 380 ? 44.020 41.052 27.650 1.00 18.81 380 LEU A C 1
ATOM 2900 O O . LEU A 1 380 ? 44.265 39.856 27.784 1.00 19.48 380 LEU A O 1
ATOM 2905 N N . TRP A 1 381 ? 43.477 41.781 28.622 1.00 18.53 381 TRP A N 1
ATOM 2906 C CA . TRP A 1 381 ? 43.133 41.149 29.889 1.00 18.43 381 TRP A CA 1
ATOM 2907 C C . TRP A 1 381 ? 41.992 40.166 29.714 1.00 18.79 381 TRP A C 1
ATOM 2908 O O . TRP A 1 381 ? 41.971 39.122 30.357 1.00 19.06 381 TRP A O 1
ATOM 2919 N N . THR A 1 382 ? 41.035 40.496 28.848 1.00 17.24 382 THR A N 1
ATOM 2920 C CA . THR A 1 382 ? 39.919 39.592 28.623 1.00 17.31 382 THR A CA 1
ATOM 2921 C C . THR A 1 382 ? 40.448 38.305 27.991 1.00 18.33 382 THR A C 1
ATOM 2922 O O . THR A 1 382 ? 40.053 37.203 28.379 1.00 17.21 382 THR A O 1
ATOM 2926 N N . ALA A 1 383 ? 41.356 38.442 27.031 1.00 17.40 383 ALA A N 1
ATOM 2927 C CA . ALA A 1 383 ? 41.929 37.273 26.370 1.00 18.74 383 ALA A CA 1
ATOM 2928 C C . ALA A 1 383 ? 42.723 36.435 27.368 1.00 19.72 383 ALA A C 1
ATOM 2929 O O . ALA A 1 383 ? 42.672 35.206 27.335 1.00 20.42 383 ALA A O 1
ATOM 2931 N N . ALA A 1 384 ? 43.442 37.109 28.263 1.00 19.13 384 ALA A N 1
ATOM 2932 C CA . ALA A 1 384 ? 44.244 36.425 29.276 1.00 19.35 384 ALA A CA 1
ATOM 2933 C C . ALA A 1 384 ? 43.357 35.577 30.187 1.00 19.11 384 ALA A C 1
ATOM 2934 O O . ALA A 1 384 ? 43.682 34.431 30.485 1.00 19.22 384 ALA A O 1
ATOM 2936 N N . ILE A 1 385 ? 42.246 36.147 30.641 1.00 17.68 385 ILE A N 1
ATOM 2937 C CA . ILE A 1 385 ? 41.329 35.426 31.518 1.00 19.36 385 ILE A CA 1
ATOM 2938 C C . ILE A 1 385 ? 40.709 34.230 30.797 1.00 18.49 385 ILE A C 1
ATOM 2939 O O . ILE A 1 385 ? 40.591 33.141 31.370 1.00 18.07 385 ILE A O 1
ATOM 2944 N N . VAL A 1 386 ? 40.311 34.424 29.541 1.00 16.87 386 VAL A N 1
ATOM 2945 C CA . VAL A 1 386 ? 39.717 33.331 28.775 1.00 17.21 386 VAL A CA 1
ATOM 2946 C C . VAL A 1 386 ? 40.760 32.243 28.491 1.00 16.37 386 VAL A C 1
ATOM 2947 O O . VAL A 1 386 ? 40.502 31.054 28.691 1.00 16.61 386 VAL A O 1
ATOM 2951 N N . PHE A 1 387 ? 41.942 32.655 28.043 1.00 17.12 387 PHE A N 1
ATOM 2952 C CA . PHE A 1 387 ? 43.012 31.704 27.741 1.00 18.72 387 PHE A CA 1
ATOM 2953 C C . PHE A 1 387 ? 43.377 30.874 28.971 1.00 17.40 387 PHE A C 1
ATOM 2954 O O . PHE A 1 387 ? 43.466 29.649 28.901 1.00 17.37 387 PHE A O 1
ATOM 2962 N N . PHE A 1 388 ? 43.587 31.543 30.098 1.00 15.88 388 PHE A N 1
ATOM 2963 C CA . PHE A 1 388 ? 43.927 30.837 31.328 1.00 16.87 388 PHE A CA 1
ATOM 2964 C C . PHE A 1 388 ? 42.817 29.863 31.732 1.00 17.13 388 PHE A C 1
ATOM 2965 O O . PHE A 1 388 ? 43.055 28.671 31.947 1.00 15.49 388 PHE A O 1
ATOM 2973 N N . SER A 1 389 ? 41.602 30.388 31.839 1.00 15.95 389 SER A N 1
ATOM 2974 C CA . SER A 1 389 ? 40.450 29.590 32.242 1.00 15.16 389 SER A CA 1
ATOM 2975 C C . SER A 1 389 ? 40.202 28.382 31.357 1.00 15.89 389 SER A C 1
ATOM 2976 O O . SER A 1 389 ? 39.756 27.343 31.832 1.00 16.90 389 SER A O 1
ATOM 2979 N N . ALA A 1 390 ? 40.466 28.534 30.066 1.00 15.51 390 ALA A N 1
ATOM 2980 C CA . ALA A 1 390 ? 40.243 27.452 29.110 1.00 16.15 390 ALA A CA 1
ATOM 2981 C C . ALA A 1 390 ? 41.053 26.194 29.411 1.00 16.15 390 ALA A C 1
ATOM 2982 O O . ALA A 1 390 ? 40.707 25.113 28.949 1.00 16.58 390 ALA A O 1
ATOM 2984 N N . HIS A 1 391 ? 42.130 26.323 30.175 1.00 15.83 391 HIS A N 1
ATOM 2985 C CA . HIS A 1 391 ? 42.919 25.140 30.495 1.00 16.67 391 HIS A CA 1
ATOM 2986 C C . HIS A 1 391 ? 42.075 24.127 31.267 1.00 17.09 391 HIS A C 1
ATOM 2987 O O . HIS A 1 391 ? 42.324 22.923 31.212 1.00 18.18 391 HIS A O 1
ATOM 2994 N N . LEU A 1 392 ? 41.052 24.607 31.966 1.00 16.38 392 LEU A N 1
ATOM 2995 C CA . LEU A 1 392 ? 40.182 23.705 32.701 1.00 17.37 392 LEU A CA 1
ATOM 2996 C C . LEU A 1 392 ? 39.378 22.858 31.704 1.00 18.99 392 LEU A C 1
ATOM 2997 O O . LEU A 1 392 ? 39.214 21.646 31.876 1.00 18.75 392 LEU A O 1
ATOM 3002 N N . VAL A 1 393 ? 38.884 23.500 30.651 1.00 16.92 393 VAL A N 1
ATOM 3003 C CA . VAL A 1 393 ? 38.108 22.797 29.637 1.00 17.07 393 VAL A CA 1
ATOM 3004 C C . VAL A 1 393 ? 38.997 21.904 28.763 1.00 16.35 393 VAL A C 1
ATOM 3005 O O . VAL A 1 393 ? 38.548 20.871 28.257 1.00 17.43 393 VAL A O 1
ATOM 3009 N N . MET A 1 394 ? 40.250 22.302 28.574 1.00 15.45 394 MET A N 1
ATOM 3010 C CA . MET A 1 394 ? 41.157 21.502 27.748 1.00 15.50 394 MET A CA 1
ATOM 3011 C C . MET A 1 394 ? 41.684 20.246 28.449 1.00 16.75 394 MET A C 1
ATOM 3012 O O . MET A 1 394 ? 41.977 19.245 27.794 1.00 16.85 394 MET A O 1
ATOM 3017 N N . PHE A 1 395 ? 41.786 20.289 29.775 1.00 16.11 395 PHE A N 1
ATOM 3018 C CA . PHE A 1 395 ? 42.352 19.162 30.514 1.00 16.47 395 PHE A CA 1
ATOM 3019 C C . PHE A 1 395 ? 41.446 18.348 31.430 1.00 16.05 395 PHE A C 1
ATOM 3020 O O . PHE A 1 395 ? 41.796 17.228 31.793 1.00 17.23 395 PHE A O 1
ATOM 3028 N N . LEU A 1 396 ? 40.296 18.889 31.819 1.00 16.48 396 LEU A N 1
ATOM 3029 C CA . LEU A 1 396 ? 39.398 18.139 32.695 1.00 16.43 396 LEU A CA 1
ATOM 3030 C C . LEU A 1 396 ? 38.214 17.597 31.908 1.00 17.61 396 LEU A C 1
ATOM 3031 O O . LEU A 1 396 ? 37.401 18.361 31.379 1.00 17.67 396 LEU A O 1
ATOM 3036 N N . ASN A 1 397 ? 38.116 16.275 31.828 1.00 19.32 397 ASN A N 1
ATOM 3037 C CA . ASN A 1 397 ? 37.031 15.647 31.086 1.00 19.22 397 ASN A CA 1
ATOM 3038 C C . ASN A 1 397 ? 35.659 16.087 31.603 1.00 20.83 397 ASN A C 1
ATOM 3039 O O . ASN A 1 397 ? 35.397 16.085 32.808 1.00 20.14 397 ASN A O 1
ATOM 3044 N N . LYS A 1 398 ? 34.806 16.493 30.669 1.00 20.20 398 LYS A N 1
ATOM 3045 C CA . LYS A 1 398 ? 33.445 16.939 30.955 1.00 21.89 398 LYS A CA 1
ATOM 3046 C C . LYS A 1 398 ? 33.310 18.302 31.627 1.00 20.36 398 LYS A C 1
ATOM 3047 O O . LYS A 1 398 ? 32.210 18.685 32.029 1.00 20.63 398 LYS A O 1
ATOM 3053 N N . SER A 1 399 ? 34.411 19.037 31.756 1.00 18.38 399 SER A N 1
ATOM 3054 C CA . SER A 1 399 ? 34.344 20.373 32.342 1.00 18.06 399 SER A CA 1
ATOM 3055 C C . SER A 1 399 ? 33.540 21.235 31.370 1.00 18.72 399 SER A C 1
ATOM 3056 O O . SER A 1 399 ? 32.714 22.058 31.767 1.00 17.12 399 SER A O 1
ATOM 3059 N N . LEU A 1 400 ? 33.793 21.038 30.081 1.00 18.40 400 LEU A N 1
ATOM 3060 C CA . LEU A 1 400 ? 33.084 21.776 29.040 1.00 20.34 400 LEU A CA 1
ATOM 3061 C C . LEU A 1 400 ? 31.572 21.596 29.205 1.00 20.55 400 LEU A C 1
ATOM 3062 O O . LEU A 1 400 ? 30.807 22.555 29.121 1.00 19.32 400 LEU A O 1
ATOM 3067 N N . ASP A 1 401 ? 31.155 20.357 29.455 1.00 20.93 401 ASP A N 1
ATOM 3068 C CA . ASP A 1 401 ? 29.746 20.024 29.622 1.00 22.67 401 ASP A CA 1
ATOM 3069 C C . ASP A 1 401 ? 29.117 20.759 30.806 1.00 21.90 401 ASP A C 1
ATOM 3070 O O . ASP A 1 401 ? 27.977 21.223 30.733 1.00 21.22 401 ASP A O 1
ATOM 3075 N N . GLU A 1 402 ? 29.865 20.844 31.900 1.00 19.70 402 GLU A N 1
ATOM 3076 C CA . GLU A 1 402 ? 29.393 21.511 33.106 1.00 19.35 402 GLU A CA 1
ATOM 3077 C C . GLU A 1 402 ? 29.224 23.013 32.871 1.00 17.86 402 GLU A C 1
ATOM 3078 O O . GLU A 1 402 ? 28.236 23.608 33.299 1.00 19.05 402 GLU A O 1
ATOM 3084 N N . MET A 1 403 ? 30.198 23.634 32.209 1.00 17.59 403 MET A N 1
ATOM 3085 C CA . MET A 1 403 ? 30.106 25.061 31.927 1.00 17.31 403 MET A CA 1
ATOM 3086 C C . MET A 1 403 ? 28.949 25.332 30.979 1.00 17.88 403 MET A C 1
ATOM 3087 O O . MET A 1 403 ? 28.188 26.284 31.166 1.00 17.12 403 MET A O 1
ATOM 3092 N N . ASP A 1 404 ? 28.820 24.492 29.959 1.00 18.20 404 ASP A N 1
ATOM 3093 C CA . ASP A 1 404 ? 27.751 24.658 28.984 1.00 18.46 404 ASP A CA 1
ATOM 3094 C C . ASP A 1 404 ? 26.396 24.545 29.667 1.00 19.45 404 ASP A C 1
ATOM 3095 O O . ASP A 1 404 ? 25.427 25.187 29.260 1.00 20.89 404 ASP A O 1
ATOM 3100 N N . PHE A 1 405 ? 26.322 23.730 30.711 1.00 20.19 405 PHE A N 1
ATOM 3101 C CA . PHE A 1 405 ? 25.059 23.581 31.413 1.00 19.77 405 PHE A CA 1
ATOM 3102 C C . PHE A 1 405 ? 24.674 24.797 32.253 1.00 20.70 405 PHE A C 1
ATOM 3103 O O . PHE A 1 405 ? 23.620 25.402 32.037 1.00 22.14 405 PHE A O 1
ATOM 3111 N N . TRP A 1 406 ? 25.521 25.166 33.208 1.00 19.16 406 TRP A N 1
ATOM 3112 C CA . TRP A 1 406 ? 25.200 26.293 34.080 1.00 20.73 406 TRP A CA 1
ATOM 3113 C C . TRP A 1 406 ? 25.119 27.649 33.401 1.00 20.29 406 TRP A C 1
ATOM 3114 O O . TRP A 1 406 ? 24.219 28.438 33.688 1.00 20.46 406 TRP A O 1
ATOM 3125 N N . ALA A 1 407 ? 26.054 27.925 32.503 1.00 19.92 407 ALA A N 1
ATOM 3126 C CA . ALA A 1 407 ? 26.056 29.213 31.828 1.00 21.15 407 ALA A CA 1
ATOM 3127 C C . ALA A 1 407 ? 25.249 29.201 30.542 1.00 22.18 407 ALA A C 1
ATOM 3128 O O . ALA A 1 407 ? 24.321 29.997 30.377 1.00 22.68 407 ALA A O 1
ATOM 3130 N N . GLY A 1 408 ? 25.590 28.275 29.649 1.00 21.72 408 GLY A N 1
ATOM 3131 C CA . GLY A 1 408 ? 24.934 28.201 28.354 1.00 22.70 408 GLY A CA 1
ATOM 3132 C C . GLY A 1 408 ? 23.555 27.579 28.246 1.00 23.18 408 GLY A C 1
ATOM 3133 O O . GLY A 1 408 ? 22.939 27.645 27.187 1.00 23.70 408 GLY A O 1
ATOM 3134 N N . THR A 1 409 ? 23.063 26.975 29.319 1.00 22.76 409 THR A N 1
ATOM 3135 C CA . THR A 1 409 ? 21.751 26.351 29.275 1.00 25.65 409 THR A CA 1
ATOM 3136 C C . THR A 1 409 ? 20.818 26.961 30.318 1.00 25.69 409 THR A C 1
ATOM 3137 O O . THR A 1 409 ? 19.883 27.682 29.970 1.00 27.69 409 THR A O 1
ATOM 3141 N N . ILE A 1 410 ? 21.083 26.695 31.593 1.00 25.04 410 ILE A N 1
ATOM 3142 C CA . ILE A 1 410 ? 20.260 27.233 32.673 1.00 26.89 410 ILE A CA 1
ATOM 3143 C C . ILE A 1 410 ? 20.435 28.739 32.813 1.00 25.35 410 ILE A C 1
ATOM 3144 O O . ILE A 1 410 ? 19.461 29.489 32.882 1.00 23.56 410 ILE A O 1
ATOM 3149 N N . GLY A 1 411 ? 21.691 29.172 32.856 1.00 23.30 411 GLY A N 1
ATOM 3150 C CA . GLY A 1 411 ? 21.992 30.578 33.015 1.00 21.38 411 GLY A CA 1
ATOM 3151 C C . GLY A 1 411 ? 21.303 31.517 32.048 1.00 20.77 411 GLY A C 1
ATOM 3152 O O . GLY A 1 411 ? 20.720 32.516 32.471 1.00 20.03 411 GLY A O 1
ATOM 3153 N N . VAL A 1 412 ? 21.363 31.213 30.754 1.00 19.99 412 VAL A N 1
ATOM 3154 C CA . VAL A 1 412 ? 20.745 32.092 29.766 1.00 20.66 412 VAL A CA 1
ATOM 3155 C C . VAL A 1 412 ? 19.230 32.190 29.887 1.00 20.47 412 VAL A C 1
ATOM 3156 O O . VAL A 1 412 ? 18.665 33.253 29.647 1.00 20.47 412 VAL A O 1
ATOM 3160 N N . VAL A 1 413 ? 18.563 31.100 30.251 1.00 20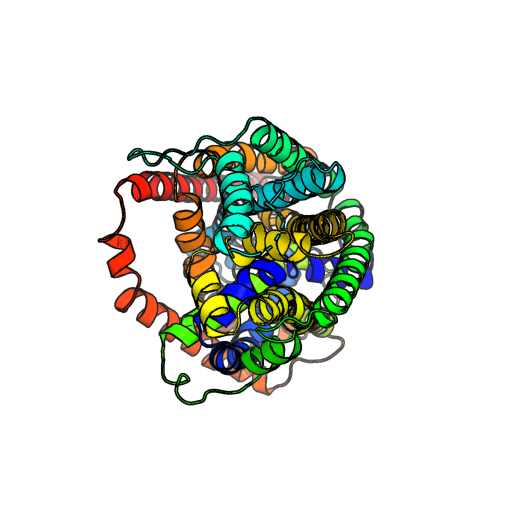.85 413 VAL A N 1
ATOM 3161 C CA . VAL A 1 413 ? 17.110 31.167 30.382 1.00 22.11 413 VAL A CA 1
ATOM 3162 C C . VAL A 1 413 ? 16.771 32.002 31.611 1.00 23.85 413 VAL A C 1
ATOM 3163 O O . VAL A 1 413 ? 15.870 32.842 31.578 1.00 21.96 413 VAL A O 1
ATOM 3167 N N . PHE A 1 414 ? 17.509 31.776 32.694 1.00 23.73 414 PHE A N 1
ATOM 3168 C CA . PHE A 1 414 ? 17.314 32.536 33.923 1.00 24.96 414 PHE A CA 1
ATOM 3169 C C . PHE A 1 414 ? 17.584 34.019 33.668 1.00 24.38 414 PHE A C 1
ATOM 3170 O O . PHE A 1 414 ? 16.831 34.883 34.119 1.00 24.21 414 PHE A O 1
ATOM 3178 N N . PHE A 1 415 ? 18.662 34.316 32.944 1.00 22.28 415 PHE A N 1
ATOM 3179 C CA . PHE A 1 415 ? 19.013 35.701 32.665 1.00 22.32 415 PHE A CA 1
ATOM 3180 C C . PHE A 1 415 ? 18.015 36.358 31.717 1.00 21.15 415 PHE A C 1
ATOM 3181 O O . PHE A 1 415 ? 17.741 37.549 31.834 1.00 20.75 415 PHE A O 1
ATOM 3189 N N . GLY A 1 416 ? 17.481 35.584 30.776 1.00 21.00 416 GLY A N 1
ATOM 3190 C CA . GLY A 1 416 ? 16.502 36.133 29.853 1.00 20.92 416 GLY A CA 1
ATOM 3191 C C . GLY A 1 416 ? 15.263 36.565 30.626 1.00 22.76 416 GLY A C 1
ATOM 3192 O O . GLY A 1 416 ? 14.701 37.638 30.385 1.00 23.62 416 GLY A O 1
ATOM 3193 N N . LEU A 1 417 ? 14.835 35.725 31.560 1.00 23.34 417 LEU A N 1
ATOM 3194 C CA . LEU A 1 417 ? 13.668 36.030 32.379 1.00 24.81 417 LEU A CA 1
ATOM 3195 C C . LEU A 1 417 ? 13.966 37.240 33.256 1.00 25.70 417 LEU A C 1
ATOM 3196 O O . LEU A 1 417 ? 13.113 38.111 33.449 1.00 26.35 417 LEU A O 1
ATOM 3201 N N . THR A 1 418 ? 15.186 37.293 33.781 1.00 25.46 418 THR A N 1
ATOM 3202 C CA . THR A 1 418 ? 15.608 38.395 34.635 1.00 25.99 418 THR A CA 1
ATOM 3203 C C . THR A 1 418 ? 15.613 39.731 33.891 1.00 27.56 418 THR A C 1
ATOM 3204 O O . THR A 1 418 ? 15.088 40.727 34.392 1.00 27.64 418 THR A O 1
ATOM 3208 N N . GLU A 1 419 ? 16.201 39.761 32.699 1.00 26.55 419 GLU A N 1
ATOM 3209 C CA . GLU A 1 419 ? 16.244 41.006 31.942 1.00 26.65 419 GLU A CA 1
ATOM 3210 C C . GLU A 1 419 ? 14.841 41.450 31.545 1.00 26.79 419 GLU A C 1
ATOM 3211 O O . GLU A 1 419 ? 14.554 42.644 31.513 1.00 27.02 419 GLU A O 1
ATOM 3217 N N . LEU A 1 420 ? 13.963 40.493 31.263 1.00 26.95 420 LEU A N 1
ATOM 3218 C CA . LEU A 1 420 ? 12.595 40.825 30.879 1.00 28.96 420 LEU A CA 1
ATOM 3219 C C . LEU A 1 420 ? 11.837 41.440 32.056 1.00 29.05 420 LEU A C 1
ATOM 3220 O O . LEU A 1 420 ? 11.110 42.422 31.888 1.00 30.29 420 LEU A O 1
ATOM 3225 N N . ILE A 1 421 ? 12.006 40.861 33.242 1.00 27.70 421 ILE A N 1
ATOM 3226 C CA . ILE A 1 421 ? 11.336 41.369 34.440 1.00 27.20 421 ILE A CA 1
ATOM 3227 C C . ILE A 1 421 ? 11.834 42.769 34.781 1.00 27.86 421 ILE A C 1
ATOM 3228 O O . ILE A 1 421 ? 11.042 43.670 35.067 1.00 29.17 421 ILE A O 1
ATOM 3233 N N . ILE A 1 422 ? 13.148 42.956 34.745 1.00 26.88 422 ILE A N 1
ATOM 3234 C CA . ILE A 1 422 ? 13.727 44.253 35.058 1.00 26.80 422 ILE A CA 1
ATOM 3235 C C . ILE A 1 422 ? 13.323 45.333 34.055 1.00 26.87 422 ILE A C 1
ATOM 3236 O O . ILE A 1 422 ? 13.013 46.460 34.438 1.00 26.17 422 ILE A O 1
ATOM 3241 N N . PHE A 1 423 ? 13.309 44.985 32.773 1.00 24.96 423 PHE A N 1
ATOM 3242 C CA . PHE A 1 423 ? 12.969 45.955 31.739 1.00 26.14 423 PHE A CA 1
ATOM 3243 C C . PHE A 1 423 ? 11.474 46.181 31.541 1.00 28.36 423 PHE A C 1
ATOM 3244 O O . PHE A 1 423 ? 11.015 47.326 31.478 1.00 28.71 423 PHE A O 1
ATOM 3252 N N . PHE A 1 424 ? 10.708 45.100 31.458 1.00 29.42 424 PHE A N 1
ATOM 3253 C CA . PHE A 1 424 ? 9.278 45.220 31.217 1.00 31.53 424 PHE A CA 1
ATOM 3254 C C . PHE A 1 424 ? 8.366 45.309 32.434 1.00 32.84 424 PHE A C 1
ATOM 3255 O O . PHE A 1 424 ? 7.210 45.714 32.312 1.00 34.87 424 PHE A O 1
ATOM 3263 N N . TRP A 1 425 ? 8.869 44.938 33.604 1.00 32.86 425 TRP A N 1
ATOM 3264 C CA . TRP A 1 425 ? 8.051 44.998 34.808 1.00 32.84 425 TRP A CA 1
ATOM 3265 C C . TRP A 1 425 ? 8.512 46.083 35.770 1.00 33.25 425 TRP A C 1
ATOM 3266 O O . TRP A 1 425 ? 7.731 46.954 36.150 1.00 34.52 425 TRP A O 1
ATOM 3277 N N . ILE A 1 426 ? 9.781 46.035 36.157 1.00 31.04 426 ILE A N 1
ATOM 3278 C CA . ILE A 1 426 ? 10.323 47.011 37.093 1.00 30.91 426 ILE A CA 1
ATOM 3279 C C . ILE A 1 426 ? 10.532 48.381 36.456 1.00 31.41 426 ILE A C 1
ATOM 3280 O O . ILE A 1 426 ? 10.021 49.387 36.955 1.00 31.07 426 ILE A O 1
ATOM 3285 N N . PHE A 1 427 ? 11.275 48.426 35.356 1.00 29.90 427 PHE A N 1
ATOM 3286 C CA . PHE A 1 427 ? 11.521 49.683 34.661 1.00 30.27 427 PHE A CA 1
ATOM 3287 C C . PHE A 1 427 ? 10.178 50.271 34.227 1.00 30.83 427 PHE A C 1
ATOM 3288 O O . PHE A 1 427 ? 9.954 51.476 34.330 1.00 31.84 427 PHE A O 1
ATOM 3296 N N . GLY A 1 428 ? 9.288 49.409 33.746 1.00 30.54 428 GLY A N 1
ATOM 3297 C CA . GLY A 1 428 ? 7.979 49.861 33.312 1.00 29.72 428 GLY A CA 1
ATOM 3298 C C . GLY A 1 428 ? 7.635 49.374 31.920 1.00 28.63 428 GLY A C 1
ATOM 3299 O O . GLY A 1 428 ? 8.325 49.695 30.958 1.00 29.26 428 GLY A O 1
ATOM 3300 N N . ALA A 1 429 ? 6.563 48.598 31.814 1.00 28.42 429 ALA A N 1
ATOM 3301 C CA . ALA A 1 429 ? 6.129 48.057 30.533 1.00 27.67 429 ALA A CA 1
ATOM 3302 C C . ALA A 1 429 ? 5.940 49.136 29.471 1.00 27.25 429 ALA A C 1
ATOM 3303 O O . ALA A 1 429 ? 6.391 48.991 28.337 1.00 26.02 429 ALA A O 1
ATOM 3305 N N . ASP A 1 430 ? 5.276 50.229 29.832 1.00 27.59 430 ASP A N 1
ATOM 3306 C CA . ASP A 1 430 ? 5.045 51.286 28.860 1.00 28.31 430 ASP A CA 1
ATOM 3307 C C . ASP A 1 430 ? 6.311 52.061 28.509 1.00 25.86 430 ASP A C 1
ATOM 3308 O O . ASP A 1 430 ? 6.493 52.475 27.365 1.00 26.18 430 ASP A O 1
ATOM 3313 N N . LYS A 1 431 ? 7.193 52.249 29.482 1.00 25.64 431 LYS A N 1
ATOM 3314 C CA . LYS A 1 431 ? 8.450 52.944 29.225 1.00 26.41 431 LYS A CA 1
ATOM 3315 C C . LYS A 1 431 ? 9.306 52.049 28.329 1.00 25.30 431 LYS A C 1
ATOM 3316 O O . LYS A 1 431 ? 9.967 52.522 27.404 1.00 25.77 431 LYS A O 1
ATOM 3322 N N . ALA A 1 432 ? 9.291 50.753 28.623 1.00 25.03 432 ALA A N 1
ATOM 3323 C CA . ALA A 1 432 ? 10.062 49.781 27.849 1.00 24.58 432 ALA A CA 1
ATOM 3324 C C . ALA A 1 432 ? 9.561 49.729 26.409 1.00 24.31 432 ALA A C 1
ATOM 3325 O O . ALA A 1 432 ? 10.348 49.754 25.464 1.00 24.09 432 ALA A O 1
ATOM 3327 N N . TRP A 1 433 ? 8.243 49.667 26.248 1.00 25.48 433 TRP A N 1
ATOM 3328 C CA . TRP A 1 433 ? 7.633 49.615 24.928 1.00 25.31 433 TRP A CA 1
ATOM 3329 C C . TRP A 1 433 ? 8.022 50.852 24.122 1.00 26.18 433 TRP A C 1
ATOM 3330 O O . TRP A 1 433 ? 8.365 50.757 22.945 1.00 25.60 433 TRP A O 1
ATOM 3341 N N . GLU A 1 434 ? 7.971 52.011 24.769 1.00 27.43 434 GLU A N 1
ATOM 3342 C CA . GLU A 1 434 ? 8.331 53.271 24.132 1.00 29.57 434 GLU A CA 1
ATOM 3343 C C . GLU A 1 434 ? 9.792 53.256 23.690 1.00 28.77 434 GLU A C 1
ATOM 3344 O O . GLU A 1 434 ? 10.127 53.678 22.582 1.00 27.54 434 GLU A O 1
ATOM 3350 N N . GLU A 1 435 ? 10.660 52.767 24.570 1.00 27.96 435 GLU A N 1
ATOM 3351 C CA . GLU A 1 435 ? 12.089 52.708 24.288 1.00 27.82 435 GLU A CA 1
ATOM 3352 C C . GLU A 1 435 ? 12.400 51.797 23.105 1.00 26.53 435 GLU A C 1
ATOM 3353 O O . GLU A 1 435 ? 13.214 52.139 22.253 1.00 27.95 435 GLU A O 1
ATOM 3359 N N . ILE A 1 436 ? 11.743 50.642 23.052 1.00 25.29 436 ILE A N 1
ATOM 3360 C CA . ILE A 1 436 ? 11.955 49.693 21.965 1.00 23.70 436 ILE A CA 1
ATOM 3361 C C . ILE A 1 436 ? 11.575 50.294 20.614 1.00 24.78 436 ILE A C 1
ATOM 3362 O O . ILE A 1 436 ? 12.328 50.207 19.649 1.00 23.10 436 ILE A O 1
ATOM 3367 N N . ASN A 1 437 ? 10.401 50.914 20.564 1.00 24.80 437 ASN A N 1
ATOM 3368 C CA . ASN A 1 437 ? 9.891 51.493 19.326 1.00 26.03 437 ASN A CA 1
ATOM 3369 C C . ASN A 1 437 ? 10.476 52.835 18.896 1.00 26.30 437 ASN A C 1
ATOM 3370 O O . ASN A 1 437 ? 10.355 53.218 17.732 1.00 26.44 437 ASN A O 1
ATOM 3375 N N . ARG A 1 438 ? 11.112 53.545 19.820 1.00 26.74 438 ARG A N 1
ATOM 3376 C CA . ARG A 1 438 ? 11.702 54.839 19.497 1.00 27.84 438 ARG A CA 1
ATOM 3377 C C . ARG A 1 438 ? 12.706 54.714 18.346 1.00 28.96 438 ARG A C 1
ATOM 3378 O O . ARG A 1 438 ? 13.607 53.874 18.382 1.00 28.06 438 ARG A O 1
ATOM 3386 N N . GLY A 1 439 ? 12.529 55.537 17.313 1.00 27.94 439 GLY A N 1
ATOM 3387 C CA . GLY A 1 439 ? 13.425 55.513 16.170 1.00 28.01 439 GLY A CA 1
ATOM 3388 C C . GLY A 1 439 ? 13.232 54.345 15.220 1.00 27.31 439 GLY A C 1
ATOM 3389 O O . GLY A 1 439 ? 13.941 54.227 14.222 1.00 29.59 439 GLY A O 1
ATOM 3390 N N . GLY A 1 440 ? 12.268 53.483 15.516 1.00 27.69 440 GLY A N 1
ATOM 3391 C CA . GLY A 1 440 ? 12.031 52.328 14.670 1.00 28.27 440 GLY A CA 1
ATOM 3392 C C . GLY A 1 440 ? 11.566 52.630 13.256 1.00 29.98 440 GLY A C 1
ATOM 3393 O O . GLY A 1 440 ? 10.731 53.512 13.039 1.00 30.44 440 GLY A O 1
ATOM 3394 N N . ILE A 1 441 ? 12.116 51.896 12.293 1.00 29.75 441 ILE A N 1
ATOM 3395 C CA . ILE A 1 441 ? 11.749 52.045 10.890 1.00 31.03 441 ILE A CA 1
ATOM 3396 C C . ILE A 1 441 ? 10.350 51.456 10.757 1.00 32.17 441 ILE A C 1
ATOM 3397 O O . ILE A 1 441 ? 9.553 51.873 9.914 1.00 32.74 441 ILE A O 1
ATOM 3402 N N . ILE A 1 442 ? 10.069 50.477 11.610 1.00 31.57 442 ILE A N 1
ATOM 3403 C CA . ILE A 1 442 ? 8.763 49.834 11.673 1.00 31.78 442 ILE A CA 1
ATOM 3404 C C . ILE A 1 442 ? 8.475 49.748 13.163 1.00 30.82 442 ILE A C 1
ATOM 3405 O O . ILE A 1 442 ? 9.386 49.879 13.978 1.00 29.12 442 ILE A O 1
ATOM 3410 N N . LYS A 1 443 ? 7.217 49.548 13.527 1.00 31.11 443 LYS A N 1
ATOM 3411 C CA . LYS A 1 443 ? 6.878 49.436 14.934 1.00 31.44 443 LYS A CA 1
ATOM 3412 C C . LYS A 1 443 ? 6.650 47.977 15.277 1.00 29.31 443 LYS A C 1
ATOM 3413 O O . LYS A 1 443 ? 6.304 47.172 14.415 1.00 27.02 443 LYS A O 1
ATOM 3419 N N . VAL A 1 444 ? 6.862 47.633 16.539 1.00 28.05 444 VAL A N 1
ATOM 3420 C CA . VAL A 1 444 ? 6.638 46.266 16.968 1.00 27.27 444 VAL A CA 1
ATOM 3421 C C . VAL A 1 444 ? 5.131 46.047 16.957 1.00 28.22 444 VAL A C 1
ATOM 3422 O O . VAL A 1 444 ? 4.374 46.890 17.442 1.00 27.14 444 VAL A O 1
ATOM 3426 N N . PRO A 1 445 ? 4.673 44.927 16.377 1.00 28.52 445 PRO A N 1
ATOM 3427 C CA . PRO A 1 445 ? 3.236 44.643 16.334 1.00 28.20 445 PRO A CA 1
ATOM 3428 C C . PRO A 1 445 ? 2.644 44.770 17.733 1.00 28.05 445 PRO A C 1
ATOM 3429 O O . PRO A 1 445 ? 3.215 44.279 18.705 1.00 26.39 445 PRO A O 1
ATOM 3433 N N . ARG A 1 446 ? 1.500 45.436 17.831 1.00 27.25 446 ARG A N 1
ATOM 3434 C CA . ARG A 1 446 ? 0.840 45.650 19.111 1.00 28.05 446 ARG A CA 1
ATOM 3435 C C . ARG A 1 446 ? 0.683 44.403 19.979 1.00 26.86 446 ARG A C 1
ATOM 3436 O O . ARG A 1 446 ? 0.827 44.472 21.198 1.00 26.26 446 ARG A O 1
ATOM 3444 N N . ILE A 1 447 ? 0.387 43.267 19.357 1.00 26.75 447 ILE A N 1
ATOM 3445 C CA . ILE A 1 447 ? 0.192 42.028 20.102 1.00 27.47 447 ILE A CA 1
ATOM 3446 C C . ILE A 1 447 ? 1.418 41.639 20.929 1.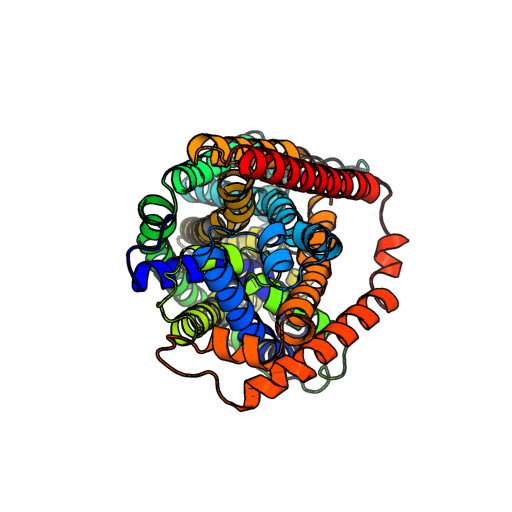00 26.41 447 ILE A C 1
ATOM 3447 O O . ILE A 1 447 ? 1.287 41.018 21.985 1.00 25.38 447 ILE A O 1
ATOM 3452 N N . TYR A 1 448 ? 2.605 42.017 20.461 1.00 24.45 448 TYR A N 1
ATOM 3453 C CA . TYR A 1 448 ? 3.828 41.686 21.183 1.00 24.50 448 TYR A CA 1
ATOM 3454 C C . TYR A 1 448 ? 3.975 42.393 22.527 1.00 24.11 448 TYR A C 1
ATOM 3455 O O . TYR A 1 448 ? 4.758 41.969 23.373 1.00 23.58 448 TYR A O 1
ATOM 3464 N N . TYR A 1 449 ? 3.225 43.470 22.738 1.00 24.88 449 TYR A N 1
ATOM 3465 C CA . TYR A 1 449 ? 3.297 44.158 24.019 1.00 24.50 449 TYR A CA 1
ATOM 3466 C C . TYR A 1 449 ? 2.792 43.186 25.079 1.00 24.66 449 TYR A C 1
ATOM 3467 O O . TYR A 1 449 ? 3.364 43.062 26.157 1.00 24.32 449 TYR A O 1
ATOM 3476 N N . TYR A 1 450 ? 1.705 42.497 24.755 1.00 24.18 450 TYR A N 1
ATOM 3477 C CA . TYR A 1 450 ? 1.105 41.537 25.670 1.00 26.75 450 TYR A CA 1
ATOM 3478 C C . TYR A 1 450 ? 1.942 40.268 25.770 1.00 25.66 450 TYR A C 1
ATOM 3479 O O . TYR A 1 450 ? 1.994 39.633 26.821 1.00 26.24 450 TYR A O 1
ATOM 3488 N N . VAL A 1 451 ? 2.599 39.902 24.678 1.00 25.17 451 VAL A N 1
ATOM 3489 C CA . VAL A 1 451 ? 3.444 38.715 24.698 1.00 24.58 451 VAL A CA 1
ATOM 3490 C C . VAL A 1 451 ? 4.608 38.993 25.644 1.00 24.42 451 VAL A C 1
ATOM 3491 O O . VAL A 1 451 ? 4.892 38.201 26.540 1.00 25.40 451 VAL A O 1
ATOM 3495 N N . MET A 1 452 ? 5.261 40.137 25.462 1.00 26.08 452 MET A N 1
ATOM 3496 C CA . MET A 1 452 ? 6.399 40.507 26.298 1.00 26.48 452 MET A CA 1
ATOM 3497 C C . MET A 1 452 ? 6.058 40.673 27.772 1.00 27.39 452 MET A C 1
ATOM 3498 O O . MET A 1 452 ? 6.790 40.212 28.640 1.00 26.56 452 MET A O 1
ATOM 3503 N N . ARG A 1 453 ? 4.949 41.344 28.057 1.00 26.93 453 ARG A N 1
ATOM 3504 C CA . ARG A 1 453 ? 4.567 41.586 29.438 1.00 27.79 453 ARG A CA 1
ATOM 3505 C C . ARG A 1 453 ? 4.005 40.386 30.191 1.00 27.04 453 ARG A C 1
ATOM 3506 O O . ARG A 1 453 ? 4.263 40.230 31.382 1.00 29.14 453 ARG A O 1
ATOM 3514 N N . TYR A 1 454 ? 3.252 39.533 29.504 1.00 28.17 454 TYR A N 1
ATOM 3515 C CA . TYR A 1 454 ? 2.628 38.389 30.163 1.00 30.28 454 TYR A CA 1
ATOM 3516 C C . TYR A 1 454 ? 3.063 36.993 29.716 1.00 30.92 454 TYR A C 1
ATOM 3517 O O . TYR A 1 454 ? 3.446 36.160 30.542 1.00 33.11 454 TYR A O 1
ATOM 3526 N N . ILE A 1 455 ? 3.000 36.742 28.413 1.00 30.19 455 ILE A N 1
ATOM 3527 C CA . ILE A 1 455 ? 3.332 35.434 27.857 1.00 30.30 455 ILE A CA 1
ATOM 3528 C C . ILE A 1 455 ? 4.777 34.968 28.031 1.00 29.70 455 ILE A C 1
ATOM 3529 O O . ILE A 1 455 ? 5.026 33.925 28.639 1.00 29.59 455 ILE A O 1
ATOM 3534 N N . THR A 1 456 ? 5.726 35.731 27.501 1.00 26.91 456 THR A N 1
ATOM 3535 C CA . THR A 1 456 ? 7.132 35.352 27.597 1.00 28.92 456 THR A CA 1
ATOM 3536 C C . THR A 1 456 ? 7.597 35.032 29.023 1.00 28.62 456 THR A C 1
ATOM 3537 O O . THR A 1 456 ? 8.184 33.975 29.268 1.00 27.89 456 THR A O 1
ATOM 3541 N N . PRO A 1 457 ? 7.336 35.931 29.988 1.00 29.45 457 PRO A N 1
ATOM 3542 C CA . PRO A 1 457 ? 7.775 35.639 31.359 1.00 29.67 457 PRO A CA 1
ATOM 3543 C C . PRO A 1 457 ? 7.115 34.400 31.969 1.00 31.34 457 PRO A C 1
ATOM 3544 O O . PRO A 1 457 ? 7.771 33.612 32.649 1.00 30.72 457 PRO A O 1
ATOM 3548 N N . ALA A 1 458 ? 5.820 34.228 31.725 1.00 32.37 458 ALA A N 1
ATOM 3549 C CA . ALA A 1 458 ? 5.107 33.071 32.257 1.00 33.66 458 ALA A CA 1
ATOM 3550 C C . ALA A 1 458 ? 5.686 31.808 31.629 1.00 34.31 458 ALA A C 1
ATOM 3551 O O . ALA A 1 458 ? 5.900 30.800 32.304 1.00 36.25 458 ALA A O 1
ATOM 3553 N N . PHE A 1 459 ? 5.943 31.883 30.328 1.00 34.54 459 PHE A N 1
ATOM 3554 C CA . PHE A 1 459 ? 6.502 30.775 29.563 1.00 34.52 459 PHE A CA 1
ATOM 3555 C C . PHE A 1 459 ? 7.846 30.347 30.151 1.00 33.29 459 PHE A C 1
ATOM 3556 O O . PHE A 1 459 ? 8.055 29.170 30.460 1.00 34.62 459 PHE A O 1
ATOM 3564 N N . LEU A 1 460 ? 8.750 31.309 30.309 1.00 31.11 460 LEU A N 1
ATOM 3565 C CA . LEU A 1 460 ? 10.076 31.038 30.852 1.00 29.66 460 LEU A CA 1
ATOM 3566 C C . LEU A 1 460 ? 10.034 30.588 32.311 1.00 31.18 460 LEU A C 1
ATOM 3567 O O . LEU A 1 460 ? 10.781 29.694 32.709 1.00 29.77 460 LEU A O 1
ATOM 3572 N N . ALA A 1 461 ? 9.164 31.205 33.106 1.00 31.32 461 ALA A N 1
ATOM 3573 C CA . ALA A 1 461 ? 9.056 30.843 34.514 1.00 32.54 461 ALA A CA 1
ATOM 3574 C C . ALA A 1 461 ? 8.677 29.371 34.654 1.00 33.58 461 ALA A C 1
ATOM 3575 O O . ALA A 1 461 ? 9.285 28.637 35.432 1.00 32.44 461 ALA A O 1
ATOM 3577 N N . VAL A 1 462 ? 7.673 28.943 33.895 1.00 34.62 462 VAL A N 1
ATOM 3578 C CA . VAL A 1 462 ? 7.229 27.555 33.941 1.00 37.33 462 VAL A CA 1
ATOM 3579 C C . VAL A 1 462 ? 8.367 26.631 33.517 1.00 38.33 462 VAL A C 1
ATOM 3580 O O . VAL A 1 462 ? 8.621 25.608 34.152 1.00 38.47 462 VAL A O 1
ATOM 3584 N N . LEU A 1 463 ? 9.051 27.008 32.442 1.00 38.90 463 LEU A N 1
ATOM 3585 C CA . LEU A 1 463 ? 10.165 26.229 31.918 1.00 40.27 463 LEU A CA 1
ATOM 3586 C C . LEU A 1 463 ? 11.239 26.024 32.981 1.00 40.13 463 LEU A C 1
ATOM 3587 O O . LEU A 1 463 ? 11.733 24.912 33.172 1.00 40.48 463 LEU A O 1
ATOM 3592 N N . LEU A 1 464 ? 11.600 27.102 33.669 1.00 38.92 464 LEU A N 1
ATOM 3593 C CA . LEU A 1 464 ? 12.619 27.039 34.707 1.00 39.22 464 LEU A CA 1
ATOM 3594 C C . LEU A 1 464 ? 12.205 26.172 35.893 1.00 39.92 464 LEU A C 1
ATOM 3595 O O . LEU A 1 464 ? 13.026 25.445 36.453 1.00 39.34 464 LEU A O 1
ATOM 3600 N N . VAL A 1 465 ? 10.934 26.250 36.277 1.00 39.96 465 VAL A N 1
ATOM 3601 C CA . VAL A 1 465 ? 10.437 25.460 37.398 1.00 42.10 465 VAL A CA 1
ATOM 3602 C C . VAL A 1 465 ? 10.511 23.973 37.072 1.00 43.74 465 VAL A C 1
ATOM 3603 O O . VAL A 1 465 ? 10.966 23.171 37.887 1.00 43.56 465 VAL A O 1
ATOM 3607 N N . VAL A 1 466 ? 10.060 23.611 35.876 1.00 45.94 466 VAL A N 1
ATOM 3608 C CA . VAL A 1 466 ? 10.080 22.221 35.445 1.00 48.24 466 VAL A CA 1
ATOM 3609 C C . VAL A 1 466 ? 11.516 21.723 35.336 1.00 49.90 466 VAL A C 1
ATOM 3610 O O . VAL A 1 466 ? 11.795 20.545 35.563 1.00 50.09 466 VAL A O 1
ATOM 3614 N N . TRP A 1 467 ? 12.425 22.630 34.994 1.00 51.34 467 TRP A N 1
ATOM 3615 C CA . TRP A 1 467 ? 13.835 22.289 34.854 1.00 52.63 467 TRP A CA 1
ATOM 3616 C C . TRP A 1 467 ? 14.431 21.918 36.207 1.00 53.16 467 TRP A C 1
ATOM 3617 O O . TRP A 1 467 ? 15.106 20.897 36.346 1.00 53.23 467 TRP A O 1
ATOM 3628 N N . ALA A 1 468 ? 14.175 22.759 37.202 1.00 53.27 468 ALA A N 1
ATOM 3629 C CA . ALA A 1 468 ? 14.691 22.541 38.545 1.00 54.30 468 ALA A CA 1
ATOM 3630 C C . ALA A 1 468 ? 14.020 21.374 39.261 1.00 55.07 468 ALA A C 1
ATOM 3631 O O . ALA A 1 468 ? 14.519 20.898 40.280 1.00 55.19 468 ALA A O 1
ATOM 3633 N N . ARG A 1 469 ? 12.897 20.908 38.725 1.00 55.93 469 ARG A N 1
ATOM 3634 C CA . ARG A 1 469 ? 12.165 19.810 39.346 1.00 57.53 469 ARG A CA 1
ATOM 3635 C C . ARG A 1 469 ? 12.369 18.440 38.712 1.00 58.86 469 ARG A C 1
ATOM 3636 O O . ARG A 1 469 ? 12.622 17.460 39.413 1.00 59.03 469 ARG A O 1
ATOM 3644 N N . GLU A 1 470 ? 12.258 18.371 37.390 1.00 60.04 470 GLU A N 1
ATOM 3645 C CA . GLU A 1 470 ? 12.384 17.099 36.688 1.00 61.76 470 GLU A CA 1
ATOM 3646 C C . GLU A 1 470 ? 13.675 16.879 35.906 1.00 62.15 470 GLU A C 1
ATOM 3647 O O . GLU A 1 470 ? 13.732 15.975 35.072 1.00 62.72 470 GLU A O 1
ATOM 3653 N N . TYR A 1 471 ? 14.712 17.673 36.161 1.00 62.17 471 TYR A N 1
ATOM 3654 C CA . TYR A 1 471 ? 15.952 17.496 35.410 1.00 62.20 471 TYR A CA 1
ATOM 3655 C C . TYR A 1 471 ? 17.268 17.775 36.133 1.00 62.42 471 TYR A C 1
ATOM 3656 O O . TYR A 1 471 ? 18.169 16.937 36.119 1.00 62.65 471 TYR A O 1
ATOM 3665 N N . ILE A 1 472 ? 17.391 18.938 36.764 1.00 62.42 472 ILE A N 1
ATOM 3666 C CA . ILE A 1 472 ? 18.633 19.277 37.453 1.00 62.82 472 ILE A CA 1
ATOM 3667 C C . ILE A 1 472 ? 18.976 18.433 38.687 1.00 62.90 472 ILE A C 1
ATOM 3668 O O . ILE A 1 472 ? 20.149 18.301 39.040 1.00 62.49 472 ILE A O 1
ATOM 3673 N N . PRO A 1 473 ? 17.968 17.855 39.365 1.00 62.71 473 PRO A N 1
ATOM 3674 C CA . PRO A 1 473 ? 18.313 17.049 40.542 1.00 62.67 473 PRO A CA 1
ATOM 3675 C C . PRO A 1 473 ? 19.241 15.883 40.200 1.00 62.47 473 PRO A C 1
ATOM 3676 O O . PRO A 1 473 ? 20.087 15.495 41.006 1.00 62.13 473 PRO A O 1
ATOM 3680 N N . LYS A 1 474 ? 19.078 15.335 39.000 1.00 62.10 474 LYS A N 1
ATOM 3681 C CA . LYS A 1 474 ? 19.902 14.220 38.544 1.00 62.62 474 LYS A CA 1
ATOM 3682 C C . LYS A 1 474 ? 21.319 14.713 38.264 1.00 62.29 474 LYS A C 1
ATOM 3683 O O . LYS A 1 474 ? 22.290 13.970 38.410 1.00 62.35 474 LYS A O 1
ATOM 3689 N N . ILE A 1 475 ? 21.425 15.975 37.860 1.00 61.50 475 ILE A N 1
ATOM 3690 C CA . ILE A 1 475 ? 22.712 16.584 37.549 1.00 60.50 475 ILE A CA 1
ATOM 3691 C C . ILE A 1 475 ? 23.470 16.946 38.825 1.00 59.92 475 ILE A C 1
ATOM 3692 O O . ILE A 1 475 ? 24.692 17.100 38.811 1.00 59.62 475 ILE A O 1
ATOM 3697 N N . MET A 1 476 ? 22.741 17.073 39.929 1.00 58.88 476 MET A N 1
ATOM 3698 C CA . MET A 1 476 ? 23.353 17.411 41.208 1.00 58.37 476 MET A CA 1
ATOM 3699 C C . MET A 1 476 ? 23.699 16.172 42.029 1.00 58.08 476 MET A C 1
ATOM 3700 O O . MET A 1 476 ? 24.508 16.244 42.957 1.00 58.04 476 MET A O 1
ATOM 3705 N N . GLU A 1 477 ? 23.101 15.036 41.684 1.00 57.86 477 GLU A N 1
ATOM 3706 C CA . GLU A 1 477 ? 23.349 13.807 42.430 1.00 57.37 477 GLU A CA 1
ATOM 3707 C C . GLU A 1 477 ? 23.879 12.630 41.608 1.00 56.51 477 GLU A C 1
ATOM 3708 O O . GLU A 1 477 ? 24.389 11.664 42.176 1.00 56.82 477 GLU A O 1
ATOM 3714 N N . GLU A 1 478 ? 23.777 12.706 40.284 1.00 54.87 478 GLU A N 1
ATOM 3715 C CA . GLU A 1 478 ? 24.248 11.612 39.436 1.00 53.31 478 GLU A CA 1
ATOM 3716 C C . GLU A 1 478 ? 25.472 11.925 38.578 1.00 51.07 478 GLU A C 1
ATOM 3717 O O . GLU A 1 478 ? 25.655 11.323 37.518 1.00 51.43 478 GLU A O 1
ATOM 3723 N N . THR A 1 479 ? 26.313 12.855 39.021 1.00 47.49 479 THR A N 1
ATOM 3724 C CA . THR A 1 479 ? 27.509 13.192 38.252 1.00 43.82 479 THR A CA 1
ATOM 3725 C C . THR A 1 479 ? 28.788 12.861 39.016 1.00 40.17 479 THR A C 1
ATOM 3726 O O . THR A 1 479 ? 28.771 12.710 40.237 1.00 40.06 479 THR A O 1
ATOM 3730 N N . HIS A 1 480 ? 29.891 12.745 38.281 1.00 36.13 480 HIS A N 1
ATOM 3731 C CA . HIS A 1 480 ? 31.200 12.439 38.855 1.00 32.02 480 HIS A CA 1
ATOM 3732 C C . HIS A 1 480 ? 31.640 13.597 39.757 1.00 28.82 480 HIS A C 1
ATOM 3733 O O . HIS A 1 480 ? 31.301 14.750 39.494 1.00 26.40 480 HIS A O 1
ATOM 3740 N N . TRP A 1 481 ? 32.404 13.296 40.805 1.00 25.50 481 TRP A N 1
ATOM 3741 C CA . TRP A 1 481 ? 32.839 14.334 41.737 1.00 23.16 481 TRP A CA 1
ATOM 3742 C C . TRP A 1 481 ? 33.606 15.489 41.102 1.00 22.78 481 TRP A C 1
ATOM 3743 O O . TRP A 1 481 ? 33.586 16.610 41.623 1.00 20.95 481 TRP A O 1
ATOM 3754 N N . THR A 1 482 ? 34.276 15.231 39.984 1.00 18.88 482 THR A N 1
ATOM 3755 C CA . THR A 1 482 ? 35.047 16.289 39.338 1.00 17.60 482 THR A CA 1
ATOM 3756 C C . THR A 1 482 ? 34.207 17.456 38.835 1.00 17.05 482 THR A C 1
ATOM 3757 O O . THR A 1 482 ? 34.757 18.504 38.502 1.00 17.21 482 THR A O 1
ATOM 3761 N N . VAL A 1 483 ? 32.889 17.296 38.768 1.00 16.94 483 VAL A N 1
ATOM 3762 C CA . VAL A 1 483 ? 32.062 18.416 38.317 1.00 17.48 483 VAL A CA 1
ATOM 3763 C C . VAL A 1 483 ? 32.221 19.563 39.315 1.00 16.65 483 VAL A C 1
ATOM 3764 O O . VAL A 1 483 ? 32.076 20.727 38.956 1.00 17.59 483 VAL A O 1
ATOM 3768 N N . TRP A 1 484 ? 32.538 19.238 40.565 1.00 16.81 484 TRP A N 1
ATOM 3769 C CA . TRP A 1 484 ? 32.711 20.279 41.569 1.00 16.96 484 TRP A CA 1
ATOM 3770 C C . TRP A 1 484 ? 33.944 21.139 41.326 1.00 17.96 484 TRP A C 1
ATOM 3771 O O . TRP A 1 484 ? 34.033 22.254 41.838 1.00 17.38 484 TRP A O 1
ATOM 3782 N N . ILE A 1 485 ? 34.898 20.631 40.549 1.00 16.25 485 ILE A N 1
ATOM 3783 C CA . ILE A 1 485 ? 36.088 21.418 40.241 1.00 15.86 485 ILE A CA 1
ATOM 3784 C C . ILE A 1 485 ? 35.639 22.569 39.341 1.00 16.47 485 ILE A C 1
ATOM 3785 O O . ILE A 1 485 ? 36.019 23.722 39.529 1.00 15.60 485 ILE A O 1
ATOM 3790 N N . THR A 1 486 ? 34.823 22.245 38.349 1.00 15.58 486 THR A N 1
ATOM 3791 C CA . THR A 1 486 ? 34.339 23.266 37.438 1.00 15.51 486 THR A CA 1
ATOM 3792 C C . THR A 1 486 ? 33.383 24.223 38.140 1.00 15.63 486 THR A C 1
ATOM 3793 O O . THR A 1 486 ? 33.463 25.435 37.954 1.00 15.52 486 THR A O 1
ATOM 3797 N N . ARG A 1 487 ? 32.479 23.678 38.946 1.00 14.79 487 ARG A N 1
ATOM 3798 C CA . ARG A 1 487 ? 31.525 24.513 39.672 1.00 14.77 487 ARG A CA 1
ATOM 3799 C C . ARG A 1 487 ? 32.266 25.501 40.566 1.00 16.15 487 ARG A C 1
ATOM 3800 O O . ARG A 1 487 ? 31.955 26.691 40.597 1.00 16.15 487 ARG A O 1
ATOM 3808 N N . PHE A 1 488 ? 33.253 24.997 41.295 1.00 15.02 488 PHE A N 1
ATOM 3809 C CA . PHE A 1 488 ? 34.059 25.831 42.177 1.00 16.72 488 PHE A CA 1
ATOM 3810 C C . PHE A 1 488 ? 34.714 26.951 41.378 1.00 16.80 488 PHE A C 1
ATOM 3811 O O . PHE A 1 488 ? 34.643 28.122 41.752 1.00 16.33 488 PHE A O 1
ATOM 3819 N N . TYR A 1 489 ? 35.347 26.594 40.266 1.00 15.24 489 TYR A N 1
ATOM 3820 C CA . TYR A 1 489 ? 36.024 27.606 39.475 1.00 16.02 489 TYR A CA 1
ATOM 3821 C C . TYR A 1 489 ? 35.092 28.670 38.912 1.00 15.21 489 TYR A C 1
ATOM 3822 O O . TYR A 1 489 ? 35.393 29.861 39.009 1.00 16.59 489 TYR A O 1
ATOM 3831 N N . ILE A 1 490 ? 33.975 28.265 38.314 1.00 15.39 490 ILE A N 1
ATOM 3832 C CA . ILE A 1 490 ? 33.081 29.272 37.752 1.00 15.08 490 ILE A CA 1
ATOM 3833 C C . ILE A 1 490 ? 32.368 30.088 38.824 1.00 15.36 490 ILE A C 1
ATOM 3834 O O . ILE A 1 490 ? 31.980 31.221 38.575 1.00 17.15 490 ILE A O 1
ATOM 3839 N N . ILE A 1 491 ? 32.205 29.531 40.022 1.00 16.61 491 ILE A N 1
ATOM 3840 C CA . ILE A 1 491 ? 31.597 30.308 41.095 1.00 17.47 491 ILE A CA 1
ATOM 3841 C C . ILE A 1 491 ? 32.645 31.364 41.466 1.00 16.89 491 ILE A C 1
ATOM 3842 O O . ILE A 1 491 ? 32.312 32.508 41.771 1.00 18.68 491 ILE A O 1
ATOM 3847 N N . GLY A 1 492 ? 33.918 30.968 41.426 1.00 16.85 492 GLY A N 1
ATOM 3848 C CA . GLY A 1 492 ? 34.998 31.897 41.720 1.00 15.18 492 GLY A CA 1
ATOM 3849 C C . GLY A 1 492 ? 34.985 33.028 40.702 1.00 18.89 492 GLY A C 1
ATOM 3850 O O . GLY A 1 492 ? 35.181 34.192 41.050 1.00 17.11 492 GLY A O 1
ATOM 3851 N N . LEU A 1 493 ? 34.755 32.690 39.436 1.00 17.57 493 LEU A N 1
ATOM 3852 C CA . LEU A 1 493 ? 34.698 33.710 38.396 1.00 17.64 493 LEU A CA 1
ATOM 3853 C C . LEU A 1 493 ? 33.563 34.689 38.683 1.00 16.77 493 LEU A C 1
ATOM 3854 O O . LEU A 1 493 ? 33.692 35.885 38.434 1.00 17.75 493 LEU A O 1
ATOM 3859 N N . PHE A 1 494 ? 32.450 34.191 39.211 1.00 16.16 494 PHE A N 1
ATOM 3860 C CA . PHE A 1 494 ? 31.331 35.079 39.516 1.00 16.75 494 PHE A CA 1
ATOM 3861 C C . PHE A 1 494 ? 31.719 36.045 40.633 1.00 18.52 494 PHE A C 1
ATOM 3862 O O . PHE A 1 494 ? 31.382 37.227 40.585 1.00 18.41 494 PHE A O 1
ATOM 3870 N N . LEU A 1 495 ? 32.429 35.536 41.637 1.00 17.45 495 LEU A N 1
ATOM 3871 C CA . LEU A 1 495 ? 32.863 36.361 42.765 1.00 18.84 495 LEU A CA 1
ATOM 3872 C C . LEU A 1 495 ? 33.879 37.400 42.304 1.00 17.53 495 LEU A C 1
ATOM 3873 O O . LEU A 1 495 ? 33.879 38.537 42.779 1.00 17.71 495 LEU A O 1
ATOM 3878 N N . PHE A 1 496 ? 34.740 37.006 41.373 1.00 16.19 496 PHE A N 1
ATOM 3879 C CA . PHE A 1 496 ? 35.744 37.908 40.814 1.00 17.42 496 PHE A CA 1
ATOM 3880 C C . PHE A 1 496 ? 35.044 39.067 40.095 1.00 17.42 496 PHE A C 1
ATOM 3881 O O . PHE A 1 496 ? 35.383 40.233 40.290 1.00 16.68 496 PHE A O 1
ATOM 3889 N N . LEU A 1 497 ? 34.065 38.735 39.260 1.00 17.81 497 LEU A N 1
ATOM 3890 C CA . LEU A 1 497 ? 33.333 39.756 38.521 1.00 16.73 497 LEU A CA 1
ATOM 3891 C C . LEU A 1 497 ? 32.545 40.658 39.462 1.00 17.43 497 LEU A C 1
ATOM 3892 O O . LEU A 1 497 ? 32.426 41.858 39.221 1.00 18.23 497 LEU A O 1
ATOM 3897 N N . THR A 1 498 ? 32.000 40.084 40.529 1.00 18.91 498 THR A N 1
ATOM 3898 C CA . THR A 1 498 ? 31.254 40.884 41.493 1.00 19.09 498 THR A CA 1
ATOM 3899 C C . THR A 1 498 ? 32.228 41.879 42.127 1.00 18.62 498 THR A C 1
ATOM 3900 O O . THR A 1 498 ? 31.887 43.043 42.338 1.00 19.10 498 THR A O 1
ATOM 3904 N N . PHE A 1 499 ? 33.444 41.423 42.422 1.00 16.73 499 PHE A N 1
ATOM 3905 C CA . PHE A 1 499 ? 34.450 42.300 43.015 1.00 17.88 499 PHE A CA 1
ATOM 3906 C C . PHE A 1 499 ? 34.776 43.445 42.056 1.00 18.38 499 PHE A C 1
ATOM 3907 O O . PHE A 1 499 ? 34.942 44.586 42.481 1.00 18.46 499 PHE A O 1
ATOM 3915 N N . LEU A 1 500 ? 34.863 43.145 40.761 1.00 17.87 500 LEU A N 1
ATOM 3916 C CA . LEU A 1 500 ? 35.152 44.183 39.773 1.00 17.37 500 LEU A CA 1
ATOM 3917 C C . LEU A 1 500 ? 34.028 45.212 39.690 1.00 17.91 500 LEU A C 1
ATOM 3918 O O . LEU A 1 500 ? 34.283 46.397 39.483 1.00 18.44 500 LEU A O 1
ATOM 3923 N N . VAL A 1 501 ? 32.787 44.757 39.842 1.00 18.13 501 VAL A N 1
ATOM 3924 C CA . VAL A 1 501 ? 31.639 45.664 39.805 1.00 19.09 501 VAL A CA 1
ATOM 3925 C C . VAL A 1 501 ? 31.710 46.554 41.045 1.00 19.42 501 VAL A C 1
ATOM 3926 O O . VAL A 1 501 ? 31.384 47.741 40.997 1.00 20.87 501 VAL A O 1
ATOM 3930 N N . PHE A 1 502 ? 32.155 45.969 42.153 1.00 19.36 502 PHE A N 1
ATOM 3931 C CA . PHE A 1 502 ? 32.323 46.699 43.404 1.00 20.09 502 PHE A CA 1
ATOM 3932 C C . PHE A 1 502 ? 33.388 47.787 43.195 1.00 20.03 502 PHE A C 1
ATOM 3933 O O . PHE A 1 502 ? 33.206 48.941 43.596 1.00 20.33 502 PHE A O 1
ATOM 3941 N N . LEU A 1 503 ? 34.502 47.420 42.565 1.00 19.61 503 LEU A N 1
ATOM 3942 C CA . LEU A 1 503 ? 35.571 48.384 42.311 1.00 20.23 503 LEU A CA 1
ATOM 3943 C C . LEU A 1 503 ? 35.102 49.480 41.360 1.00 21.15 503 LEU A C 1
ATOM 3944 O O . LEU A 1 503 ? 35.477 50.646 41.505 1.00 22.63 503 LEU A O 1
ATOM 3949 N N . ALA A 1 504 ? 34.284 49.102 40.383 1.00 19.57 504 ALA A N 1
ATOM 3950 C CA . ALA A 1 504 ? 33.765 50.064 39.422 1.00 21.78 504 ALA A CA 1
ATOM 3951 C C . ALA A 1 504 ? 32.895 51.107 40.126 1.00 23.51 504 ALA A C 1
ATOM 3952 O O . ALA A 1 504 ? 32.971 52.295 39.813 1.00 24.23 504 ALA A O 1
ATOM 3954 N N . GLU A 1 505 ? 32.067 50.666 41.070 1.00 25.25 505 GLU A N 1
ATOM 3955 C CA . GLU A 1 505 ? 31.205 51.599 41.788 1.00 30.00 505 GLU A CA 1
ATOM 3956 C C . GLU A 1 505 ? 32.010 52.486 42.728 1.00 31.36 505 GLU A C 1
ATOM 3957 O O . GLU A 1 505 ? 31.621 53.623 43.003 1.00 31.93 505 GLU A O 1
ATOM 3963 N N . ARG A 1 506 ? 33.135 51.976 43.215 1.00 31.63 506 ARG A N 1
ATOM 3964 C CA . ARG A 1 506 ? 33.979 52.768 44.098 1.00 34.43 506 ARG A CA 1
ATOM 3965 C C . ARG A 1 506 ? 34.722 53.817 43.274 1.00 35.36 506 ARG A C 1
ATOM 3966 O O . ARG A 1 506 ? 34.932 54.938 43.734 1.00 34.97 506 ARG A O 1
ATOM 3974 N N . ARG A 1 507 ? 35.112 53.459 42.053 1.00 35.53 507 ARG A N 1
ATOM 3975 C CA . ARG A 1 507 ? 35.806 54.406 41.186 1.00 37.77 507 ARG A CA 1
ATOM 3976 C C . ARG A 1 507 ? 34.843 55.526 40.808 1.00 39.17 507 ARG A C 1
ATOM 3977 O O . ARG A 1 507 ? 35.222 56.696 40.755 1.00 38.85 507 ARG A O 1
ATOM 3985 N N . ARG A 1 508 ? 33.597 55.153 40.536 1.00 40.40 508 ARG A N 1
ATOM 3986 C CA . ARG A 1 508 ? 32.566 56.115 40.167 1.00 43.35 508 ARG A CA 1
ATOM 3987 C C . ARG A 1 508 ? 32.353 57.103 41.310 1.00 44.83 508 ARG A C 1
ATOM 3988 O O . ARG A 1 508 ? 32.228 58.309 41.091 1.00 44.30 508 ARG A O 1
ATOM 3996 N N . ASN A 1 509 ? 32.310 56.581 42.531 1.00 46.05 509 ASN A N 1
ATOM 3997 C CA . ASN A 1 509 ? 32.120 57.406 43.717 1.00 48.74 509 ASN A CA 1
ATOM 3998 C C . ASN A 1 509 ? 33.253 58.416 43.864 1.00 50.32 509 ASN A C 1
ATOM 3999 O O . ASN A 1 509 ? 33.014 59.599 44.101 1.00 50.36 509 ASN A O 1
ATOM 4004 N N . HIS A 1 510 ? 34.487 57.941 43.725 1.00 52.74 510 HIS A N 1
ATOM 4005 C CA . HIS A 1 510 ? 35.653 58.806 43.846 1.00 55.11 510 HIS A CA 1
ATOM 4006 C C . HIS A 1 510 ? 35.721 59.810 42.701 1.00 56.20 510 HIS A C 1
ATOM 4007 O O . HIS A 1 510 ? 36.191 60.934 42.877 1.00 56.05 510 HIS A O 1
ATOM 4014 N N . GLU A 1 511 ? 35.252 59.400 41.528 1.00 57.57 511 GLU A N 1
ATOM 4015 C CA . GLU A 1 511 ? 35.258 60.270 40.360 1.00 59.47 511 GLU A CA 1
ATOM 4016 C C . GLU A 1 511 ? 34.212 61.368 40.533 1.00 60.34 511 GLU A C 1
ATOM 4017 O O . GLU A 1 511 ? 34.452 62.526 40.194 1.00 59.93 511 GLU A O 1
ATOM 4023 N N . SER A 1 512 ? 33.054 60.996 41.069 1.00 61.38 512 SER A N 1
ATOM 4024 C CA . SER A 1 512 ? 31.973 61.947 41.293 1.00 62.99 512 SER A CA 1
ATOM 4025 C C . SER A 1 512 ? 32.368 62.961 42.361 1.00 63.91 512 SER A C 1
ATOM 4026 O O . SER A 1 512 ? 32.029 64.141 42.266 1.00 64.29 512 SER A O 1
ATOM 4029 N N . ALA A 1 513 ? 33.089 62.493 43.376 1.00 64.86 513 ALA A N 1
ATOM 4030 C CA . ALA A 1 513 ? 33.536 63.356 44.463 1.00 65.80 513 ALA A CA 1
ATOM 4031 C C . ALA A 1 513 ? 34.530 64.391 43.946 1.00 66.48 513 ALA A C 1
ATOM 4032 O O . ALA A 1 513 ? 34.624 65.497 44.480 1.00 66.37 513 ALA A O 1
ATOM 4034 N N . GLY A 1 514 ? 35.270 64.023 42.904 1.00 67.05 514 GLY A N 1
ATOM 4035 C CA . GLY A 1 514 ? 36.244 64.932 42.330 1.00 67.58 514 GLY A CA 1
ATOM 4036 C C . GLY A 1 514 ? 35.646 65.788 41.230 1.00 68.05 514 GLY A C 1
ATOM 4037 O O . GLY A 1 514 ? 36.353 66.547 40.569 1.00 68.23 514 GLY A O 1
ATOM 4038 N N . THR A 1 515 ? 34.338 65.663 41.033 1.00 68.41 515 THR A N 1
ATOM 4039 C CA . THR A 1 515 ? 33.639 66.429 40.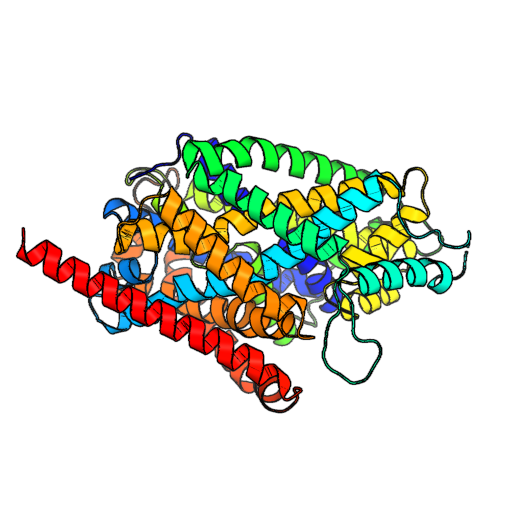008 1.00 68.83 515 THR A CA 1
ATOM 4040 C C . THR A 1 515 ? 32.438 67.162 40.596 1.00 68.81 515 THR A C 1
ATOM 4041 O O . THR A 1 515 ? 32.400 68.391 40.619 1.00 69.16 515 THR A O 1
#

Nearest PDB structures (foldseek):
  2q6h-assembly1_A  TM=1.001E+00  e=8.486E-67  Aquifex aeolicus VF5
  7lqk-assembly1_A  TM=1.002E+00  e=2.649E-66  Aquifex aeolicus VF5
  4hod-assembly1_A  TM=1.001E+00  e=6.696E-66  Aquifex aeolicus VF5
  3mpn-assembly1_A  TM=1.002E+00  e=2.474E-65  Aquifex aeolicus
  7lql-assembly1_A  TM=9.985E-01  e=2.664E-63  Aquifex aeolicus VF5

Foldseek 3Di:
DAFAPDLVLLLLLLLLQQQACLQFQVLQLLLLLCQQQQLVVLLVVLCVLPQQLLLLLLLLLQQVQLQVLAQFQLVSLCVLPVDNVSNLLRLLLQLLLLLLLLLLLLVLLVLVLLLVCLVVVVAFDQDPAPPCSLQVRLVVVVCQQLACDPDDAQWRDHDPSSLVSSVVSLVLLLVQQLLPDHRRSSVLSVVLVVLLVVLLVVLLVVQQVFADPQAGLVLLVCSNNPHDVVCVPPLVSSLSSNLSSCNSSVFLNSLSSNSSSNHHQLAADSVSSVSSSVSSVCCRCVRSSRHQRSLLCNSPNSVVSSVQSVVDSCRRLRRVRLSSLSVDVCSSVSNSSSSVSNSSSSSSNSSSSLVNQLSCCCRQVVDDSSVSSVVSSVSSSVSSVCVSIGRCLSVLSCPCSSRLSRLVSSLVSLCSQCPSSHLVVSLCSSQRNHPDHDPPVVSCSSNPVNNVVSVVSNVCCVPVPCVCVVPVDDPCNVVSVVVSVVVSVVSSVVSVVSVVVVVVVVVVD

Radius of gyration: 22.09 Å; Cα contacts (8 Å, |Δi|>4): 862; chains: 1; bounding box: 50×68×49 Å